Protein AF-A0A2D6ZZN6-F1 (afdb_monomer_lite)

Radius of gyration: 43.29 Å; chains: 1; bounding box: 94×84×95 Å

Structure (mmCIF, N/CA/C/O backbone):
data_AF-A0A2D6ZZN6-F1
#
_entry.id   AF-A0A2D6ZZN6-F1
#
loop_
_atom_site.group_PDB
_atom_site.id
_atom_site.type_symbol
_atom_site.label_atom_id
_atom_site.label_alt_id
_atom_site.label_comp_id
_atom_site.label_asym_id
_atom_site.label_entity_id
_atom_site.label_seq_id
_atom_site.pdbx_PDB_ins_code
_atom_site.Cartn_x
_atom_site.Cartn_y
_atom_site.Cartn_z
_atom_site.occupancy
_atom_site.B_iso_or_equiv
_atom_site.auth_seq_id
_atom_site.auth_comp_id
_atom_site.auth_asym_id
_atom_site.auth_atom_id
_atom_site.pdbx_PDB_model_num
ATOM 1 N N . MET A 1 1 ? 1.133 10.371 -42.598 1.00 80.88 1 MET A N 1
ATOM 2 C CA . MET A 1 1 ? -0.194 10.901 -42.213 1.00 80.88 1 MET A CA 1
ATOM 3 C C . MET A 1 1 ? -0.936 9.837 -41.415 1.00 80.88 1 MET A C 1
ATOM 5 O O . MET A 1 1 ? -0.462 8.706 -41.388 1.00 80.88 1 MET A O 1
ATOM 9 N N . LYS A 1 2 ? -1.997 10.186 -40.679 1.00 84.94 2 LYS A N 1
ATOM 10 C CA . LYS A 1 2 ? -2.788 9.217 -39.898 1.00 84.94 2 LYS A CA 1
ATOM 11 C C . LYS A 1 2 ? -4.260 9.310 -40.259 1.00 84.94 2 LYS A C 1
ATOM 13 O O . LYS A 1 2 ? -4.759 10.411 -40.448 1.00 84.94 2 LYS A O 1
ATOM 18 N N . THR A 1 3 ? -4.951 8.179 -40.248 1.00 92.25 3 THR A N 1
ATOM 19 C CA . THR A 1 3 ? -6.391 8.094 -40.506 1.00 92.25 3 THR A CA 1
ATOM 20 C C . THR A 1 3 ? -7.160 8.106 -39.184 1.00 92.25 3 THR A C 1
ATOM 22 O O . THR A 1 3 ? -6.835 7.363 -38.254 1.00 92.25 3 THR A O 1
ATOM 25 N N . CYS A 1 4 ? -8.170 8.966 -39.057 1.00 92.12 4 CYS A N 1
ATOM 26 C CA . CYS A 1 4 ? -9.018 9.022 -37.867 1.00 92.12 4 CYS A CA 1
ATOM 27 C C . CYS A 1 4 ? -9.855 7.739 -37.729 1.00 92.12 4 CYS A C 1
ATOM 29 O O . CYS A 1 4 ? -10.544 7.346 -38.666 1.00 92.12 4 CYS A O 1
ATOM 31 N N . VAL A 1 5 ? -9.867 7.114 -36.547 1.00 94.00 5 VAL A N 1
ATOM 32 C CA . VAL A 1 5 ? -10.623 5.864 -36.318 1.00 94.00 5 VAL A CA 1
ATOM 33 C C . VAL A 1 5 ? -12.139 6.050 -36.483 1.00 94.00 5 VAL A C 1
ATOM 35 O O . VAL A 1 5 ? -12.807 5.112 -36.908 1.00 94.00 5 VAL A O 1
ATOM 38 N N . ILE A 1 6 ? -12.654 7.254 -36.198 1.00 94.31 6 ILE A N 1
ATOM 39 C CA . ILE A 1 6 ? -14.091 7.573 -36.235 1.00 94.31 6 ILE A CA 1
ATOM 40 C C . ILE A 1 6 ? -14.525 8.073 -37.613 1.00 94.31 6 ILE A C 1
ATOM 42 O O . ILE A 1 6 ? -15.307 7.413 -38.279 1.00 94.31 6 ILE A O 1
ATOM 46 N N . CYS A 1 7 ? -13.998 9.209 -38.073 1.00 94.62 7 CYS A N 1
ATOM 47 C CA . CYS A 1 7 ? -14.456 9.830 -39.322 1.00 94.62 7 CYS A CA 1
ATOM 48 C C . CYS A 1 7 ? -13.651 9.430 -40.567 1.00 94.62 7 CYS A C 1
ATOM 50 O O . CYS A 1 7 ? -13.907 9.962 -41.640 1.00 94.62 7 CYS A O 1
ATOM 52 N N . LYS A 1 8 ? -12.636 8.566 -40.425 1.00 94.81 8 LYS A N 1
ATOM 53 C CA . LYS A 1 8 ? -11.764 8.075 -41.511 1.00 94.81 8 LYS A CA 1
ATOM 54 C C . LYS A 1 8 ? -10.976 9.138 -42.294 1.00 94.81 8 LYS A C 1
ATOM 56 O O . LYS A 1 8 ? -10.230 8.780 -43.193 1.00 94.81 8 LYS A O 1
ATOM 61 N N . LYS A 1 9 ? -11.052 10.421 -41.926 1.00 94.31 9 LYS A N 1
ATOM 62 C CA . LYS A 1 9 ? -10.253 11.490 -42.547 1.00 94.31 9 LYS A CA 1
ATOM 63 C C . LYS A 1 9 ? -8.778 11.395 -42.164 1.00 94.31 9 LYS A C 1
ATOM 65 O O . LYS A 1 9 ? -8.444 11.036 -41.027 1.00 94.31 9 LYS A O 1
ATOM 70 N N . GLU A 1 10 ? -7.909 11.764 -43.097 1.00 92.75 10 GLU A N 1
ATOM 71 C CA . GLU A 1 10 ? -6.481 11.916 -42.835 1.00 92.75 10 GLU A CA 1
ATOM 72 C C . GLU A 1 10 ? -6.200 13.191 -42.032 1.00 92.75 10 GLU A C 1
ATOM 74 O O . GLU A 1 10 ? -6.835 14.226 -42.229 1.00 92.75 10 GLU A O 1
ATOM 79 N N . PHE A 1 11 ? -5.264 13.122 -41.086 1.00 90.88 11 PHE A N 1
ATOM 80 C CA . PHE A 1 11 ? -4.850 14.274 -40.292 1.00 90.88 11 PHE A CA 1
ATOM 81 C C . PHE A 1 11 ? -3.371 14.212 -39.902 1.00 90.88 11 PHE A C 1
ATOM 83 O O . PHE A 1 11 ? -2.749 13.144 -39.796 1.00 90.88 11 PHE A O 1
ATOM 90 N N . PHE A 1 12 ? -2.806 15.388 -39.638 1.00 85.19 12 PHE A N 1
ATOM 91 C CA . PHE A 1 12 ? -1.464 15.534 -39.092 1.00 85.19 12 PHE A CA 1
ATOM 92 C C . PHE A 1 12 ? -1.529 15.440 -37.565 1.00 85.19 12 PHE A C 1
ATOM 94 O O . PHE A 1 12 ? -2.161 16.256 -36.899 1.00 85.19 12 PHE A O 1
ATOM 101 N N . GLY A 1 13 ? -0.898 14.411 -36.994 1.00 78.50 13 GLY A N 1
ATOM 102 C CA . GLY A 1 13 ? -0.788 14.276 -35.540 1.00 78.50 13 GLY A CA 1
ATOM 103 C C . GLY A 1 13 ? -0.023 15.447 -34.912 1.00 78.50 13 GLY A C 1
ATOM 104 O O . GLY A 1 13 ? 0.812 16.075 -35.566 1.00 78.50 13 GLY A O 1
ATOM 105 N N . SER A 1 14 ? -0.287 15.710 -33.631 1.00 71.94 14 SER A N 1
ATOM 106 C CA . SER A 1 14 ? 0.389 16.742 -32.833 1.00 71.94 14 SER A CA 1
ATOM 107 C C . SER A 1 14 ? 1.919 16.700 -32.986 1.00 71.94 14 SER A C 1
ATOM 109 O O . SER A 1 14 ? 2.524 15.625 -33.047 1.00 71.94 14 SER A O 1
ATOM 111 N N . LYS A 1 15 ? 2.554 17.882 -33.018 1.00 64.69 15 LYS A N 1
ATOM 112 C CA . LYS A 1 15 ? 4.018 18.040 -33.113 1.00 64.69 15 LYS A CA 1
ATOM 113 C C . LYS A 1 15 ? 4.767 17.549 -31.862 1.00 64.69 15 LYS A C 1
ATOM 115 O O . LYS A 1 15 ? 5.982 17.382 -31.919 1.00 64.69 15 LYS A O 1
ATOM 120 N N . CYS A 1 16 ? 4.083 17.284 -30.747 1.00 59.16 16 CYS A N 1
ATOM 121 C CA . CYS A 1 16 ? 4.722 16.811 -29.519 1.00 59.16 16 CYS A CA 1
ATOM 122 C C . CYS A 1 16 ? 5.176 15.343 -29.664 1.00 59.16 16 CYS A C 1
ATOM 124 O O . CYS A 1 16 ? 4.344 14.437 -29.769 1.00 59.16 16 CYS A O 1
ATOM 126 N N . SER A 1 17 ? 6.494 15.100 -29.631 1.00 50.28 17 SER A N 1
ATOM 127 C CA . SER A 1 17 ? 7.115 13.789 -29.908 1.00 50.28 17 SER A CA 1
ATOM 128 C C . SER A 1 17 ? 6.571 12.644 -29.043 1.00 50.28 17 SER A C 1
ATOM 130 O O . SER A 1 17 ? 6.341 11.551 -29.548 1.00 50.28 17 SER A O 1
ATOM 132 N N . TRP A 1 18 ? 6.259 12.908 -27.774 1.00 59.97 18 TRP A N 1
ATOM 133 C CA . TRP A 1 18 ? 5.791 11.908 -26.805 1.00 59.97 18 TRP A CA 1
ATOM 134 C C . TRP A 1 18 ? 4.346 11.428 -27.020 1.00 59.97 18 TRP A C 1
ATOM 136 O O . TRP A 1 18 ? 3.938 10.424 -26.438 1.00 59.97 18 TRP A O 1
ATOM 146 N N . ASN A 1 19 ? 3.552 12.126 -27.840 1.00 59.97 19 ASN A N 1
ATOM 147 C CA . ASN A 1 19 ? 2.136 11.801 -28.071 1.00 59.97 19 ASN A CA 1
ATOM 148 C C . ASN A 1 19 ? 1.809 11.533 -29.549 1.00 59.97 19 ASN A C 1
ATOM 150 O O . ASN A 1 19 ? 0.670 11.200 -29.891 1.00 59.97 19 ASN A O 1
ATOM 154 N N . ARG A 1 20 ? 2.814 11.645 -30.427 1.00 58.69 20 ARG A N 1
ATOM 155 C CA . ARG A 1 20 ? 2.644 11.559 -31.880 1.00 58.69 20 ARG A CA 1
ATOM 156 C C . ARG A 1 20 ? 2.158 10.185 -32.327 1.00 58.69 20 ARG A C 1
ATOM 158 O O . ARG A 1 20 ? 1.296 10.106 -33.197 1.00 58.69 20 ARG A O 1
ATOM 165 N N . GLU A 1 21 ? 2.616 9.107 -31.691 1.00 61.88 21 GLU A N 1
ATOM 166 C CA . GLU A 1 21 ? 2.211 7.731 -32.017 1.00 61.88 21 GLU A CA 1
ATOM 167 C C . GLU A 1 21 ? 0.823 7.357 -31.478 1.00 61.88 21 GLU A C 1
ATOM 169 O O . GLU A 1 21 ? 0.106 6.598 -32.125 1.00 61.88 21 GLU A O 1
ATOM 174 N N . ARG A 1 22 ? 0.367 7.963 -30.375 1.00 76.69 22 ARG A N 1
ATOM 175 C CA . ARG A 1 22 ? -0.871 7.557 -29.676 1.00 76.69 22 ARG A CA 1
ATOM 176 C C . ARG A 1 22 ? -2.142 8.280 -30.124 1.00 76.69 22 ARG A C 1
ATOM 178 O O . ARG A 1 22 ? -3.236 7.915 -29.694 1.00 76.69 22 ARG A O 1
ATOM 185 N N . GLN A 1 23 ? -2.034 9.308 -30.963 1.00 82.38 23 GLN A N 1
ATOM 186 C CA . GLN A 1 23 ? -3.206 10.041 -31.443 1.00 82.38 23 GLN A CA 1
ATOM 187 C C . GLN A 1 23 ? -3.966 9.220 -32.502 1.00 82.38 23 GLN A C 1
ATOM 189 O O . GLN A 1 23 ? -3.409 8.915 -33.556 1.00 82.38 23 GLN A O 1
ATOM 194 N N . LEU A 1 24 ? -5.217 8.859 -32.184 1.00 88.50 24 LEU A N 1
ATOM 195 C CA . LEU A 1 24 ? -6.123 8.024 -32.999 1.00 88.50 24 LEU A CA 1
ATOM 196 C C . LEU A 1 24 ? -7.289 8.810 -33.631 1.00 88.50 24 LEU A C 1
ATOM 198 O O . LEU A 1 24 ? -7.985 8.300 -34.505 1.00 88.50 24 LEU A O 1
ATOM 202 N N . CYS A 1 25 ? -7.535 10.037 -33.167 1.00 90.56 25 CYS A N 1
ATOM 203 C CA . CYS A 1 25 ? -8.671 10.859 -33.582 1.00 90.56 25 CYS A CA 1
ATOM 204 C C . CYS A 1 25 ? -8.181 12.226 -34.073 1.00 90.56 25 CYS A C 1
ATOM 206 O O . CYS A 1 25 ? -7.292 12.812 -33.446 1.00 90.56 25 CYS A O 1
ATOM 208 N N . CYS A 1 26 ? -8.786 12.732 -35.153 1.00 90.88 26 CYS A N 1
ATOM 209 C CA . CYS A 1 26 ? -8.430 14.016 -35.764 1.00 90.88 26 CYS A CA 1
ATOM 210 C C . CYS A 1 26 ? -8.919 15.231 -34.959 1.00 90.88 26 CYS A C 1
ATOM 212 O O . CYS A 1 26 ? -8.251 16.257 -34.954 1.00 90.88 26 CYS A O 1
ATOM 214 N N . SER A 1 27 ? -10.047 15.115 -34.249 1.00 90.50 27 SER A N 1
ATOM 215 C CA . SER A 1 27 ? -10.663 16.204 -33.481 1.00 90.50 27 SER A CA 1
ATOM 216 C C . SER A 1 27 ? -11.036 15.785 -32.055 1.00 90.50 27 SER A C 1
ATOM 218 O O . SER A 1 27 ? -11.091 14.594 -31.717 1.00 90.50 27 SER A O 1
ATOM 220 N N . ALA A 1 28 ? -11.310 16.777 -31.200 1.00 87.69 28 ALA A N 1
ATOM 221 C CA . ALA A 1 28 ? -11.814 16.552 -29.845 1.00 87.69 28 ALA A CA 1
ATOM 222 C C . ALA A 1 28 ? -13.178 15.837 -29.848 1.00 87.69 28 ALA A C 1
ATOM 224 O O . ALA A 1 28 ? -13.422 14.989 -28.990 1.00 87.69 28 ALA A O 1
ATOM 225 N N . GLU A 1 29 ? -14.027 16.112 -30.836 1.00 92.56 29 GLU A N 1
ATOM 226 C CA . GLU A 1 29 ? -15.326 15.455 -31.020 1.00 92.56 29 GLU A CA 1
ATOM 227 C C . GLU A 1 29 ? -15.165 13.977 -31.369 1.00 92.56 29 GLU A C 1
ATOM 229 O O . GLU A 1 29 ? -15.684 13.119 -30.656 1.00 92.56 29 GLU A O 1
ATOM 234 N N . CYS A 1 30 ? -14.337 13.649 -32.368 1.00 90.81 30 CYS A N 1
ATOM 235 C CA . CYS A 1 30 ? -14.023 12.257 -32.704 1.00 90.81 30 CYS A CA 1
ATOM 236 C C . CYS A 1 30 ? -13.425 11.509 -31.499 1.00 90.81 30 CYS A C 1
ATOM 238 O O . CYS A 1 30 ? -13.702 10.332 -31.278 1.00 90.81 30 CYS A O 1
ATOM 240 N N . LYS A 1 31 ? -12.633 12.195 -30.665 1.00 90.06 31 LYS A N 1
ATOM 241 C CA . LYS A 1 31 ? -12.094 11.622 -29.425 1.00 90.06 31 LYS A CA 1
ATOM 242 C C . LYS A 1 31 ? -13.185 11.342 -28.384 1.00 90.06 31 LYS A C 1
ATOM 244 O O . LYS A 1 31 ? -13.081 10.330 -27.689 1.00 90.06 31 LYS A O 1
ATOM 249 N N . LYS A 1 32 ? -14.204 12.203 -28.257 1.00 89.56 32 LYS A N 1
ATOM 250 C CA . LYS A 1 32 ? -15.366 11.973 -27.378 1.00 89.56 32 LYS A CA 1
ATOM 251 C C . LYS A 1 32 ? -16.170 10.756 -27.847 1.00 89.56 32 LYS A C 1
ATOM 253 O O . LYS A 1 32 ? -16.436 9.878 -27.029 1.00 89.56 32 LYS A O 1
ATOM 258 N N . VAL A 1 33 ? -16.456 10.654 -29.149 1.00 92.38 33 VAL A N 1
ATOM 259 C CA . VAL A 1 33 ? -17.184 9.511 -29.739 1.00 92.38 33 VAL A CA 1
ATOM 260 C C . VAL A 1 33 ? -16.423 8.204 -29.516 1.00 92.38 33 VAL A C 1
ATOM 262 O O . VAL A 1 33 ? -16.960 7.268 -28.933 1.00 92.38 33 VAL A O 1
ATOM 265 N N . HIS A 1 34 ? -15.131 8.171 -29.849 1.00 90.88 34 HIS A N 1
ATOM 266 C CA . HIS A 1 34 ? -14.298 6.983 -29.656 1.00 90.88 34 HIS A CA 1
ATOM 267 C C . HIS A 1 34 ? -14.189 6.545 -28.186 1.00 90.88 34 HIS A C 1
ATOM 269 O O . HIS A 1 34 ? -14.142 5.349 -27.895 1.00 90.88 34 HIS A O 1
ATOM 275 N N . ARG A 1 35 ? -14.148 7.496 -27.238 1.00 88.19 35 ARG A N 1
ATOM 276 C CA . ARG A 1 35 ? -14.223 7.172 -25.803 1.00 88.19 35 ARG A CA 1
ATOM 277 C C . ARG A 1 35 ? -15.573 6.551 -25.450 1.00 88.19 35 ARG A C 1
ATOM 279 O O . ARG A 1 35 ? -15.578 5.498 -24.829 1.00 88.19 35 ARG A O 1
ATOM 286 N N . SER A 1 36 ? -16.677 7.147 -25.901 1.00 90.44 36 SER A N 1
ATOM 287 C CA . SER A 1 36 ? -18.026 6.630 -25.648 1.00 90.44 36 SER A CA 1
ATOM 288 C C . SER A 1 36 ? -18.215 5.209 -26.190 1.00 90.44 36 SER A C 1
ATOM 290 O O . SER A 1 36 ? -18.666 4.332 -25.458 1.00 90.44 36 SER A O 1
ATOM 292 N N . GLU A 1 37 ? -17.801 4.935 -27.429 1.00 91.06 37 GLU A N 1
ATOM 293 C CA . GLU A 1 37 ? -17.876 3.591 -28.021 1.00 91.06 37 GLU A CA 1
ATOM 294 C C . GLU A 1 37 ? -17.016 2.572 -27.270 1.00 91.06 37 GLU A C 1
ATOM 296 O O . GLU A 1 37 ? -17.446 1.445 -27.016 1.00 91.06 37 GLU A O 1
ATOM 301 N N . ARG A 1 38 ? -15.799 2.967 -26.877 1.00 88.69 38 ARG A N 1
ATOM 302 C CA . ARG A 1 38 ? -14.913 2.123 -26.071 1.00 88.69 38 ARG A CA 1
ATOM 303 C C . ARG A 1 38 ? -15.521 1.822 -24.703 1.00 88.69 38 ARG A C 1
ATOM 305 O O . ARG A 1 38 ? -15.416 0.687 -24.242 1.00 88.69 38 ARG A O 1
ATOM 312 N N . ASP A 1 39 ? -16.141 2.809 -24.065 1.00 84.31 39 ASP A N 1
ATOM 313 C CA . ASP A 1 39 ? -16.791 2.638 -22.768 1.00 84.31 39 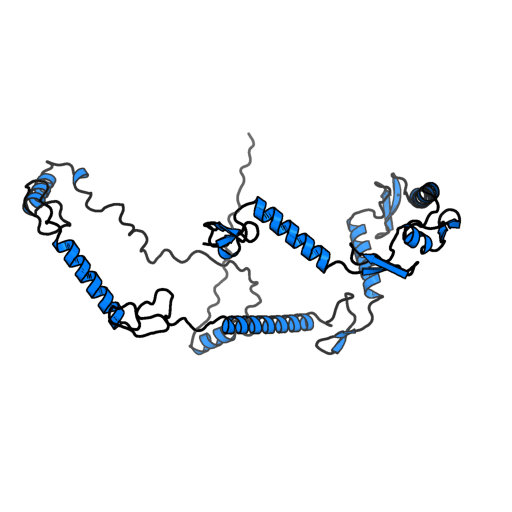ASP A CA 1
ATOM 314 C C . ASP A 1 39 ? -18.041 1.758 -22.887 1.00 84.31 39 ASP A C 1
ATOM 316 O O . ASP A 1 39 ? -18.196 0.848 -22.076 1.00 84.31 39 ASP A O 1
ATOM 320 N N . LYS A 1 40 ? -18.855 1.911 -23.943 1.00 85.19 40 LYS A N 1
ATOM 321 C CA . LYS A 1 40 ? -19.972 0.996 -24.254 1.00 85.19 40 LYS A CA 1
ATOM 322 C C . LYS A 1 40 ? -19.486 -0.447 -24.405 1.00 85.19 40 LYS A C 1
ATOM 324 O O . LYS A 1 40 ? -19.965 -1.320 -23.686 1.00 85.19 40 LYS A O 1
ATOM 329 N N . LYS A 1 41 ? -18.464 -0.687 -25.239 1.00 85.31 41 LYS A N 1
ATOM 330 C CA . LYS A 1 41 ? -17.861 -2.023 -25.418 1.00 85.31 41 LYS A CA 1
ATOM 331 C C . LYS A 1 41 ? -17.289 -2.581 -24.114 1.00 85.31 41 LYS A C 1
ATOM 333 O O . LYS A 1 41 ? -17.437 -3.765 -23.832 1.00 85.31 41 LYS A O 1
ATOM 338 N N . ARG A 1 42 ? -16.650 -1.741 -23.293 1.00 79.19 42 ARG A N 1
ATOM 339 C CA . ARG A 1 42 ? -16.112 -2.147 -21.986 1.00 79.19 42 ARG A CA 1
ATOM 340 C C . ARG A 1 42 ? -17.220 -2.498 -20.995 1.00 79.19 42 ARG A C 1
ATOM 342 O O . ARG A 1 42 ? -17.031 -3.430 -20.221 1.00 79.19 42 ARG A O 1
ATOM 349 N N . VAL A 1 43 ? -18.326 -1.757 -20.976 1.00 77.56 43 VAL A N 1
ATOM 350 C CA . VAL A 1 43 ? -19.485 -2.048 -20.118 1.00 77.56 43 VAL A CA 1
ATOM 351 C C . VAL A 1 43 ? -20.149 -3.343 -20.566 1.00 77.56 43 VAL A C 1
ATOM 353 O O . VAL A 1 43 ? -20.401 -4.196 -19.725 1.00 77.56 43 VAL A O 1
ATOM 356 N N . GLU A 1 44 ? -20.357 -3.525 -21.868 1.00 79.69 44 GLU A N 1
ATOM 357 C CA . GLU A 1 44 ? -20.972 -4.722 -22.445 1.00 79.69 44 GLU A CA 1
ATOM 358 C C . GLU A 1 44 ? -20.133 -5.980 -22.211 1.00 79.69 44 GLU A C 1
ATOM 360 O O . GLU A 1 44 ? -20.634 -6.948 -21.652 1.00 79.69 44 GLU A O 1
ATOM 365 N N . ALA A 1 45 ? -18.826 -5.931 -22.482 1.00 76.56 45 ALA A N 1
ATOM 366 C CA . ALA A 1 45 ? -17.909 -7.034 -22.180 1.00 76.56 45 ALA A CA 1
ATOM 367 C C . ALA A 1 45 ? -17.797 -7.338 -20.672 1.00 76.56 45 ALA A C 1
ATOM 369 O O . ALA A 1 45 ? -17.342 -8.409 -20.277 1.00 76.56 45 ALA A O 1
ATOM 370 N N . ARG A 1 46 ? -18.181 -6.389 -19.809 1.00 71.31 46 ARG A N 1
ATOM 371 C CA . ARG A 1 46 ? -18.224 -6.555 -18.349 1.00 71.31 46 ARG A CA 1
ATOM 372 C C . ARG A 1 46 ? -19.624 -6.848 -17.816 1.00 71.31 46 ARG A C 1
ATOM 374 O O . ARG A 1 46 ? -19.739 -7.003 -16.598 1.00 71.31 46 ARG A O 1
ATOM 381 N N . ARG A 1 47 ? -20.663 -6.921 -18.662 1.00 73.31 47 ARG A N 1
ATOM 382 C CA . ARG A 1 47 ? -22.010 -7.328 -18.239 1.00 73.31 47 ARG A CA 1
ATOM 383 C C . ARG A 1 47 ? -21.937 -8.785 -17.808 1.00 73.31 47 ARG A C 1
ATOM 385 O O . ARG A 1 47 ? -22.030 -9.704 -18.608 1.00 73.31 47 ARG A O 1
ATOM 392 N N . LYS A 1 48 ? -21.727 -8.976 -16.512 1.00 79.50 48 LYS A N 1
ATOM 393 C CA . LYS A 1 48 ? -21.876 -10.265 -15.857 1.00 79.50 48 LYS A CA 1
ATOM 394 C C . LYS A 1 48 ? -23.351 -10.426 -15.525 1.00 79.50 48 LYS A C 1
ATOM 396 O O . LYS A 1 48 ? -23.974 -9.497 -15.006 1.00 79.50 48 LYS A O 1
ATOM 401 N N . PHE A 1 49 ? -23.899 -11.586 -15.836 1.00 84.69 49 PHE A N 1
ATOM 402 C CA . PHE A 1 49 ? -25.198 -11.986 -15.325 1.00 84.69 49 PHE A CA 1
ATOM 403 C C . PHE A 1 49 ? -24.984 -12.662 -13.970 1.00 84.69 49 PHE A C 1
ATOM 405 O O . PHE A 1 49 ? -23.983 -13.348 -13.767 1.00 84.69 49 PHE A O 1
ATOM 412 N N . SER A 1 50 ? -25.889 -12.415 -13.029 1.00 86.31 50 SER A N 1
ATOM 413 C CA . SER A 1 50 ? -25.966 -13.151 -11.766 1.00 86.31 50 SER A CA 1
ATOM 414 C C . SER A 1 50 ? -27.392 -13.622 -11.574 1.00 86.31 50 SER A C 1
ATOM 416 O O . SER A 1 50 ? -28.338 -12.953 -11.996 1.00 86.31 50 SER A O 1
ATOM 418 N N . GLU A 1 51 ? -27.545 -14.758 -10.915 1.00 91.62 51 GLU A N 1
ATOM 419 C CA . GLU A 1 51 ? -28.842 -15.272 -10.498 1.00 91.62 51 GLU A CA 1
ATOM 420 C C . GLU A 1 51 ? -29.263 -14.617 -9.184 1.00 91.62 51 GLU A C 1
ATOM 422 O O . GLU A 1 51 ? -28.447 -14.373 -8.289 1.00 91.62 51 GLU A O 1
ATOM 427 N N . CYS A 1 52 ? -30.545 -14.270 -9.083 1.00 93.44 52 CYS A N 1
ATOM 428 C CA . CYS A 1 52 ? -31.110 -13.727 -7.859 1.00 93.44 52 CYS A CA 1
ATOM 429 C C . CYS A 1 52 ? -31.267 -14.838 -6.829 1.00 93.44 52 CYS A C 1
ATOM 431 O O . CYS A 1 52 ? -32.064 -15.749 -7.032 1.00 93.44 52 CYS A O 1
ATOM 433 N N . ARG A 1 53 ? -30.612 -14.709 -5.673 1.00 91.44 53 ARG A N 1
ATOM 434 C CA . ARG A 1 53 ? -30.685 -15.720 -4.604 1.00 91.44 53 ARG A CA 1
ATOM 435 C C . ARG A 1 53 ? -32.114 -16.047 -4.151 1.00 91.44 53 ARG A C 1
ATOM 437 O O . ARG A 1 53 ? -32.375 -17.164 -3.727 1.00 91.44 53 ARG A O 1
ATOM 444 N N . LYS A 1 54 ? -33.033 -15.076 -4.225 1.00 91.25 54 LYS A N 1
ATOM 445 C CA . LYS A 1 54 ? -34.406 -15.244 -3.731 1.00 91.25 54 LYS A CA 1
ATOM 446 C C . LYS A 1 54 ? -35.374 -15.815 -4.767 1.00 91.25 54 LYS A C 1
ATOM 448 O O . LYS A 1 54 ? -36.224 -16.615 -4.403 1.00 91.25 54 LYS A O 1
ATOM 453 N N . CYS A 1 55 ? -35.293 -15.375 -6.024 1.00 93.75 55 CYS A N 1
ATOM 454 C CA . CYS A 1 55 ? -36.267 -15.743 -7.062 1.00 93.75 55 CYS A CA 1
ATOM 455 C C . CYS A 1 55 ? -35.675 -16.531 -8.238 1.00 93.75 55 CYS A C 1
ATOM 457 O O . CYS A 1 55 ? -36.399 -16.802 -9.190 1.00 93.75 55 CYS A O 1
ATOM 459 N N . GLY A 1 56 ? -34.374 -16.832 -8.230 1.00 91.50 56 GLY A N 1
ATOM 460 C CA . GLY A 1 56 ? -33.675 -17.594 -9.274 1.00 91.50 56 GLY A CA 1
ATOM 461 C C . GLY A 1 56 ? -33.466 -16.860 -10.604 1.00 91.50 56 GLY A C 1
ATOM 462 O O . GLY A 1 56 ? -32.631 -17.263 -11.402 1.00 91.50 56 GLY A O 1
ATOM 463 N N . LYS A 1 57 ? -34.169 -15.749 -10.858 1.00 93.62 57 LYS A N 1
ATOM 464 C CA . LYS A 1 57 ? -34.073 -15.016 -12.132 1.00 93.62 57 LYS A CA 1
ATOM 465 C C . LYS A 1 57 ? -32.665 -14.460 -12.365 1.00 93.62 57 LYS A C 1
ATOM 467 O O . LYS A 1 57 ? -32.095 -13.824 -11.472 1.00 93.62 57 LYS A O 1
ATOM 472 N N . THR A 1 58 ? -32.146 -14.628 -13.579 1.00 92.31 58 THR A N 1
ATOM 473 C CA . THR A 1 58 ? -30.900 -14.002 -14.034 1.00 92.31 58 THR A CA 1
ATOM 474 C C . THR A 1 58 ? -31.111 -12.508 -14.278 1.00 92.31 58 THR A C 1
ATOM 476 O O . THR A 1 58 ? -32.141 -12.073 -14.795 1.00 92.31 58 THR A O 1
ATOM 479 N N . PHE A 1 59 ? -30.150 -11.680 -13.870 1.00 91.44 59 PHE A N 1
ATOM 480 C CA . PHE A 1 59 ? -30.189 -10.237 -14.107 1.00 91.44 59 PHE A CA 1
ATOM 481 C C . PHE A 1 59 ? -28.795 -9.679 -14.398 1.00 91.44 59 PHE A C 1
ATOM 483 O O . PHE A 1 59 ? -27.778 -10.212 -13.953 1.00 91.44 59 PHE A O 1
ATOM 490 N N . GLY A 1 60 ? -28.749 -8.577 -15.151 1.00 86.62 60 GLY A N 1
ATOM 491 C CA . GLY A 1 60 ? -27.505 -7.875 -15.458 1.00 86.62 60 GLY A CA 1
ATOM 492 C C . GLY A 1 60 ? -26.932 -7.173 -14.225 1.00 86.62 60 GLY A C 1
ATOM 493 O O . GLY A 1 60 ? -27.607 -6.368 -13.575 1.00 86.62 60 GLY A O 1
ATOM 494 N N . VAL A 1 61 ? -25.671 -7.454 -13.907 1.00 85.19 61 VAL A N 1
ATOM 495 C CA . VAL A 1 61 ? -24.984 -6.909 -12.736 1.00 85.19 61 VAL A CA 1
ATOM 496 C C . VAL A 1 61 ? -24.143 -5.700 -13.135 1.00 85.19 61 VAL A C 1
ATOM 498 O O . VAL A 1 61 ? -23.118 -5.825 -13.800 1.00 85.19 61 VAL A O 1
ATOM 501 N N . THR A 1 62 ? -24.545 -4.509 -12.687 1.00 80.31 62 THR A N 1
ATOM 502 C CA . THR A 1 62 ? -23.737 -3.283 -12.833 1.00 80.31 62 THR A CA 1
ATOM 503 C C . THR A 1 62 ? -22.655 -3.150 -11.757 1.00 80.31 62 THR A C 1
ATOM 505 O O . THR A 1 62 ? -21.649 -2.482 -11.976 1.00 80.31 62 THR A O 1
ATOM 508 N N . VAL A 1 63 ? -22.834 -3.796 -10.599 1.00 79.44 63 VAL A N 1
ATOM 509 C CA . VAL A 1 63 ? -21.943 -3.710 -9.428 1.00 79.44 63 VAL A CA 1
ATOM 510 C C . VAL A 1 63 ? -21.514 -5.113 -9.018 1.00 79.44 63 VAL A C 1
ATOM 512 O O . VAL A 1 63 ? -22.383 -5.925 -8.732 1.00 79.44 63 VAL A O 1
ATOM 515 N N . HIS A 1 64 ? -20.205 -5.376 -8.921 1.00 72.38 64 HIS A N 1
ATOM 516 C CA . HIS A 1 64 ? -19.592 -6.719 -8.852 1.00 72.38 64 HIS A CA 1
ATOM 517 C C . HIS A 1 64 ? -20.218 -7.726 -7.853 1.00 72.38 64 HIS A C 1
ATOM 519 O O . HIS A 1 64 ? -20.071 -8.921 -8.066 1.00 72.38 64 HIS A O 1
ATOM 525 N N . ASN A 1 65 ? -20.976 -7.298 -6.839 1.00 82.38 65 ASN A N 1
ATOM 526 C CA . ASN A 1 65 ? -21.546 -8.167 -5.800 1.00 82.38 65 ASN A CA 1
ATOM 527 C C . ASN A 1 65 ? -23.067 -7.993 -5.607 1.00 82.38 65 ASN A C 1
ATOM 529 O O . ASN A 1 65 ? -23.574 -8.127 -4.492 1.00 82.38 65 ASN A O 1
ATOM 533 N N . LYS A 1 66 ? -23.819 -7.618 -6.651 1.00 87.00 66 LYS A N 1
ATOM 534 C CA . LYS A 1 66 ? -25.285 -7.532 -6.547 1.00 87.00 66 LYS A CA 1
ATOM 535 C C . LYS A 1 66 ? -25.882 -8.947 -6.576 1.00 87.00 66 LYS A C 1
ATOM 537 O O . LYS A 1 66 ? -25.792 -9.616 -7.592 1.00 87.00 66 LYS A O 1
ATOM 542 N N . VAL A 1 67 ? -26.496 -9.365 -5.464 1.00 91.19 67 VAL A N 1
ATOM 543 C CA . VAL A 1 67 ? -27.050 -10.725 -5.252 1.00 91.19 67 VAL A CA 1
ATOM 544 C C . VAL A 1 67 ? -28.550 -10.828 -5.572 1.00 91.19 67 VAL A C 1
ATOM 546 O O . VAL A 1 67 ? -29.061 -11.910 -5.836 1.00 91.19 67 VAL A O 1
ATOM 549 N N . TYR A 1 68 ? -29.275 -9.707 -5.556 1.00 92.75 68 TYR A N 1
ATOM 550 C CA . TYR A 1 68 ? -30.729 -9.680 -5.745 1.00 92.75 68 TYR A CA 1
ATOM 551 C C . TYR A 1 68 ? -31.100 -8.867 -6.979 1.00 92.75 68 TYR A C 1
ATOM 553 O O . TYR A 1 68 ? -30.549 -7.782 -7.185 1.00 92.75 68 TYR A O 1
ATOM 561 N N . CYS A 1 69 ? -32.067 -9.348 -7.763 1.00 91.69 69 CYS A N 1
ATOM 562 C CA . CYS A 1 69 ? -32.541 -8.641 -8.954 1.00 91.69 69 CYS A CA 1
ATOM 563 C C . CYS A 1 69 ? -33.231 -7.312 -8.595 1.00 91.69 69 CYS A C 1
ATOM 565 O O . CYS A 1 69 ? -32.997 -6.296 -9.254 1.00 91.69 69 CYS A O 1
ATOM 567 N N . SER A 1 70 ? -33.995 -7.293 -7.497 1.00 91.06 70 SER A N 1
ATOM 568 C CA . SER A 1 70 ? -34.770 -6.146 -7.016 1.00 91.06 70 SER A CA 1
ATOM 569 C C . SER A 1 70 ? -34.574 -5.891 -5.515 1.00 91.06 70 SER A C 1
ATOM 571 O O . SER A 1 70 ? -34.117 -6.755 -4.760 1.00 91.06 70 SER A O 1
ATOM 573 N N . GLN A 1 71 ? -34.936 -4.685 -5.067 1.00 88.38 71 GLN A N 1
ATOM 574 C CA . GLN A 1 71 ? -34.924 -4.329 -3.645 1.00 88.38 71 GLN A CA 1
ATOM 575 C C . GLN A 1 71 ? -35.969 -5.130 -2.848 1.00 88.38 71 GLN A C 1
ATOM 577 O O . GLN A 1 71 ? -35.712 -5.452 -1.694 1.00 88.38 71 GLN A O 1
ATOM 582 N N . ALA A 1 72 ? -37.089 -5.512 -3.470 1.00 88.94 72 ALA A N 1
ATOM 583 C CA . ALA A 1 72 ? -38.094 -6.380 -2.857 1.00 88.94 72 ALA A CA 1
ATOM 584 C C . ALA A 1 72 ? -37.502 -7.755 -2.509 1.00 88.94 72 ALA A C 1
ATOM 586 O O . ALA A 1 72 ? -37.506 -8.141 -1.345 1.00 88.94 72 ALA A O 1
ATOM 587 N N . CYS A 1 73 ? -36.845 -8.420 -3.472 1.00 90.12 73 CYS A N 1
ATOM 588 C CA . CYS A 1 73 ? -36.168 -9.700 -3.229 1.00 90.12 73 CYS A CA 1
ATOM 589 C C . CYS A 1 73 ? -35.100 -9.608 -2.132 1.00 90.12 73 CYS A C 1
ATOM 591 O O . CYS A 1 73 ? -34.917 -10.555 -1.374 1.00 90.12 73 CYS A O 1
ATOM 593 N N . ARG A 1 74 ? -34.401 -8.469 -2.031 1.00 88.69 74 ARG A N 1
ATOM 594 C CA . ARG A 1 74 ? -33.437 -8.223 -0.952 1.00 88.69 74 ARG A CA 1
ATOM 595 C C . ARG A 1 74 ? -34.117 -8.104 0.412 1.00 88.69 74 ARG A C 1
ATOM 597 O O . ARG A 1 74 ? -33.577 -8.617 1.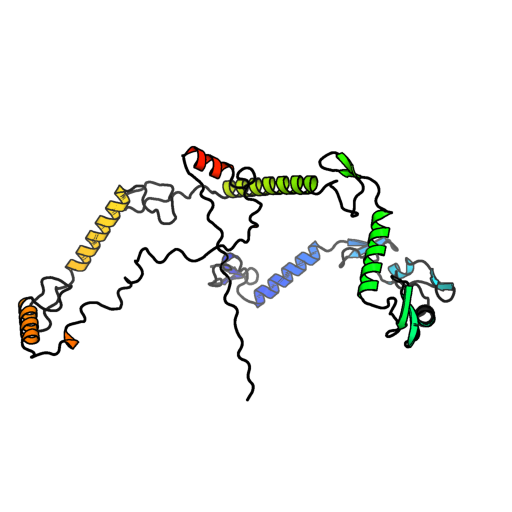382 1.00 88.69 74 ARG A O 1
ATOM 604 N N . ILE A 1 75 ? -35.233 -7.381 0.504 1.00 86.44 75 ILE A N 1
ATOM 605 C CA . ILE A 1 75 ? -35.963 -7.175 1.764 1.00 86.44 75 ILE A CA 1
ATOM 606 C C . ILE A 1 75 ? -36.606 -8.484 2.228 1.00 86.44 75 ILE A C 1
ATOM 608 O O . ILE A 1 75 ? -36.551 -8.788 3.415 1.00 86.44 75 ILE A O 1
ATOM 612 N N . ASP A 1 76 ? -37.142 -9.283 1.307 1.00 85.06 76 ASP A N 1
ATOM 613 C CA . ASP A 1 76 ? -37.743 -10.580 1.635 1.00 85.06 76 ASP A CA 1
ATOM 614 C C . ASP A 1 76 ? -36.723 -11.629 2.087 1.00 85.06 76 ASP A C 1
ATOM 616 O O . ASP A 1 76 ? -37.071 -12.533 2.845 1.00 85.06 76 ASP A O 1
ATOM 620 N N . ASP A 1 77 ? -35.469 -11.521 1.642 1.00 85.06 77 ASP A N 1
ATOM 621 C CA . ASP A 1 77 ? -34.386 -12.388 2.123 1.00 85.06 77 ASP A CA 1
ATOM 622 C C . ASP A 1 77 ? -33.832 -11.942 3.489 1.00 85.06 77 ASP A C 1
ATOM 624 O O . ASP A 1 77 ? -33.144 -12.700 4.174 1.00 85.06 77 ASP A O 1
ATOM 628 N N . LEU A 1 78 ? -34.129 -10.713 3.931 1.00 84.00 78 LEU A N 1
ATOM 629 C CA . LEU A 1 78 ? -33.719 -10.247 5.252 1.00 84.00 78 LEU A CA 1
ATOM 630 C C . LEU A 1 78 ? -34.631 -10.842 6.331 1.00 84.00 78 LEU A C 1
ATOM 632 O O . LEU A 1 78 ? -35.818 -10.537 6.429 1.00 84.00 78 LEU A O 1
ATOM 636 N N . SER A 1 79 ? -34.039 -11.649 7.212 1.00 82.94 79 SER A N 1
ATOM 637 C CA . SER A 1 79 ? -34.744 -12.223 8.358 1.00 82.94 79 SER A CA 1
ATOM 638 C C . SER A 1 79 ? -35.319 -11.154 9.296 1.00 82.94 79 SER A C 1
ATOM 640 O O . SER A 1 79 ? -34.712 -10.092 9.517 1.00 82.94 79 SER A O 1
ATOM 642 N N . LYS A 1 80 ? -36.479 -11.476 9.891 1.00 89.12 80 LYS A N 1
ATOM 643 C CA . LYS A 1 80 ? -37.033 -10.748 11.041 1.00 89.12 80 LYS A CA 1
ATOM 644 C C . LYS A 1 80 ? -36.002 -10.758 12.177 1.00 89.12 80 LYS A C 1
ATOM 646 O O . LYS A 1 80 ? -35.368 -11.781 12.427 1.00 89.12 80 LYS A O 1
ATOM 651 N N . MET A 1 81 ? -35.823 -9.627 12.851 1.00 89.50 81 MET A N 1
ATOM 652 C CA . MET A 1 81 ? -34.882 -9.467 13.967 1.00 89.50 81 MET A CA 1
ATOM 653 C C . MET A 1 81 ? -35.578 -8.751 15.127 1.00 89.50 81 MET A C 1
ATOM 655 O O . MET A 1 81 ? -36.473 -7.943 14.891 1.00 89.50 81 MET A O 1
ATOM 659 N N . LYS A 1 82 ? -35.179 -9.044 16.371 1.00 92.44 82 LYS A N 1
ATOM 660 C CA . LYS A 1 82 ? -35.662 -8.325 17.559 1.00 92.44 82 LYS A CA 1
ATOM 661 C C . LYS A 1 82 ? -35.030 -6.932 17.631 1.00 92.44 82 LYS A C 1
ATOM 663 O O . LYS A 1 82 ? -33.821 -6.790 17.452 1.00 92.44 82 LYS A O 1
ATOM 668 N N . CYS A 1 83 ? -35.840 -5.910 17.887 1.00 91.62 83 CYS A N 1
ATOM 669 C CA . CYS A 1 83 ? -35.386 -4.545 18.130 1.00 91.62 83 CYS A CA 1
ATOM 670 C C . CYS A 1 83 ? -34.578 -4.489 19.427 1.00 91.62 83 CYS A C 1
ATOM 672 O O . CYS A 1 83 ? -35.061 -4.915 20.469 1.00 91.62 83 CYS A O 1
ATOM 674 N N . LEU A 1 84 ? -33.375 -3.912 19.390 1.00 87.12 84 LEU A N 1
ATOM 675 C CA . LEU A 1 84 ? -32.533 -3.795 20.590 1.00 87.12 84 LEU A CA 1
ATOM 676 C C . LEU A 1 84 ? -33.086 -2.828 21.650 1.00 87.12 84 LEU A C 1
ATOM 678 O O . LEU A 1 84 ? -32.607 -2.847 22.777 1.00 87.12 84 LEU A O 1
ATOM 682 N N . ALA A 1 85 ? -34.044 -1.967 21.295 1.00 87.62 85 ALA A N 1
ATOM 683 C CA . ALA A 1 85 ? -34.638 -1.008 22.228 1.00 87.62 85 ALA A CA 1
ATOM 684 C C . ALA A 1 85 ? -35.930 -1.535 22.873 1.00 87.62 85 ALA A C 1
ATOM 686 O O . ALA A 1 85 ? -36.058 -1.473 24.087 1.00 87.62 85 ALA A O 1
ATOM 687 N N . CYS A 1 86 ? -36.874 -2.050 22.076 1.00 90.12 86 CYS A N 1
ATOM 688 C CA . CYS A 1 86 ? -38.184 -2.507 22.566 1.00 90.12 86 CYS A CA 1
ATOM 689 C C . CYS A 1 86 ? -38.368 -4.034 22.574 1.00 90.12 86 CYS A C 1
ATOM 691 O O . CYS A 1 86 ? -39.369 -4.519 23.081 1.00 90.12 86 CYS A O 1
ATOM 693 N N . GLY A 1 87 ? -37.449 -4.812 21.994 1.00 89.25 87 GLY A N 1
ATOM 694 C CA . GLY A 1 87 ? -37.537 -6.277 21.926 1.00 89.25 87 GLY A CA 1
ATOM 695 C C . GLY A 1 87 ? -38.440 -6.841 20.820 1.00 89.25 87 GLY A C 1
ATOM 696 O O . GLY A 1 87 ? -38.316 -8.023 20.490 1.00 89.25 87 GLY A O 1
ATOM 697 N N . GLU A 1 88 ? -39.292 -6.024 20.196 1.00 93.81 88 GLU A N 1
ATOM 698 C CA . GLU A 1 88 ? -40.239 -6.473 19.167 1.00 93.81 88 GLU A CA 1
ATOM 699 C C . GLU A 1 88 ? -39.556 -6.975 17.888 1.00 93.81 88 GLU A C 1
ATOM 701 O O . GLU A 1 88 ? -38.529 -6.448 17.449 1.00 93.81 88 GLU A O 1
ATOM 706 N N . LEU A 1 89 ? -40.152 -7.987 17.253 1.00 93.75 89 LEU A N 1
ATOM 707 C CA . LEU A 1 89 ? -39.689 -8.516 15.971 1.00 93.75 89 LEU A CA 1
ATOM 708 C C . LEU A 1 89 ? -40.101 -7.588 14.825 1.00 93.75 89 LEU A C 1
ATOM 710 O O . LEU A 1 89 ? -41.284 -7.382 14.579 1.00 93.75 89 LEU A O 1
ATOM 714 N N . PHE A 1 90 ? -39.131 -7.105 14.051 1.00 94.38 90 PHE A N 1
ATOM 715 C CA . PHE A 1 90 ? -39.380 -6.276 12.870 1.00 94.38 90 PHE A CA 1
ATOM 716 C C . PHE A 1 90 ? -38.636 -6.812 11.640 1.00 94.38 90 PHE A C 1
ATOM 718 O O . PHE A 1 90 ? -37.636 -7.531 11.749 1.00 94.38 90 PHE A O 1
ATOM 725 N N . ARG A 1 91 ? -39.126 -6.471 10.439 1.00 89.06 91 ARG A N 1
ATOM 726 C CA . ARG A 1 91 ? -38.430 -6.776 9.178 1.00 89.06 91 ARG A CA 1
ATOM 727 C C . ARG A 1 91 ? -37.367 -5.718 8.905 1.00 89.06 91 ARG A C 1
ATOM 729 O O . ARG A 1 91 ? -37.648 -4.521 8.883 1.00 89.06 91 ARG A O 1
ATOM 736 N N . ARG A 1 92 ? -36.133 -6.159 8.669 1.00 88.69 92 ARG A N 1
ATOM 737 C CA . ARG A 1 92 ? -35.029 -5.256 8.340 1.00 88.69 92 ARG A CA 1
ATOM 738 C C . ARG A 1 92 ? -35.158 -4.781 6.897 1.00 88.69 92 ARG A C 1
ATOM 740 O O . ARG A 1 92 ? -35.270 -5.589 5.987 1.00 88.69 92 ARG A O 1
ATOM 747 N N . THR A 1 93 ? -35.055 -3.473 6.673 1.00 85.12 93 THR A N 1
ATOM 748 C CA . THR A 1 93 ? -34.929 -2.907 5.314 1.00 85.12 93 THR A CA 1
ATOM 749 C C . THR A 1 93 ? -33.468 -2.824 4.861 1.00 85.12 93 THR A C 1
ATOM 751 O O . THR A 1 93 ? -33.170 -2.775 3.666 1.00 85.12 93 THR A O 1
ATOM 754 N N . LYS A 1 94 ? -32.533 -2.822 5.822 1.00 84.88 94 LYS A N 1
ATOM 755 C CA . LYS A 1 94 ? -31.079 -2.772 5.622 1.00 84.88 94 LYS A CA 1
ATOM 756 C C . LYS A 1 94 ? -30.404 -3.804 6.526 1.00 84.88 94 LYS A C 1
ATOM 758 O O . LYS A 1 94 ? -30.851 -4.027 7.646 1.00 84.88 94 LYS A O 1
ATOM 763 N N . SER A 1 95 ? -29.289 -4.385 6.079 1.00 81.50 95 SER A N 1
ATOM 764 C CA . SER A 1 95 ? -28.545 -5.411 6.835 1.00 81.50 95 SER A CA 1
ATOM 765 C C . SER A 1 95 ? -28.126 -4.953 8.238 1.00 81.50 95 SER A C 1
ATOM 767 O O . SER A 1 95 ? -28.140 -5.752 9.169 1.00 81.50 95 SER A O 1
ATOM 769 N N . ASN A 1 96 ? -27.820 -3.661 8.392 1.00 85.50 96 ASN A N 1
ATOM 770 C CA . ASN A 1 96 ? -27.288 -3.064 9.622 1.00 85.50 96 ASN A CA 1
ATOM 771 C C . ASN A 1 96 ? -28.380 -2.374 10.467 1.00 85.50 96 ASN A C 1
ATOM 773 O O . ASN A 1 96 ? -28.080 -1.481 11.258 1.00 85.50 96 ASN A O 1
ATOM 777 N N . MET A 1 97 ? -29.656 -2.701 10.247 1.00 87.88 97 MET A N 1
ATOM 778 C CA . MET A 1 97 ? -30.771 -2.129 11.002 1.00 87.88 97 MET A CA 1
ATOM 779 C C . MET A 1 97 ? -31.031 -2.965 12.258 1.00 87.88 97 MET A C 1
ATOM 781 O O . MET A 1 97 ? -31.425 -4.123 12.149 1.00 87.88 97 MET A O 1
ATOM 785 N N . TYR A 1 98 ? -30.811 -2.366 13.430 1.00 90.56 98 TYR A N 1
ATOM 786 C CA . TYR A 1 98 ? -30.974 -3.009 14.746 1.00 90.56 98 TYR A CA 1
ATOM 787 C C . TYR A 1 98 ? -32.211 -2.530 15.522 1.00 90.56 98 TYR A C 1
ATOM 789 O O . TYR A 1 98 ? -32.532 -3.064 16.582 1.00 90.56 98 TYR A O 1
ATOM 797 N N . TYR A 1 99 ? -32.892 -1.506 15.007 1.00 92.88 99 TYR A N 1
ATOM 798 C CA . TYR A 1 99 ? -34.027 -0.854 15.652 1.00 92.88 99 TYR A CA 1
ATOM 799 C C . TYR A 1 99 ? -35.218 -0.848 14.698 1.00 92.88 99 TYR A C 1
ATOM 801 O O . TYR A 1 99 ? -35.032 -0.609 13.503 1.00 92.88 99 TYR A O 1
ATOM 809 N N . CYS A 1 100 ? -36.420 -1.089 15.223 1.00 92.88 100 CYS A N 1
ATOM 810 C CA . CYS A 1 100 ? -37.645 -1.108 14.424 1.00 92.88 100 CYS A CA 1
ATOM 811 C C . CYS A 1 100 ? -38.029 0.286 13.905 1.00 92.88 100 CYS A C 1
ATOM 813 O O . CYS A 1 100 ? -38.496 0.409 12.777 1.00 92.88 100 CYS A O 1
ATOM 815 N N . THR A 1 101 ? -37.775 1.336 14.692 1.00 92.19 101 THR A N 1
ATOM 816 C CA . THR A 1 101 ? -38.126 2.726 14.370 1.00 92.19 101 THR A CA 1
ATOM 817 C C . THR A 1 101 ? -36.969 3.687 14.637 1.00 92.19 101 THR A C 1
ATOM 819 O O . THR A 1 101 ? -36.065 3.409 15.433 1.00 92.19 101 THR A O 1
ATOM 822 N N . GLU A 1 102 ? -37.005 4.861 13.997 1.00 89.06 102 GLU A N 1
ATOM 823 C CA . GLU A 1 102 ? -36.042 5.933 14.280 1.00 89.06 102 GLU A CA 1
ATOM 824 C C . GLU A 1 102 ? -36.167 6.416 15.736 1.00 89.06 102 GLU A C 1
ATOM 826 O O . GLU A 1 102 ? -35.159 6.761 16.346 1.00 89.06 102 GLU A O 1
ATOM 831 N N . SER A 1 103 ? -37.361 6.346 16.336 1.00 89.81 103 SER A N 1
ATOM 832 C CA . SER A 1 103 ? -37.576 6.614 17.765 1.00 89.81 103 SER A CA 1
ATOM 833 C C . SER A 1 103 ? -36.846 5.606 18.651 1.00 89.81 103 SER A C 1
ATOM 835 O O . SER A 1 103 ? -36.106 6.014 19.537 1.00 89.81 103 SER A O 1
ATOM 837 N N . CYS A 1 104 ? -36.945 4.299 18.376 1.00 90.75 104 CYS A N 1
ATOM 838 C CA . CYS A 1 104 ? -36.174 3.273 19.094 1.00 90.75 104 CYS A CA 1
ATOM 839 C C . CYS A 1 104 ? -34.661 3.462 18.936 1.00 90.75 104 CYS A C 1
ATOM 841 O O . CYS A 1 104 ? -33.900 3.276 19.886 1.00 90.75 104 CYS A O 1
ATOM 843 N N . LYS A 1 105 ? -34.212 3.870 17.746 1.00 88.38 105 LYS A N 1
ATOM 844 C CA . LYS A 1 105 ? -32.805 4.184 17.487 1.00 88.38 105 LYS A CA 1
ATOM 845 C C . LYS A 1 105 ? -32.342 5.403 18.283 1.00 88.38 105 LYS A C 1
ATOM 847 O O . LYS A 1 105 ? -31.297 5.330 18.927 1.00 88.38 105 LYS A O 1
ATOM 852 N N . LYS A 1 106 ? -33.111 6.496 18.266 1.00 82.62 106 LYS A N 1
ATOM 853 C CA . LYS A 1 106 ? -32.838 7.702 19.058 1.00 82.62 106 LYS A CA 1
ATOM 854 C C . LYS A 1 106 ? -32.862 7.386 20.544 1.00 82.62 106 LYS A C 1
ATOM 856 O O . LYS A 1 106 ? -31.913 7.753 21.217 1.00 82.62 106 LYS A O 1
ATOM 861 N N . ASN A 1 107 ? -33.849 6.637 21.026 1.00 81.62 107 ASN A N 1
ATOM 862 C CA . ASN A 1 107 ? -33.953 6.241 22.426 1.00 81.62 107 ASN A CA 1
ATOM 863 C C . ASN A 1 107 ? -32.797 5.337 22.842 1.00 81.62 107 ASN A C 1
ATOM 865 O O . ASN A 1 107 ? -32.230 5.582 23.888 1.00 81.62 107 ASN A O 1
ATOM 869 N N . SER A 1 108 ? -32.350 4.384 22.022 1.00 78.62 108 SER A N 1
ATOM 870 C CA . SER A 1 108 ? -31.168 3.567 22.340 1.00 78.62 108 SER A CA 1
ATOM 871 C C . SER A 1 108 ? -29.871 4.387 22.367 1.00 78.62 108 SER A C 1
ATOM 873 O O . SER A 1 108 ? -29.092 4.296 23.316 1.00 78.62 108 SER A O 1
ATOM 875 N N . PHE A 1 109 ? -29.647 5.249 21.367 1.00 63.09 109 PHE A N 1
ATOM 876 C CA . PHE A 1 109 ? -28.489 6.153 21.352 1.00 63.09 109 PHE A CA 1
ATOM 877 C C . PHE A 1 109 ? -28.535 7.174 22.493 1.00 63.09 109 PHE A C 1
ATOM 879 O O . PHE A 1 109 ? -27.490 7.525 23.041 1.00 63.09 109 PHE A O 1
ATOM 886 N N . HIS A 1 110 ? -29.725 7.653 22.847 1.00 59.31 110 HIS A N 1
ATOM 887 C CA . HIS A 1 110 ? -29.957 8.580 23.944 1.00 59.31 110 HIS A CA 1
ATOM 888 C C . HIS A 1 110 ? -29.752 7.865 25.279 1.00 59.31 110 HIS A C 1
ATOM 890 O O . HIS A 1 110 ? -28.945 8.331 26.059 1.00 59.31 110 HIS A O 1
ATOM 896 N N . TRP A 1 111 ? -30.307 6.677 25.507 1.00 54.09 111 TRP A N 1
ATOM 897 C CA . TRP A 1 111 ? -30.116 5.919 26.749 1.00 54.09 111 TRP A CA 1
ATOM 898 C C . TRP A 1 111 ? -28.648 5.506 26.955 1.00 54.09 111 TRP A C 1
ATOM 900 O O . TRP A 1 111 ? -28.111 5.636 28.053 1.00 54.09 111 TRP A O 1
ATOM 910 N N . GLN A 1 112 ? -27.939 5.111 25.887 1.00 61.31 112 GLN A N 1
ATOM 911 C CA . GLN A 1 112 ? -26.510 4.773 25.964 1.00 61.31 112 GLN A CA 1
ATOM 912 C C . GLN A 1 112 ? -25.588 5.992 26.136 1.00 61.31 112 GLN A C 1
ATOM 914 O O . GLN A 1 112 ? -24.539 5.860 26.769 1.00 61.31 112 GLN A O 1
ATOM 919 N N . ASN A 1 113 ? -25.935 7.166 25.589 1.00 62.69 113 ASN A N 1
ATOM 920 C CA . ASN A 1 113 ? -25.125 8.384 25.742 1.00 62.69 113 ASN A CA 1
ATOM 921 C C . ASN A 1 113 ? -25.504 9.217 26.971 1.00 62.69 113 ASN A C 1
ATOM 923 O O . ASN A 1 113 ? -24.623 9.816 27.578 1.00 62.69 113 ASN A O 1
ATOM 927 N N . VAL A 1 114 ? -26.773 9.268 27.360 1.00 54.41 114 VAL A N 1
ATOM 928 C CA . VAL A 1 114 ? -27.258 10.020 28.528 1.00 54.41 114 VAL A CA 1
ATOM 929 C C . VAL A 1 114 ? -26.782 9.360 29.817 1.00 54.41 114 VAL A C 1
ATOM 931 O O . VAL A 1 114 ? -26.312 10.070 30.696 1.00 54.41 114 VAL A O 1
ATOM 934 N N . ASN A 1 115 ? -26.695 8.026 29.867 1.00 54.03 115 ASN A N 1
ATOM 935 C CA . ASN A 1 115 ? -26.094 7.321 31.008 1.00 54.03 115 ASN A CA 1
ATOM 936 C C . ASN A 1 115 ? -24.549 7.284 30.991 1.00 54.03 115 ASN A C 1
ATOM 938 O O . ASN A 1 115 ? -23.933 6.707 31.885 1.00 54.03 115 ASN A O 1
ATOM 942 N N . ARG A 1 116 ? -23.883 7.885 29.989 1.00 57.69 116 ARG A N 1
ATOM 943 C CA . ARG A 1 116 ? -22.404 7.931 29.895 1.00 57.69 116 ARG A CA 1
ATOM 944 C C . ARG A 1 116 ? -21.795 9.318 29.803 1.00 57.69 116 ARG A C 1
ATOM 946 O O . ARG A 1 116 ? -20.575 9.428 29.954 1.00 57.69 116 ARG A O 1
ATOM 953 N N . LYS A 1 117 ? -22.582 10.359 29.531 1.00 61.88 117 LYS A N 1
ATOM 954 C CA . LYS A 1 117 ? -22.077 11.731 29.509 1.00 61.88 117 LYS A CA 1
ATOM 955 C C . LYS A 1 117 ? -21.727 12.121 30.935 1.00 61.88 117 LYS A C 1
ATOM 957 O O . LYS A 1 117 ? -22.588 12.451 31.741 1.00 61.88 117 LYS A O 1
ATOM 962 N N . ARG A 1 118 ? -20.435 12.059 31.239 1.00 71.25 118 ARG A N 1
ATOM 963 C CA . ARG A 1 118 ? -19.904 12.587 32.489 1.00 71.25 118 ARG A CA 1
ATOM 964 C C . ARG A 1 118 ? -20.188 14.088 32.510 1.00 71.25 118 ARG A C 1
ATOM 966 O O . ARG A 1 118 ? -19.966 14.762 31.500 1.00 71.25 118 ARG A O 1
ATOM 973 N N . LYS A 1 119 ? -20.720 14.589 33.623 1.00 78.38 119 LYS A N 1
ATOM 974 C CA . LYS A 1 119 ? -21.041 16.009 33.787 1.00 78.38 119 LYS A CA 1
ATOM 975 C C . LYS A 1 119 ? -19.733 16.806 33.710 1.00 78.38 119 LYS A C 1
ATOM 977 O O . LYS A 1 119 ? -18.791 16.489 34.434 1.00 78.38 119 LYS A O 1
ATOM 982 N N . VAL A 1 120 ? -19.646 17.783 32.806 1.00 85.31 120 VAL A N 1
ATOM 983 C CA . VAL A 1 120 ? -18.509 18.722 32.777 1.00 85.31 120 VAL A CA 1
ATOM 984 C C . VAL A 1 120 ? -18.449 19.418 34.139 1.00 85.31 120 VAL A C 1
ATOM 986 O O . VAL A 1 120 ? -19.497 19.733 34.702 1.00 85.31 120 VAL A O 1
ATOM 989 N N . GLY A 1 121 ? -17.252 19.546 34.705 1.00 87.50 121 GLY A N 1
ATOM 990 C CA . GLY A 1 121 ? -17.042 20.036 36.071 1.00 87.50 121 GLY A CA 1
ATOM 991 C C . GLY A 1 121 ? -17.152 18.975 37.174 1.00 87.50 121 GLY A C 1
ATOM 992 O O . GLY A 1 121 ? -16.878 19.258 38.334 1.00 87.50 121 GLY A O 1
ATOM 993 N N . SER A 1 122 ? -17.525 17.727 36.858 1.00 90.38 122 SER A N 1
ATOM 994 C CA . SER A 1 122 ? -17.443 16.643 37.850 1.00 90.38 122 SER A CA 1
ATOM 995 C C . SER A 1 122 ? -16.012 16.119 38.000 1.00 90.38 122 SER A C 1
ATOM 997 O O . SER A 1 122 ? -15.233 16.098 37.041 1.00 90.38 122 SER A O 1
ATOM 999 N N . ILE A 1 123 ? -15.673 15.670 39.210 1.00 94.06 123 ILE A N 1
ATOM 1000 C CA . ILE A 1 123 ? -14.387 15.039 39.514 1.00 94.06 123 ILE A CA 1
ATOM 1001 C C . ILE A 1 123 ? -14.462 13.556 39.132 1.00 94.06 123 ILE A C 1
ATOM 1003 O O . ILE A 1 123 ? -15.308 12.814 39.630 1.00 94.06 123 ILE A O 1
ATOM 1007 N N . ALA A 1 124 ? -13.553 13.096 38.271 1.00 92.94 124 ALA A N 1
ATOM 1008 C CA . ALA A 1 124 ? -13.429 11.687 37.893 1.00 92.94 124 ALA A CA 1
ATOM 1009 C C . ALA A 1 124 ? -12.004 11.163 38.088 1.00 92.94 124 ALA A C 1
ATOM 1011 O O . ALA A 1 124 ? -11.035 11.913 38.040 1.00 92.94 124 ALA A O 1
ATOM 1012 N N . LYS A 1 125 ? -11.858 9.845 38.267 1.00 96.25 125 LYS A N 1
ATOM 1013 C CA . LYS A 1 125 ? -10.549 9.175 38.334 1.00 96.25 125 LYS A CA 1
ATOM 1014 C C . LYS A 1 125 ? -10.028 8.845 36.932 1.00 96.25 125 LYS A C 1
ATOM 1016 O O . LYS A 1 125 ? -10.767 8.366 36.065 1.00 96.25 125 LYS A O 1
ATOM 1021 N N . CYS A 1 126 ? -8.747 9.111 36.685 1.00 95.50 126 CYS A N 1
ATOM 1022 C CA . CYS A 1 126 ? -8.077 8.814 35.420 1.00 95.50 126 CYS A CA 1
ATOM 1023 C C . CYS A 1 126 ? -7.909 7.303 35.243 1.00 95.50 126 CYS A C 1
ATOM 1025 O O . CYS A 1 126 ? -7.306 6.647 36.084 1.00 95.50 126 CYS A O 1
ATOM 1027 N N . LEU A 1 127 ? -8.352 6.746 34.110 1.00 94.00 127 LEU A N 1
ATOM 1028 C CA . LEU A 1 127 ? -8.237 5.302 33.848 1.00 94.00 127 LEU A CA 1
ATOM 1029 C C . LEU A 1 127 ? -6.785 4.794 33.728 1.00 94.00 127 LEU A C 1
ATOM 1031 O O . LEU A 1 127 ? -6.569 3.588 33.733 1.00 94.00 127 LEU A O 1
ATOM 1035 N N . ASN A 1 128 ? -5.797 5.687 33.583 1.00 94.56 128 ASN A N 1
ATOM 1036 C CA . ASN A 1 128 ? -4.384 5.309 33.464 1.00 94.56 128 ASN A CA 1
ATOM 1037 C C . ASN A 1 128 ? -3.613 5.426 34.785 1.00 94.56 128 ASN A C 1
ATOM 1039 O O . ASN A 1 128 ? -2.943 4.483 35.187 1.00 94.56 128 ASN A O 1
ATOM 1043 N N . CYS A 1 129 ? -3.673 6.596 35.429 1.00 95.75 129 CYS A N 1
ATOM 1044 C CA . CYS A 1 129 ? -2.876 6.915 36.619 1.00 95.75 129 CYS A CA 1
ATOM 1045 C C . CYS A 1 129 ? -3.701 6.989 37.909 1.00 95.75 129 CYS A C 1
ATOM 1047 O O . CYS A 1 129 ? -3.146 7.305 38.952 1.00 95.75 129 CYS A O 1
ATOM 1049 N N . GLN A 1 130 ? -5.018 6.770 37.831 1.00 95.81 130 GLN A N 1
ATOM 1050 C CA . GLN A 1 130 ? -5.979 6.821 38.941 1.00 95.81 130 GLN A CA 1
ATOM 1051 C C . GLN A 1 130 ? -6.130 8.176 39.657 1.00 95.81 130 GLN A C 1
ATOM 1053 O O . GLN A 1 130 ? -7.062 8.328 40.444 1.00 95.81 130 GLN A O 1
ATOM 1058 N N . LYS A 1 131 ? -5.315 9.190 39.325 1.00 96.94 131 LYS A N 1
ATOM 1059 C CA . LYS A 1 131 ? -5.473 10.566 39.822 1.00 96.94 131 LYS A CA 1
ATOM 1060 C C . LYS A 1 131 ? -6.854 11.123 39.479 1.00 96.94 131 LYS A C 1
ATOM 1062 O O . LYS A 1 131 ? -7.368 10.892 38.378 1.00 96.94 131 LYS A O 1
ATOM 1067 N N . THR A 1 132 ? -7.437 11.856 40.417 1.00 97.00 132 THR A N 1
ATOM 1068 C CA . THR A 1 132 ? -8.663 12.623 40.204 1.00 97.00 132 THR A CA 1
ATOM 1069 C C . THR A 1 132 ? -8.383 13.835 39.315 1.00 97.00 132 THR A C 1
ATOM 1071 O O . THR A 1 132 ? -7.283 14.384 39.321 1.00 97.00 132 THR A O 1
ATOM 1074 N N . TYR A 1 133 ? -9.351 14.212 38.487 1.00 97.06 133 TYR A N 1
ATOM 1075 C CA . TYR A 1 133 ? -9.294 15.402 37.640 1.00 97.06 133 TYR A CA 1
ATOM 1076 C C . TYR A 1 133 ? -10.705 15.919 37.380 1.00 97.06 133 TYR A C 1
ATOM 1078 O O . TYR A 1 133 ? -11.669 15.147 37.401 1.00 97.06 133 TYR A O 1
ATOM 1086 N N . GLU A 1 134 ? -10.807 17.214 37.111 1.00 96.19 134 GLU A N 1
ATOM 1087 C CA . GLU A 1 134 ? -12.046 17.839 36.673 1.00 96.19 134 GLU A CA 1
ATOM 1088 C C . GLU A 1 134 ? -12.259 17.598 35.176 1.00 96.19 134 GLU A C 1
ATOM 1090 O O . GLU A 1 134 ? -11.355 17.752 34.349 1.00 96.19 134 GLU A O 1
ATOM 1095 N N . ILE A 1 135 ? -13.459 17.156 34.824 1.00 94.38 135 ILE A N 1
ATOM 1096 C CA . ILE A 1 135 ? -13.813 16.820 33.449 1.00 94.38 135 ILE A CA 1
ATOM 1097 C C . ILE A 1 135 ? -14.111 18.103 32.672 1.00 94.38 135 ILE A C 1
ATOM 1099 O O . ILE A 1 135 ? -15.138 18.734 32.907 1.00 94.38 135 ILE A O 1
ATOM 1103 N N . THR A 1 136 ? -13.271 18.442 31.693 1.00 93.69 136 THR A N 1
ATOM 1104 C CA . THR A 1 136 ? -13.479 19.608 30.812 1.00 93.69 136 THR A CA 1
ATOM 1105 C C . THR A 1 136 ? -14.372 19.282 29.619 1.00 93.69 136 THR A C 1
ATOM 1107 O O . THR A 1 136 ? -15.040 20.157 29.077 1.00 93.69 136 THR A O 1
ATOM 1110 N N . ASN A 1 137 ? -14.429 18.011 29.208 1.00 90.56 137 ASN A N 1
ATOM 1111 C CA . ASN A 1 137 ? -15.339 17.552 28.164 1.00 90.56 137 ASN A CA 1
ATOM 1112 C C . ASN A 1 137 ? -16.007 16.222 28.531 1.00 90.56 137 ASN A C 1
ATOM 1114 O O . ASN A 1 137 ? -15.402 15.339 29.133 1.00 90.56 137 ASN A O 1
ATOM 1118 N N . ASN A 1 138 ? -17.255 16.034 28.109 1.00 86.06 138 ASN A N 1
ATOM 1119 C CA . ASN A 1 138 ? -18.056 14.846 28.440 1.00 86.06 138 ASN A CA 1
ATOM 1120 C C . ASN A 1 138 ? -17.483 13.508 27.911 1.00 86.06 138 ASN A C 1
ATOM 1122 O O . ASN A 1 138 ? -17.944 12.439 28.317 1.00 86.06 138 ASN A O 1
ATOM 1126 N N . THR A 1 139 ? -16.474 13.548 27.032 1.00 87.44 139 THR A N 1
ATOM 1127 C CA . THR A 1 139 ? -15.751 12.373 26.521 1.00 87.44 139 THR A CA 1
ATOM 1128 C C . THR A 1 139 ? -14.437 12.083 27.254 1.00 87.44 139 THR A C 1
ATOM 1130 O O . THR A 1 139 ? -13.804 11.055 26.984 1.00 87.44 139 THR A O 1
ATOM 1133 N N . GLN A 1 140 ? -14.012 12.948 28.179 1.00 90.75 140 GLN A N 1
ATOM 1134 C CA . GLN A 1 140 ? -12.701 12.887 28.806 1.00 90.75 140 GLN A CA 1
ATOM 1135 C C . GLN A 1 140 ? -12.645 11.700 29.769 1.00 90.75 140 GLN A C 1
ATOM 1137 O O . GLN A 1 140 ? -13.422 11.573 30.719 1.00 90.75 140 GLN A O 1
ATOM 1142 N N . LYS A 1 141 ? -11.718 10.784 29.481 1.00 93.94 141 LYS A N 1
ATOM 1143 C CA . LYS A 1 141 ? -11.473 9.572 30.280 1.00 93.94 141 LYS A CA 1
ATOM 1144 C C . LYS A 1 141 ? -10.171 9.616 31.071 1.00 93.94 141 LYS A C 1
ATOM 1146 O O . LYS A 1 141 ? -9.971 8.791 31.964 1.00 93.94 141 LYS A O 1
ATOM 1151 N N . PHE A 1 142 ? -9.312 10.575 30.750 1.00 96.50 142 PHE A N 1
ATOM 1152 C CA . PHE A 1 142 ? -7.958 10.694 31.263 1.00 96.50 142 PHE A CA 1
ATOM 1153 C C . PHE A 1 142 ? -7.701 12.130 31.706 1.00 96.50 142 PHE A C 1
ATOM 1155 O O . PHE A 1 142 ? -8.189 13.064 31.072 1.00 96.50 142 PHE A O 1
ATOM 1162 N N . CYS A 1 143 ? -6.885 12.300 32.743 1.00 96.38 143 CYS A N 1
ATOM 1163 C CA . CYS A 1 143 ? -6.506 13.625 33.229 1.00 96.38 143 CYS A CA 1
ATOM 1164 C C . CYS A 1 143 ? -5.700 14.432 32.195 1.00 96.38 143 CYS A C 1
ATOM 1166 O O . CYS A 1 143 ? -5.752 15.652 32.201 1.00 96.38 143 CYS A O 1
ATOM 1168 N N . CYS A 1 144 ? -4.980 13.766 31.282 1.00 96.06 144 CYS A N 1
ATOM 1169 C CA . CYS A 1 144 ? -4.205 14.409 30.221 1.00 96.06 144 CYS A CA 1
ATOM 1170 C C . CYS A 1 144 ? -4.028 13.503 28.988 1.00 96.06 144 CYS A C 1
ATOM 1172 O O . CYS A 1 144 ? -4.240 12.283 29.043 1.00 96.06 144 CYS A O 1
ATOM 1174 N N . THR A 1 145 ? -3.578 14.095 27.878 1.00 95.81 145 THR A N 1
ATOM 1175 C CA . THR A 1 145 ? -3.289 13.400 26.610 1.00 95.81 145 THR A CA 1
ATOM 1176 C C . THR A 1 145 ? -2.209 12.325 26.759 1.00 95.81 145 THR A C 1
ATOM 1178 O O . THR A 1 145 ? -2.334 11.246 26.179 1.00 95.81 145 THR A O 1
ATOM 1181 N N . ASN A 1 146 ? -1.188 12.551 27.592 1.00 96.38 146 ASN A N 1
ATOM 1182 C CA . ASN A 1 146 ? -0.140 11.559 27.854 1.00 96.38 146 ASN A CA 1
ATOM 1183 C C . ASN A 1 146 ? -0.719 10.289 28.512 1.00 96.38 146 ASN A C 1
ATOM 1185 O O . ASN A 1 146 ? -0.473 9.174 28.053 1.00 96.38 146 ASN A O 1
ATOM 1189 N N . CYS A 1 147 ? -1.597 10.443 29.510 1.00 96.19 147 CYS A N 1
ATOM 1190 C CA . CYS A 1 147 ? -2.279 9.309 30.140 1.00 96.19 147 CYS A CA 1
ATOM 1191 C C . CYS A 1 147 ? -3.160 8.525 29.157 1.00 96.19 147 CYS A C 1
ATOM 1193 O O . CYS A 1 147 ? -3.178 7.294 29.193 1.00 96.19 147 CYS A O 1
ATOM 1195 N N . GLN A 1 148 ? -3.849 9.213 28.243 1.00 95.50 148 GLN A N 1
ATOM 1196 C CA . GLN A 1 148 ? -4.610 8.564 27.172 1.00 95.50 148 GLN A CA 1
ATOM 1197 C C . GLN A 1 148 ? -3.705 7.744 26.243 1.00 95.50 148 GLN A C 1
ATOM 1199 O O . GLN A 1 148 ? -4.042 6.608 25.886 1.00 95.50 148 GLN A O 1
ATOM 1204 N N . GLN A 1 149 ? -2.559 8.303 25.844 1.00 91.56 149 GLN A N 1
ATOM 1205 C CA . GLN A 1 149 ? -1.604 7.618 24.976 1.00 91.56 149 GLN A CA 1
ATOM 1206 C C . GLN A 1 149 ? -0.993 6.398 25.668 1.00 91.56 149 GLN A C 1
ATOM 1208 O O . GLN A 1 149 ? -0.974 5.322 25.070 1.00 91.56 149 GLN A O 1
ATOM 1213 N N . GLN A 1 150 ? -0.555 6.530 26.922 1.00 90.69 150 GLN A N 1
ATOM 1214 C CA . GLN A 1 150 ? -0.009 5.422 27.710 1.00 90.69 150 GLN A CA 1
ATOM 1215 C C . GLN A 1 150 ? -1.028 4.299 27.894 1.00 90.69 150 GLN A C 1
ATOM 1217 O O . GLN A 1 150 ? -0.714 3.146 27.604 1.00 90.69 150 GLN A O 1
ATOM 1222 N N . PHE A 1 151 ? -2.266 4.625 28.270 1.00 93.38 151 PHE A N 1
ATOM 1223 C CA . PHE A 1 151 ? -3.336 3.636 28.384 1.00 93.38 151 PHE A CA 1
ATOM 1224 C C . PHE A 1 151 ? -3.603 2.936 27.049 1.00 93.38 151 PHE A C 1
ATOM 1226 O O . PHE A 1 151 ? -3.735 1.717 26.991 1.00 93.38 151 PHE A O 1
ATOM 1233 N N . SER A 1 152 ? -3.621 3.688 25.945 1.00 88.44 152 SER A N 1
ATOM 1234 C CA . SER A 1 152 ? -3.810 3.129 24.602 1.00 88.44 152 SER A CA 1
ATOM 1235 C C . SER A 1 152 ? -2.633 2.259 24.154 1.00 88.44 152 SER A C 1
ATOM 1237 O O . SER A 1 152 ? -2.840 1.315 23.391 1.00 88.44 152 SER A O 1
ATOM 1239 N N . ARG A 1 153 ? -1.402 2.569 24.583 1.00 83.62 153 ARG A N 1
ATOM 1240 C CA . ARG A 1 153 ? -0.208 1.740 24.350 1.00 83.62 153 ARG A CA 1
ATOM 1241 C C . ARG A 1 153 ? -0.266 0.464 25.189 1.00 83.62 153 ARG A C 1
ATOM 1243 O O . ARG A 1 153 ? -0.093 -0.604 24.619 1.00 83.62 153 ARG A O 1
ATOM 1250 N N . ARG A 1 154 ? -0.607 0.555 26.482 1.00 82.19 154 ARG A N 1
ATOM 1251 C CA . ARG A 1 154 ? -0.805 -0.600 27.378 1.00 82.19 154 ARG A CA 1
ATOM 1252 C C . ARG A 1 154 ? -1.907 -1.516 26.868 1.00 82.19 154 ARG A C 1
ATOM 1254 O O . ARG A 1 154 ? -1.652 -2.685 26.646 1.00 82.19 154 ARG A O 1
ATOM 1261 N N . LYS A 1 155 ? -3.098 -0.988 26.573 1.00 81.31 155 LYS A N 1
ATOM 1262 C CA . LYS A 1 155 ? -4.228 -1.782 26.066 1.00 81.31 155 LYS A CA 1
ATOM 1263 C C . LYS A 1 155 ? -3.909 -2.473 24.737 1.00 81.31 155 LYS A C 1
ATOM 1265 O O . LYS A 1 155 ? -4.267 -3.631 24.556 1.00 81.31 155 LYS A O 1
ATOM 1270 N N . ARG A 1 156 ? -3.226 -1.783 23.813 1.00 76.12 156 ARG A N 1
ATOM 1271 C CA . ARG A 1 156 ? -2.762 -2.392 22.553 1.00 76.12 156 ARG A CA 1
ATOM 1272 C C . ARG A 1 156 ? -1.647 -3.412 22.778 1.00 76.12 156 ARG A C 1
ATOM 1274 O O . ARG A 1 156 ? -1.636 -4.414 22.083 1.00 76.12 156 ARG A O 1
ATOM 1281 N N . GLY A 1 157 ? -0.745 -3.170 23.728 1.00 69.62 157 GLY A N 1
ATOM 1282 C CA . GLY A 1 157 ? 0.331 -4.088 24.099 1.00 69.62 157 GLY A CA 1
ATOM 1283 C C . GLY A 1 157 ? -0.182 -5.358 24.776 1.00 69.62 157 GLY A C 1
ATOM 1284 O O . GLY A 1 157 ? 0.215 -6.439 24.379 1.00 69.62 157 GLY A O 1
ATOM 1285 N N . ILE A 1 158 ? -1.115 -5.241 25.723 1.00 64.12 158 ILE A N 1
ATOM 1286 C CA . ILE A 1 158 ? -1.712 -6.363 26.466 1.00 64.12 158 ILE A CA 1
ATOM 1287 C C . ILE A 1 158 ? -2.500 -7.272 25.515 1.00 64.12 158 ILE A C 1
ATOM 1289 O O . ILE A 1 158 ? -2.173 -8.447 25.390 1.00 64.12 158 ILE A O 1
ATOM 1293 N N . LEU A 1 159 ? -3.426 -6.709 24.723 1.00 59.59 159 LEU A N 1
ATOM 1294 C CA . LEU A 1 159 ? -4.177 -7.480 23.719 1.00 59.59 159 LEU A CA 1
ATOM 1295 C C . LEU A 1 159 ? -3.271 -8.098 22.642 1.00 59.59 159 LEU A C 1
ATOM 1297 O O . LEU A 1 159 ? -3.614 -9.123 22.061 1.00 59.59 159 LEU A O 1
ATOM 1301 N N . ALA A 1 160 ? -2.123 -7.477 22.353 1.00 58.88 160 ALA A N 1
ATOM 1302 C CA . ALA A 1 160 ? -1.149 -8.019 21.414 1.00 58.88 160 ALA A CA 1
ATOM 1303 C C . ALA A 1 160 ? -0.226 -9.076 22.037 1.00 58.88 160 ALA A C 1
ATOM 1305 O O . ALA A 1 160 ? 0.303 -9.882 21.292 1.00 58.88 160 ALA A O 1
ATOM 1306 N N . LEU A 1 161 ? -0.002 -9.098 23.351 1.00 59.38 161 LEU A N 1
ATOM 1307 C CA . LEU A 1 161 ? 0.917 -10.048 23.993 1.00 59.38 161 LEU A CA 1
ATOM 1308 C C . LEU A 1 161 ? 0.218 -11.316 24.493 1.00 59.38 161 LEU A C 1
ATOM 1310 O O . LEU A 1 161 ? 0.855 -12.373 24.533 1.00 59.38 161 LEU A O 1
ATOM 1314 N N . GLU A 1 162 ? -1.061 -11.218 24.859 1.00 61.72 162 GLU A N 1
ATOM 1315 C CA . GLU A 1 162 ? -1.873 -12.352 25.323 1.00 61.72 162 GLU A CA 1
ATOM 1316 C C . GLU A 1 162 ? -2.355 -13.236 24.164 1.00 61.72 162 GLU A C 1
ATOM 1318 O O . GLU A 1 162 ? -2.437 -14.448 24.313 1.00 61.72 162 GLU A O 1
ATOM 1323 N N . ALA A 1 163 ? -2.600 -12.661 22.982 1.00 60.78 163 ALA A N 1
ATOM 1324 C CA . ALA A 1 163 ? -3.163 -13.381 21.833 1.00 60.78 163 ALA A CA 1
ATOM 1325 C C . ALA A 1 163 ? -2.119 -13.932 20.841 1.00 60.78 163 ALA A C 1
ATOM 1327 O O . ALA A 1 163 ? -2.476 -14.358 19.741 1.00 60.78 163 ALA A O 1
ATOM 1328 N N . LEU A 1 164 ? -0.825 -13.860 21.164 1.00 73.38 164 LEU A N 1
ATOM 1329 C CA . LEU A 1 164 ? 0.237 -14.288 20.256 1.00 73.38 164 LEU A CA 1
ATOM 1330 C C . LEU A 1 164 ? 0.857 -15.605 20.709 1.00 73.38 164 LEU A C 1
ATOM 1332 O O . LEU A 1 164 ? 1.744 -15.646 21.563 1.00 73.38 164 LEU A O 1
ATOM 1336 N N . GLU A 1 165 ? 0.373 -16.672 20.077 1.00 82.62 165 GLU A N 1
ATOM 1337 C CA . GLU A 1 165 ? 0.945 -18.013 20.126 1.00 82.62 165 GLU A CA 1
ATOM 1338 C C . GLU A 1 165 ? 2.420 -18.000 19.696 1.00 82.62 165 GLU A C 1
ATOM 1340 O O . GLU A 1 165 ? 2.855 -17.161 18.893 1.00 82.62 165 GLU A O 1
ATOM 1345 N N . LYS A 1 166 ? 3.199 -18.939 20.246 1.00 90.56 166 LYS A N 1
ATOM 1346 C CA . LYS A 1 166 ? 4.582 -19.170 19.816 1.00 90.56 166 LYS A CA 1
ATOM 1347 C C . LYS A 1 166 ? 4.577 -19.559 18.335 1.00 90.56 166 LYS A C 1
ATOM 1349 O O . LYS A 1 166 ? 3.712 -20.306 17.891 1.00 90.56 166 LYS A O 1
ATOM 1354 N N . ARG A 1 167 ? 5.536 -19.033 17.577 1.00 91.12 167 ARG A N 1
ATOM 1355 C CA . ARG A 1 167 ? 5.725 -19.344 16.154 1.00 91.12 167 ARG A CA 1
ATOM 1356 C C . ARG A 1 167 ? 7.178 -19.664 15.888 1.00 91.12 167 ARG A C 1
ATOM 1358 O O . ARG A 1 167 ? 8.049 -19.135 16.575 1.00 91.12 167 ARG A O 1
ATOM 1365 N N . ASP A 1 168 ? 7.433 -20.435 14.847 1.00 96.25 168 ASP A N 1
ATOM 1366 C CA . ASP A 1 168 ? 8.792 -20.718 14.408 1.00 96.25 168 ASP A CA 1
ATOM 1367 C C . ASP A 1 168 ? 9.287 -19.632 13.452 1.00 96.25 168 ASP A C 1
ATOM 1369 O O . ASP A 1 168 ? 8.551 -19.106 12.612 1.00 96.25 168 ASP A O 1
ATOM 1373 N N . CYS A 1 169 ? 10.549 -19.241 13.614 1.00 96.38 169 CYS A N 1
ATOM 1374 C CA . CYS A 1 169 ? 11.194 -18.268 12.741 1.00 96.38 169 CYS A CA 1
ATOM 1375 C C . CYS A 1 169 ? 11.321 -18.824 11.319 1.00 96.38 169 CYS A C 1
ATOM 1377 O O . CYS A 1 169 ? 11.960 -19.851 11.129 1.00 96.38 169 CYS A O 1
ATOM 1379 N N . ALA A 1 170 ? 10.848 -18.104 10.301 1.00 95.81 170 ALA A N 1
ATOM 1380 C CA . ALA A 1 170 ? 10.938 -18.587 8.916 1.00 95.81 170 ALA A CA 1
ATOM 1381 C C . ALA A 1 170 ? 12.378 -18.753 8.379 1.00 95.81 170 ALA A C 1
ATOM 1383 O O . ALA A 1 170 ? 12.563 -19.378 7.342 1.00 95.81 170 ALA A O 1
ATOM 1384 N N . LEU A 1 171 ? 13.390 -18.175 9.044 1.00 96.56 171 LEU A N 1
ATOM 1385 C CA . LEU A 1 171 ? 14.794 -18.300 8.631 1.00 96.56 171 LEU A CA 1
ATOM 1386 C C . LEU A 1 171 ? 15.541 -19.425 9.361 1.00 96.56 171 LEU A C 1
ATOM 1388 O O . LEU A 1 171 ? 16.318 -20.138 8.742 1.00 96.56 171 LEU A O 1
ATOM 1392 N N . CYS A 1 172 ? 15.365 -19.544 10.679 1.00 96.44 172 CYS A N 1
ATOM 1393 C CA . CYS A 1 172 ? 16.158 -20.455 11.515 1.00 96.44 172 CYS A CA 1
ATOM 1394 C C . CYS A 1 172 ? 15.324 -21.504 12.257 1.00 96.44 172 CYS A C 1
ATOM 1396 O O . CYS A 1 172 ? 15.873 -22.246 13.066 1.00 96.44 172 CYS A O 1
ATOM 1398 N N . SER A 1 173 ? 14.006 -21.510 12.044 1.00 95.44 173 SER A N 1
ATOM 1399 C CA . SER A 1 173 ? 13.022 -22.416 12.650 1.00 95.44 173 SER A CA 1
ATOM 1400 C C . SER A 1 173 ? 12.978 -22.418 14.181 1.00 95.44 173 SER A C 1
ATOM 1402 O O . SER A 1 173 ? 12.295 -23.239 14.776 1.00 95.44 173 SER A O 1
ATOM 1404 N N . LYS A 1 174 ? 13.672 -21.486 14.850 1.00 96.44 174 LYS A N 1
ATOM 1405 C CA . LYS A 1 174 ? 13.630 -21.376 16.311 1.00 96.44 174 LYS A CA 1
ATOM 1406 C C . LYS A 1 174 ? 12.264 -20.842 16.762 1.00 96.44 174 LYS A C 1
ATOM 1408 O O . LYS A 1 174 ? 11.834 -19.813 16.218 1.00 96.44 174 LYS A O 1
ATOM 1413 N N . PRO A 1 175 ? 11.627 -21.461 17.772 1.00 95.56 175 PRO A N 1
ATOM 1414 C CA . PRO A 1 175 ? 10.375 -20.967 18.320 1.00 95.56 175 PRO A CA 1
ATOM 1415 C C . PRO A 1 175 ? 10.609 -19.627 19.021 1.00 95.56 175 PRO A C 1
ATOM 1417 O O . PRO A 1 175 ? 11.547 -19.464 19.803 1.00 95.56 175 PRO A O 1
ATOM 1420 N N . PHE A 1 176 ? 9.751 -18.647 18.756 1.00 95.44 176 PHE A N 1
ATOM 1421 C CA . PHE A 1 176 ? 9.800 -17.332 19.385 1.00 95.44 176 PHE A CA 1
ATOM 1422 C C . PHE A 1 176 ? 8.397 -16.816 19.702 1.00 95.44 176 PHE A C 1
ATOM 1424 O O . PHE A 1 176 ? 7.404 -17.221 19.094 1.00 95.44 176 PHE A O 1
ATOM 1431 N N . LYS A 1 177 ? 8.310 -15.896 20.668 1.00 90.94 177 LYS A N 1
ATOM 1432 C CA . LYS A 1 177 ? 7.065 -15.189 20.982 1.00 90.94 177 LYS A CA 1
ATOM 1433 C C . LYS A 1 177 ? 7.022 -13.887 20.173 1.00 90.94 177 LYS A C 1
ATOM 1435 O O . LYS A 1 177 ? 7.825 -12.989 20.441 1.00 90.94 177 LYS A O 1
ATOM 1440 N N . PRO A 1 178 ? 6.147 -13.760 19.161 1.00 88.62 178 PRO A N 1
ATOM 1441 C CA . PRO A 1 178 ? 6.149 -12.580 18.314 1.00 88.62 178 PRO A CA 1
ATOM 1442 C C . PRO A 1 178 ? 5.671 -11.347 19.094 1.00 88.62 178 PRO A C 1
ATOM 1444 O O . PRO A 1 178 ? 4.696 -11.405 19.830 1.00 88.62 178 PRO A O 1
ATOM 1447 N N . GLN A 1 179 ? 6.330 -10.199 18.902 1.00 81.62 179 GLN A N 1
ATOM 1448 C CA . GLN A 1 179 ? 5.896 -8.921 19.500 1.00 81.62 179 GLN A CA 1
ATOM 1449 C C . GLN A 1 179 ? 4.715 -8.274 18.750 1.00 81.62 179 GLN A C 1
ATOM 1451 O O . GLN A 1 179 ? 4.094 -7.328 19.229 1.00 81.62 179 GLN A O 1
ATOM 1456 N N . LYS A 1 180 ? 4.442 -8.731 17.522 1.00 83.00 180 LYS A N 1
ATOM 1457 C CA . LYS A 1 180 ? 3.387 -8.226 16.633 1.00 83.00 180 LYS A CA 1
ATOM 1458 C C . LYS A 1 180 ? 2.745 -9.410 15.913 1.00 83.00 180 LYS A C 1
ATOM 1460 O O . LYS A 1 180 ? 3.455 -10.338 15.540 1.00 83.00 180 LYS A O 1
ATOM 1465 N N . LYS A 1 181 ? 1.446 -9.329 15.597 1.00 83.25 181 LYS A N 1
ATOM 1466 C CA . LYS A 1 181 ? 0.692 -10.392 14.891 1.00 83.25 181 LYS A CA 1
ATOM 1467 C C . LYS A 1 181 ? 1.331 -10.877 13.587 1.00 83.25 181 LYS A C 1
ATOM 1469 O O . LYS A 1 181 ? 1.176 -12.039 13.229 1.00 83.25 181 LYS A O 1
ATOM 1474 N N . ASN A 1 182 ? 2.082 -10.009 12.913 1.00 86.75 182 ASN A N 1
ATOM 1475 C CA . ASN A 1 182 ? 2.722 -10.302 11.630 1.00 86.75 182 ASN A CA 1
ATOM 1476 C C . ASN A 1 182 ? 4.249 -10.466 11.748 1.00 86.75 182 ASN A C 1
ATOM 1478 O O . ASN A 1 182 ? 4.950 -10.335 10.749 1.00 86.75 182 ASN A O 1
ATOM 1482 N N . ALA A 1 183 ? 4.800 -10.674 12.949 1.00 90.81 183 ALA A N 1
ATOM 1483 C CA . ALA A 1 183 ? 6.225 -10.965 13.085 1.00 90.81 183 ALA A CA 1
ATOM 1484 C C . ALA A 1 183 ? 6.512 -12.402 12.613 1.00 90.81 183 ALA A C 1
ATOM 1486 O O . ALA A 1 183 ? 5.892 -13.348 13.090 1.00 90.81 183 ALA A O 1
ATOM 1487 N N . ILE A 1 184 ? 7.437 -12.524 11.657 1.00 95.25 184 ILE A N 1
ATOM 1488 C CA . ILE A 1 184 ? 7.818 -13.780 10.980 1.00 95.25 184 ILE A CA 1
ATOM 1489 C C . ILE A 1 184 ? 9.191 -14.288 11.462 1.00 95.25 184 ILE A C 1
ATOM 1491 O O . ILE A 1 184 ? 9.494 -15.473 11.372 1.00 95.25 184 ILE A O 1
ATOM 1495 N N . TYR A 1 185 ? 10.023 -13.390 11.995 1.00 96.94 185 TYR A N 1
ATOM 1496 C CA . TYR A 1 185 ? 11.407 -13.677 12.369 1.00 96.94 185 TYR A CA 1
ATOM 1497 C C . TYR A 1 185 ? 11.621 -13.482 13.866 1.00 96.94 185 TYR A C 1
ATOM 1499 O O . TYR A 1 185 ? 11.124 -12.502 14.430 1.00 96.94 185 TYR A O 1
ATOM 1507 N N . CYS A 1 186 ? 12.405 -14.375 14.475 1.00 95.06 186 CYS A N 1
ATOM 1508 C CA . CYS A 1 186 ? 12.694 -14.354 15.909 1.00 95.06 186 CYS A CA 1
ATOM 1509 C C . CYS A 1 186 ? 13.553 -13.167 16.353 1.00 95.06 186 CYS A C 1
ATOM 1511 O O . CYS A 1 186 ? 13.471 -12.757 17.505 1.00 95.06 186 CYS A O 1
ATOM 1513 N N . SER A 1 187 ? 14.374 -12.616 15.458 1.00 95.44 187 SER A N 1
ATOM 1514 C CA . SER A 1 187 ? 15.292 -11.518 15.757 1.00 95.44 187 SER A CA 1
ATOM 1515 C C . SER A 1 187 ? 15.404 -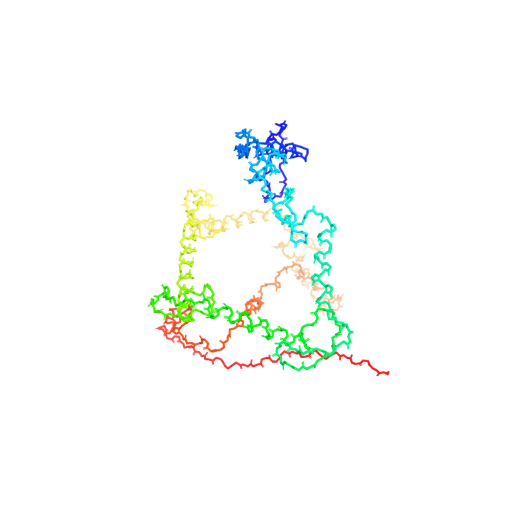10.531 14.599 1.00 95.44 187 SER A C 1
ATOM 1517 O O . SER A 1 187 ? 15.016 -10.820 13.461 1.00 95.44 187 SER A O 1
ATOM 1519 N N . GLU A 1 188 ? 15.944 -9.352 14.900 1.00 93.81 188 GLU A N 1
ATOM 1520 C CA . GLU A 1 188 ? 16.277 -8.332 13.904 1.00 93.81 188 GLU A CA 1
ATOM 1521 C C . GLU A 1 188 ? 17.317 -8.849 12.904 1.00 93.81 188 GLU A C 1
ATOM 1523 O O . GLU A 1 188 ? 17.079 -8.777 11.703 1.00 93.81 188 GLU A O 1
ATOM 1528 N N . ASN A 1 189 ? 18.348 -9.556 13.378 1.00 96.69 189 ASN A N 1
ATOM 1529 C CA . ASN A 1 189 ? 19.352 -10.194 12.519 1.00 96.69 189 ASN A CA 1
ATOM 1530 C C . ASN A 1 189 ? 18.729 -11.151 11.486 1.00 96.69 189 ASN A C 1
ATOM 1532 O O . ASN A 1 189 ? 19.080 -11.101 10.310 1.00 96.69 189 ASN A O 1
ATOM 1536 N N . CYS A 1 190 ? 17.767 -11.997 11.889 1.00 96.56 190 CYS A N 1
ATOM 1537 C CA . CYS A 1 190 ? 17.085 -12.897 10.949 1.00 96.56 190 CYS A CA 1
ATOM 1538 C C . CYS A 1 190 ? 16.262 -12.120 9.911 1.00 96.56 190 CYS A C 1
ATOM 1540 O O . CYS A 1 190 ? 16.235 -12.469 8.731 1.00 96.56 190 CYS A O 1
ATOM 1542 N N . ARG A 1 191 ? 15.601 -11.041 10.340 1.00 96.62 191 ARG A N 1
ATOM 1543 C CA . ARG A 1 191 ? 14.836 -10.167 9.446 1.00 96.62 191 ARG A CA 1
ATOM 1544 C C . ARG A 1 191 ? 15.744 -9.477 8.430 1.00 96.62 191 ARG A C 1
ATOM 1546 O O . ARG A 1 191 ? 15.402 -9.426 7.248 1.00 96.62 191 ARG A O 1
ATOM 1553 N N . ASP A 1 192 ? 16.868 -8.937 8.877 1.00 95.44 192 ASP A N 1
ATOM 1554 C CA . ASP A 1 192 ? 17.776 -8.177 8.022 1.00 95.44 192 ASP A CA 1
ATOM 1555 C C . ASP A 1 192 ? 18.559 -9.076 7.072 1.00 95.44 192 ASP A C 1
ATOM 1557 O O . ASP A 1 192 ? 18.768 -8.695 5.919 1.00 95.44 192 ASP A O 1
ATOM 1561 N N . TYR A 1 193 ? 18.858 -10.308 7.486 1.00 97.06 193 TYR A N 1
ATOM 1562 C CA . TYR A 1 193 ? 19.387 -11.331 6.593 1.00 97.06 193 TYR A CA 1
ATOM 1563 C C . TYR A 1 193 ? 18.445 -11.592 5.407 1.00 97.06 193 TYR A C 1
ATOM 1565 O O . TYR A 1 193 ? 18.874 -11.534 4.253 1.00 97.06 193 TYR A O 1
ATOM 1573 N N . VAL A 1 194 ? 17.144 -11.800 5.656 1.00 97.00 194 VAL A N 1
ATOM 1574 C CA . VAL A 1 194 ? 16.178 -12.020 4.564 1.00 97.00 194 VAL A CA 1
ATOM 1575 C C . VAL A 1 194 ? 16.029 -10.780 3.679 1.00 97.00 194 VAL A C 1
ATOM 1577 O O . VAL A 1 194 ? 16.022 -10.906 2.454 1.00 97.00 194 VAL A O 1
ATOM 1580 N N . LYS A 1 195 ? 15.984 -9.571 4.256 1.00 96.06 195 LYS A N 1
ATOM 1581 C CA . LYS A 1 195 ? 15.981 -8.331 3.455 1.00 96.06 195 LYS A CA 1
ATOM 1582 C C . LYS A 1 195 ? 17.224 -8.223 2.572 1.00 96.06 195 LYS A C 1
ATOM 1584 O O . LYS A 1 195 ? 17.129 -7.774 1.430 1.00 96.06 195 LYS A O 1
ATOM 1589 N N . LEU A 1 196 ? 18.395 -8.601 3.085 1.00 96.25 196 LEU A N 1
ATOM 1590 C CA . LEU A 1 196 ? 19.636 -8.580 2.320 1.00 96.25 196 LEU A CA 1
ATOM 1591 C C . LEU A 1 196 ? 19.579 -9.565 1.147 1.00 96.25 196 LEU A C 1
ATOM 1593 O O . LEU A 1 196 ? 19.958 -9.189 0.039 1.00 96.25 196 LEU A O 1
ATOM 1597 N N . GLN A 1 197 ? 19.046 -10.772 1.355 1.00 96.38 197 GLN A N 1
ATOM 1598 C CA . GLN A 1 197 ? 18.833 -11.744 0.276 1.00 96.38 197 GLN A CA 1
ATOM 1599 C C . GLN A 1 197 ? 17.871 -11.211 -0.793 1.00 96.38 197 GLN A C 1
ATOM 1601 O O . GLN A 1 197 ? 18.221 -11.186 -1.972 1.00 96.38 197 GLN A O 1
ATOM 1606 N N . GLN A 1 198 ? 16.728 -10.651 -0.389 1.00 95.81 198 GLN A N 1
ATOM 1607 C CA . GLN A 1 198 ? 15.773 -10.027 -1.315 1.00 95.81 198 GLN A CA 1
ATOM 1608 C C . GLN A 1 198 ? 16.403 -8.878 -2.117 1.00 95.81 198 GLN A C 1
ATOM 1610 O O . GLN A 1 198 ? 16.165 -8.751 -3.319 1.00 95.81 198 GLN A O 1
ATOM 1615 N N . ARG A 1 199 ? 17.249 -8.050 -1.486 1.00 96.69 199 ARG A N 1
ATOM 1616 C CA . ARG A 1 199 ? 18.006 -7.001 -2.192 1.00 96.69 199 ARG A CA 1
ATOM 1617 C C . ARG A 1 199 ? 18.976 -7.597 -3.210 1.00 96.69 199 ARG A C 1
ATOM 1619 O O . ARG A 1 199 ? 19.025 -7.120 -4.341 1.00 96.69 199 ARG A O 1
ATOM 1626 N N . ARG A 1 200 ? 19.717 -8.648 -2.846 1.00 97.00 200 ARG A N 1
ATOM 1627 C CA . ARG A 1 200 ? 20.641 -9.341 -3.761 1.00 97.00 200 ARG A CA 1
ATOM 1628 C C . ARG A 1 200 ? 19.904 -9.919 -4.968 1.00 97.00 200 ARG A C 1
ATOM 1630 O O . ARG A 1 200 ? 20.345 -9.719 -6.098 1.00 97.00 200 ARG A O 1
ATOM 1637 N N . GLU A 1 201 ? 18.769 -10.577 -4.755 1.00 96.31 201 GLU A N 1
ATOM 1638 C CA . GLU A 1 201 ? 17.916 -11.102 -5.829 1.00 96.31 201 GLU A CA 1
ATOM 1639 C C . GLU A 1 201 ? 17.368 -9.988 -6.723 1.00 96.31 201 GLU A C 1
ATOM 1641 O O . GLU A 1 201 ? 17.432 -10.084 -7.951 1.00 96.31 201 GLU A O 1
ATOM 1646 N N . HIS A 1 202 ? 16.906 -8.888 -6.123 1.00 96.12 202 HIS A N 1
ATOM 1647 C CA . HIS A 1 202 ? 16.447 -7.717 -6.860 1.00 96.12 202 HIS A CA 1
ATOM 1648 C C . HIS A 1 202 ? 17.550 -7.140 -7.759 1.00 96.12 202 HIS A C 1
ATOM 1650 O O . HIS A 1 202 ? 17.319 -6.893 -8.946 1.00 96.12 202 HIS A O 1
ATOM 1656 N N . TYR A 1 203 ? 18.769 -6.978 -7.236 1.00 96.06 203 TYR A N 1
ATOM 1657 C CA . TYR A 1 203 ? 19.903 -6.492 -8.022 1.00 96.06 203 TYR A CA 1
ATOM 1658 C C . TYR A 1 203 ? 20.313 -7.468 -9.126 1.00 96.06 203 TYR A C 1
ATOM 1660 O O . TYR A 1 203 ? 20.558 -7.029 -10.253 1.00 96.06 203 TYR A O 1
ATOM 1668 N N . LYS A 1 204 ? 20.313 -8.781 -8.862 1.00 96.31 204 LYS A N 1
ATOM 1669 C CA . LYS A 1 204 ? 20.525 -9.807 -9.898 1.00 96.31 204 LYS A CA 1
ATOM 1670 C C . LYS A 1 204 ? 19.482 -9.692 -11.015 1.00 96.31 204 LYS A C 1
ATOM 1672 O O . LYS A 1 204 ? 19.845 -9.679 -12.192 1.00 96.31 204 LYS A O 1
ATOM 1677 N N . ALA A 1 205 ? 18.206 -9.517 -10.671 1.00 95.31 205 ALA A N 1
ATOM 1678 C CA . ALA A 1 205 ? 17.131 -9.335 -11.646 1.00 95.31 205 ALA A CA 1
ATOM 1679 C C . ALA A 1 205 ? 17.291 -8.039 -12.462 1.00 95.31 205 ALA A C 1
ATOM 1681 O O . ALA A 1 205 ? 17.074 -8.036 -13.677 1.00 95.31 205 ALA A O 1
ATOM 1682 N N . LEU A 1 206 ? 17.712 -6.937 -11.833 1.00 95.38 206 LEU A N 1
ATOM 1683 C CA . LEU A 1 206 ? 18.018 -5.688 -12.538 1.00 95.38 206 LEU A CA 1
ATOM 1684 C C . LEU A 1 206 ? 19.197 -5.845 -13.504 1.00 95.38 206 LEU A C 1
ATOM 1686 O O . LEU A 1 206 ? 19.133 -5.340 -14.626 1.00 95.38 206 LEU A O 1
ATOM 1690 N N . GLN A 1 207 ? 20.256 -6.550 -13.103 1.00 94.19 207 GLN A N 1
ATOM 1691 C CA . GLN A 1 207 ? 21.393 -6.834 -13.980 1.00 94.19 207 GLN A CA 1
ATOM 1692 C C . GLN A 1 207 ? 20.984 -7.717 -15.164 1.00 94.19 207 GLN A C 1
ATOM 1694 O O . GLN A 1 207 ? 21.352 -7.411 -16.298 1.00 94.19 207 GLN A O 1
ATOM 1699 N N . ALA A 1 208 ? 20.173 -8.751 -14.934 1.00 93.19 208 ALA A N 1
ATOM 1700 C CA . ALA A 1 208 ? 19.625 -9.588 -16.000 1.00 93.19 208 ALA A CA 1
ATOM 1701 C C . ALA A 1 208 ? 18.771 -8.769 -16.982 1.00 93.19 208 ALA A C 1
ATOM 1703 O O . ALA A 1 208 ? 18.961 -8.870 -18.192 1.00 93.19 208 ALA A O 1
ATOM 1704 N N . LYS A 1 209 ? 17.909 -7.871 -16.480 1.00 93.25 209 LYS A N 1
ATOM 1705 C CA . LYS A 1 209 ? 17.139 -6.939 -17.324 1.00 93.25 209 LYS A CA 1
ATOM 1706 C C . LYS A 1 209 ? 18.038 -6.001 -18.124 1.00 93.25 209 LYS A C 1
ATOM 1708 O O . LYS A 1 209 ? 17.778 -5.790 -19.304 1.00 93.25 209 LYS A O 1
ATOM 1713 N N . LYS A 1 210 ? 19.098 -5.452 -17.518 1.00 90.94 210 LYS A N 1
ATOM 1714 C CA . LYS A 1 210 ? 20.079 -4.615 -18.231 1.00 90.94 210 LYS A CA 1
ATOM 1715 C C . LYS A 1 210 ? 20.788 -5.402 -19.335 1.00 90.94 210 LYS A C 1
ATOM 1717 O O . LYS A 1 210 ? 20.923 -4.868 -20.429 1.00 90.94 210 LYS A O 1
ATOM 1722 N N . LYS A 1 211 ? 21.185 -6.655 -19.079 1.00 88.62 211 LYS A N 1
ATOM 1723 C CA . LYS A 1 211 ? 21.772 -7.549 -20.092 1.00 88.62 211 LYS A CA 1
ATOM 1724 C C . LYS A 1 211 ? 20.779 -7.862 -21.219 1.00 88.62 211 LYS A C 1
ATOM 1726 O O . LYS A 1 211 ? 21.147 -7.755 -22.377 1.00 88.62 211 LYS A O 1
ATOM 1731 N N . ALA A 1 212 ? 19.515 -8.145 -20.902 1.00 85.06 212 ALA A N 1
ATOM 1732 C CA . ALA A 1 212 ? 18.475 -8.410 -21.903 1.00 85.06 212 ALA A CA 1
ATOM 1733 C C . ALA A 1 212 ? 18.100 -7.169 -22.741 1.00 85.06 212 ALA A C 1
ATOM 1735 O O . ALA A 1 212 ? 17.758 -7.283 -23.915 1.00 85.06 212 ALA A O 1
ATOM 1736 N N . LEU A 1 213 ? 18.165 -5.970 -22.150 1.00 85.31 213 LEU A N 1
ATOM 1737 C CA . LEU A 1 213 ? 17.905 -4.697 -22.834 1.00 85.31 213 LEU A CA 1
ATOM 1738 C C . LEU A 1 213 ? 19.089 -4.192 -23.663 1.00 85.31 213 LEU A C 1
ATOM 1740 O O . LEU A 1 213 ? 18.896 -3.274 -24.464 1.00 85.31 213 LEU A O 1
ATOM 1744 N N . GLN A 1 214 ? 20.286 -4.768 -23.510 1.00 78.50 214 GLN A N 1
ATOM 1745 C CA . GLN A 1 214 ? 21.370 -4.584 -24.474 1.00 78.50 214 GLN A CA 1
ATOM 1746 C C . GLN A 1 214 ? 20.979 -5.299 -25.775 1.00 78.50 214 GLN A C 1
ATOM 1748 O O . GLN A 1 214 ? 21.444 -6.389 -26.084 1.00 78.50 214 GLN A O 1
ATOM 1753 N N . LYS A 1 215 ? 20.069 -4.672 -26.530 1.00 61.94 215 LYS A N 1
ATOM 1754 C CA . LYS A 1 215 ? 19.754 -5.038 -27.911 1.00 61.94 215 LYS A CA 1
ATOM 1755 C C . LYS A 1 215 ? 21.052 -5.077 -28.725 1.00 61.94 215 LYS A C 1
ATOM 1757 O O . LYS A 1 215 ? 21.963 -4.297 -28.415 1.00 61.94 215 LYS A O 1
ATOM 1762 N N . PRO A 1 216 ? 21.134 -5.927 -29.768 1.00 56.41 216 PRO A N 1
ATOM 1763 C CA . PRO A 1 216 ? 22.266 -5.918 -30.683 1.00 56.41 216 PRO A CA 1
ATOM 1764 C C . PRO A 1 216 ? 22.506 -4.479 -31.127 1.00 56.41 216 PRO A C 1
ATOM 1766 O O . PRO A 1 216 ? 21.576 -3.773 -31.532 1.00 56.41 216 PRO A O 1
ATOM 1769 N N . LYS A 1 217 ? 23.741 -4.011 -30.933 1.00 65.06 217 LYS A N 1
ATOM 1770 C CA . LYS A 1 217 ? 24.152 -2.683 -31.374 1.00 65.06 217 LYS A CA 1
ATOM 1771 C C . LYS A 1 217 ? 23.847 -2.626 -32.867 1.00 65.06 217 LYS A C 1
ATOM 1773 O O . LYS A 1 217 ? 24.363 -3.442 -33.619 1.00 65.06 217 LYS A O 1
ATOM 1778 N N . PHE A 1 218 ? 22.948 -1.727 -33.254 1.00 76.81 218 PHE A N 1
ATOM 1779 C CA . PHE A 1 218 ? 22.559 -1.534 -34.643 1.00 76.81 218 PHE A CA 1
ATOM 1780 C C . PHE A 1 218 ? 23.829 -1.366 -35.482 1.00 76.81 218 PHE A C 1
ATOM 1782 O O . PHE A 1 218 ? 24.691 -0.547 -35.155 1.00 76.81 218 PHE A O 1
ATOM 1789 N N . GLU A 1 219 ? 23.975 -2.193 -36.513 1.00 81.69 219 GLU A N 1
ATOM 1790 C CA . GLU A 1 219 ? 25.053 -2.030 -37.477 1.00 81.69 219 GLU A CA 1
ATOM 1791 C C . GLU A 1 219 ? 24.829 -0.721 -38.233 1.00 81.69 219 GLU A C 1
ATOM 1793 O O . GLU A 1 219 ? 23.722 -0.434 -38.695 1.00 81.69 219 GLU A O 1
ATOM 1798 N N . VAL A 1 220 ? 25.875 0.094 -38.327 1.00 87.69 220 VAL A N 1
ATOM 1799 C CA . VAL A 1 220 ? 25.871 1.343 -39.092 1.00 87.69 220 VAL A CA 1
ATOM 1800 C C . VAL A 1 220 ? 26.871 1.200 -40.231 1.00 87.69 220 VAL A C 1
ATOM 1802 O O . VAL A 1 220 ? 27.941 0.617 -40.059 1.00 87.69 220 VAL A O 1
ATOM 1805 N N . ILE A 1 221 ? 26.527 1.728 -41.402 1.00 91.62 221 ILE A N 1
ATOM 1806 C CA . ILE A 1 221 ? 27.440 1.807 -42.547 1.00 91.62 221 ILE A CA 1
ATOM 1807 C C . ILE A 1 221 ? 28.446 2.939 -42.293 1.00 91.62 221 ILE A C 1
ATOM 1809 O O . ILE A 1 221 ? 28.080 4.002 -41.785 1.00 91.62 221 ILE A O 1
ATOM 1813 N N . CYS A 1 222 ? 29.720 2.719 -42.615 1.00 93.31 222 CYS A N 1
ATOM 1814 C CA . CYS A 1 222 ? 30.763 3.736 -42.489 1.00 93.31 222 CYS A CA 1
ATOM 1815 C C . CYS A 1 222 ? 30.416 5.017 -43.272 1.00 93.31 222 CYS A C 1
ATOM 1817 O O . CYS A 1 222 ? 30.136 4.976 -44.460 1.00 93.31 222 CYS A O 1
ATOM 1819 N N . GLY A 1 223 ? 30.508 6.182 -42.627 1.00 90.06 223 GLY A N 1
ATOM 1820 C CA . GLY A 1 223 ? 30.191 7.482 -43.231 1.00 90.06 223 GLY A CA 1
ATOM 1821 C C . GLY A 1 223 ? 31.238 8.038 -44.205 1.00 90.06 223 GLY A C 1
ATOM 1822 O O . GLY A 1 223 ? 31.169 9.217 -44.548 1.00 90.06 223 GLY A O 1
ATOM 1823 N N . LEU A 1 224 ? 32.235 7.244 -44.611 1.00 93.12 224 LEU A N 1
ATOM 1824 C CA . LEU A 1 224 ? 33.194 7.645 -45.643 1.00 93.12 224 LEU A CA 1
ATOM 1825 C C . LEU A 1 224 ? 32.631 7.264 -47.013 1.00 93.12 224 LEU A C 1
ATOM 1827 O O . LEU A 1 224 ? 32.265 6.112 -47.225 1.00 93.12 224 LEU A O 1
ATOM 1831 N N . VAL A 1 225 ? 32.597 8.219 -47.942 1.00 90.56 225 VAL A N 1
ATOM 1832 C CA . VAL A 1 225 ? 32.164 7.976 -49.325 1.00 90.56 225 VAL A CA 1
ATOM 1833 C C . VAL A 1 225 ? 33.039 6.882 -49.947 1.00 90.56 225 VAL A C 1
ATOM 1835 O O . VAL A 1 225 ? 34.262 6.986 -49.909 1.00 90.56 225 VAL A O 1
ATOM 1838 N N . GLY A 1 226 ? 32.410 5.830 -50.478 1.00 91.06 226 GLY A N 1
ATOM 1839 C CA . GLY A 1 226 ? 33.091 4.663 -51.054 1.00 91.06 226 GLY A CA 1
ATOM 1840 C C . GLY A 1 226 ? 33.412 3.536 -50.064 1.00 91.06 226 GLY A C 1
ATOM 1841 O O . GLY A 1 226 ? 33.960 2.518 -50.470 1.00 91.06 226 GLY A O 1
ATOM 1842 N N . CYS A 1 227 ? 33.073 3.677 -48.777 1.00 91.75 227 CYS A N 1
ATOM 1843 C CA . CYS A 1 227 ? 33.220 2.602 -47.796 1.00 91.75 227 CYS A CA 1
ATOM 1844 C C . CYS A 1 227 ? 31.862 1.976 -47.447 1.00 91.75 227 CYS A C 1
ATOM 1846 O O . CYS A 1 227 ? 31.049 2.591 -46.760 1.00 91.75 227 CYS A O 1
ATOM 1848 N N . GLU A 1 228 ? 31.648 0.722 -47.844 1.00 92.56 228 GLU A N 1
ATOM 1849 C CA . GLU A 1 228 ? 30.407 -0.028 -47.572 1.00 92.56 228 GLU A CA 1
ATOM 1850 C C . GLU A 1 228 ? 30.478 -0.894 -46.304 1.00 92.56 228 GLU A C 1
ATOM 1852 O O . GLU A 1 228 ? 29.546 -1.629 -45.972 1.00 92.56 228 GLU A O 1
ATOM 1857 N N . THR A 1 229 ? 31.579 -0.809 -45.551 1.00 92.62 229 THR A N 1
ATOM 1858 C CA . THR A 1 229 ? 31.771 -1.620 -44.347 1.00 92.62 229 THR A CA 1
ATOM 1859 C C . THR A 1 229 ? 30.723 -1.280 -43.285 1.00 92.62 229 THR A C 1
ATOM 1861 O O . THR A 1 229 ? 30.647 -0.143 -42.802 1.00 92.62 229 THR A O 1
ATOM 1864 N N . ARG A 1 230 ? 29.952 -2.291 -42.874 1.00 92.25 230 ARG A N 1
ATOM 1865 C CA . ARG A 1 230 ? 29.064 -2.232 -41.709 1.00 92.25 230 ARG A CA 1
ATOM 1866 C C . ARG A 1 230 ? 29.870 -2.476 -40.442 1.00 92.25 230 ARG A C 1
ATOM 1868 O O . ARG A 1 230 ? 30.695 -3.384 -40.389 1.00 92.25 230 ARG A O 1
ATOM 1875 N N . PHE A 1 231 ? 29.662 -1.651 -39.424 1.00 91.25 231 PHE A N 1
ATOM 1876 C CA . PHE A 1 231 ? 30.342 -1.802 -38.143 1.00 91.25 231 PHE A CA 1
ATOM 1877 C C . PHE A 1 231 ? 29.427 -1.436 -36.979 1.00 91.25 231 PHE A C 1
ATOM 1879 O O . PHE A 1 231 ? 28.398 -0.776 -37.124 1.00 91.25 231 PHE A O 1
ATOM 1886 N N . ILE A 1 232 ? 29.841 -1.864 -35.794 1.00 86.06 232 ILE A N 1
ATOM 1887 C CA . ILE A 1 232 ? 29.128 -1.636 -34.549 1.00 86.06 232 ILE A CA 1
ATOM 1888 C C . ILE A 1 232 ? 29.705 -0.382 -33.857 1.00 86.06 232 ILE A C 1
ATOM 1890 O O . ILE A 1 232 ? 30.843 -0.417 -33.367 1.00 86.06 232 ILE A O 1
ATOM 1894 N N . PRO A 1 233 ? 28.968 0.744 -33.783 1.00 85.75 233 PRO A N 1
ATOM 1895 C CA . PRO A 1 233 ? 29.482 1.971 -33.184 1.00 85.75 233 PRO A CA 1
ATOM 1896 C C . PRO A 1 233 ? 29.656 1.835 -31.660 1.00 85.75 233 PRO A C 1
ATOM 1898 O O . PRO A 1 233 ? 28.875 1.178 -30.969 1.00 85.75 233 PRO A O 1
ATOM 1901 N N . LYS A 1 234 ? 30.703 2.473 -31.111 1.00 81.44 234 LYS A N 1
ATOM 1902 C CA . LYS A 1 234 ? 30.976 2.495 -29.658 1.00 81.44 234 LYS A CA 1
ATOM 1903 C C . LYS A 1 234 ? 30.130 3.552 -28.943 1.00 81.44 234 LYS A C 1
ATOM 1905 O O . LYS A 1 234 ? 29.726 3.348 -27.805 1.00 81.44 234 LYS A O 1
ATOM 1910 N N . THR A 1 235 ? 29.851 4.659 -29.626 1.00 81.94 235 THR A N 1
ATOM 1911 C CA . THR A 1 235 ? 29.027 5.786 -29.173 1.00 81.94 235 THR A CA 1
ATOM 1912 C C . THR A 1 235 ? 28.105 6.221 -30.313 1.00 81.94 235 THR A C 1
ATOM 1914 O O . THR A 1 235 ? 28.361 5.892 -31.470 1.00 81.94 235 THR A O 1
ATOM 1917 N N . LYS A 1 236 ? 27.047 6.990 -30.018 1.00 80.94 236 LYS A N 1
ATOM 1918 C CA . LYS A 1 236 ? 26.126 7.521 -31.047 1.00 80.94 236 LYS A CA 1
ATOM 1919 C C . LYS A 1 236 ? 26.818 8.415 -32.089 1.00 80.94 236 LYS A C 1
ATOM 1921 O O . LYS A 1 236 ? 26.293 8.597 -33.178 1.00 80.94 236 LYS A O 1
ATOM 1926 N N . GLU A 1 237 ? 27.985 8.961 -31.755 1.00 84.56 237 GLU A N 1
ATOM 1927 C CA . GLU A 1 237 ? 28.775 9.851 -32.612 1.00 84.56 237 GLU A CA 1
ATOM 1928 C C . GLU A 1 237 ? 29.813 9.103 -33.463 1.00 84.56 237 GLU A C 1
ATOM 1930 O O . GLU A 1 237 ? 30.427 9.693 -34.353 1.00 84.56 237 GLU A O 1
ATOM 1935 N N . HIS A 1 238 ? 30.018 7.802 -33.226 1.00 88.06 238 HIS A N 1
ATOM 1936 C CA . HIS A 1 238 ? 31.000 7.014 -33.965 1.00 88.06 238 HIS A CA 1
ATOM 1937 C C . HIS A 1 238 ? 30.472 6.688 -35.371 1.00 88.06 238 HIS A C 1
ATOM 1939 O O . HIS A 1 238 ? 29.685 5.762 -35.540 1.00 88.06 238 HIS A O 1
ATOM 1945 N N . LYS A 1 239 ? 30.897 7.467 -36.375 1.00 91.69 239 LYS A N 1
ATOM 1946 C CA . LYS A 1 239 ? 30.423 7.361 -37.772 1.00 91.69 239 LYS A CA 1
ATOM 1947 C C . LYS A 1 239 ? 31.339 6.579 -38.718 1.00 91.69 239 LYS A C 1
ATOM 1949 O O . LYS A 1 239 ? 30.922 6.265 -39.825 1.00 91.69 239 LYS A O 1
ATOM 1954 N N . PHE A 1 240 ? 32.574 6.273 -38.325 1.00 94.62 240 PHE A N 1
ATOM 1955 C CA . PHE A 1 240 ? 33.572 5.674 -39.217 1.00 94.62 240 PHE A CA 1
ATOM 1956 C C . PHE A 1 240 ? 34.043 4.329 -38.679 1.00 94.62 240 PHE A C 1
ATOM 1958 O O . PHE A 1 240 ? 34.295 4.205 -37.485 1.00 94.62 240 PHE A O 1
ATOM 1965 N N . CYS A 1 241 ? 34.204 3.335 -39.555 1.00 93.06 241 CYS A N 1
ATOM 1966 C CA . CYS A 1 241 ? 34.611 1.993 -39.134 1.00 93.06 241 CYS A CA 1
ATOM 1967 C C . CYS A 1 241 ? 36.061 1.932 -38.616 1.00 93.06 241 CYS A C 1
ATOM 1969 O O . CYS A 1 241 ? 36.393 1.045 -37.833 1.00 93.06 241 CYS A O 1
ATOM 1971 N N . CYS A 1 242 ? 36.927 2.881 -38.999 1.00 93.50 242 CYS A N 1
ATOM 1972 C CA . CYS A 1 242 ? 38.319 2.939 -38.554 1.00 93.50 242 CYS A CA 1
ATOM 1973 C C . CYS A 1 242 ? 38.868 4.379 -38.482 1.00 93.50 242 CYS A C 1
ATOM 1975 O O . CYS A 1 242 ? 38.334 5.314 -39.088 1.00 93.50 242 CYS A O 1
ATOM 1977 N N . LYS A 1 243 ? 39.993 4.559 -37.769 1.00 93.75 243 LYS A N 1
ATOM 1978 C CA . LYS A 1 243 ? 40.675 5.861 -37.609 1.00 93.75 243 LYS A CA 1
ATOM 1979 C C . LYS A 1 243 ? 41.133 6.456 -38.949 1.00 93.75 243 LYS A C 1
ATOM 1981 O O . LYS A 1 243 ? 41.089 7.673 -39.111 1.00 93.75 243 LYS A O 1
ATOM 1986 N N . LYS A 1 244 ? 41.515 5.611 -39.918 1.00 95.50 244 LYS A N 1
ATOM 1987 C CA . LYS A 1 244 ? 41.925 6.045 -41.266 1.00 95.50 244 LYS A CA 1
ATOM 1988 C C . LYS A 1 244 ? 40.778 6.739 -42.007 1.00 95.50 244 LYS A C 1
ATOM 1990 O O . LYS A 1 244 ? 40.983 7.805 -42.574 1.00 95.50 244 LYS A O 1
ATOM 1995 N N . HIS A 1 245 ? 39.561 6.197 -41.934 1.00 95.62 245 HIS A N 1
ATOM 1996 C CA . HIS A 1 245 ? 38.389 6.797 -42.579 1.00 95.62 245 HIS A CA 1
ATOM 1997 C C . HIS A 1 245 ? 37.953 8.111 -41.929 1.00 95.62 245 HIS A C 1
ATOM 1999 O O . HIS A 1 245 ? 37.594 9.051 -42.635 1.00 95.62 245 HIS A O 1
ATOM 2005 N N . LEU A 1 246 ? 38.059 8.215 -40.601 1.00 93.25 246 LEU A N 1
ATOM 2006 C CA . LEU A 1 246 ? 37.843 9.482 -39.899 1.00 93.25 246 LEU A CA 1
ATOM 2007 C C . LEU A 1 246 ? 38.843 10.555 -40.365 1.00 93.25 246 LEU A C 1
ATOM 2009 O O . LEU A 1 246 ? 38.452 11.681 -40.668 1.00 93.25 246 LEU A O 1
ATOM 2013 N N . GLN A 1 247 ? 40.130 10.208 -40.463 1.00 93.69 247 GLN A N 1
ATOM 2014 C CA . GLN A 1 247 ? 41.163 11.127 -40.952 1.00 93.69 247 GLN A CA 1
ATOM 2015 C C . GLN A 1 247 ? 40.933 11.532 -42.415 1.00 93.69 247 GLN A C 1
ATOM 2017 O O . GLN A 1 247 ? 41.061 12.711 -42.740 1.00 93.69 247 GLN A O 1
ATOM 2022 N N . ALA A 1 248 ? 40.541 10.591 -43.279 1.00 92.56 248 ALA A N 1
ATOM 2023 C CA . ALA A 1 248 ? 40.197 10.873 -44.672 1.00 92.56 248 ALA A CA 1
ATOM 2024 C C . ALA A 1 248 ? 39.015 11.850 -44.785 1.00 92.56 248 ALA A C 1
ATOM 2026 O O . ALA A 1 248 ? 39.093 12.826 -45.526 1.00 92.56 248 ALA A O 1
ATOM 2027 N N . HIS A 1 249 ? 37.961 11.660 -43.984 1.00 92.81 249 HIS A N 1
ATOM 2028 C CA . HIS A 1 249 ? 36.839 12.596 -43.935 1.00 92.81 249 HIS A CA 1
ATOM 2029 C C . HIS A 1 249 ? 37.274 14.015 -43.526 1.00 92.81 249 HIS A C 1
ATOM 2031 O O . HIS A 1 249 ? 36.812 14.995 -44.117 1.00 92.81 249 HIS A O 1
ATOM 2037 N N . TYR A 1 250 ? 38.171 14.152 -42.540 1.00 91.31 250 TYR A N 1
ATOM 2038 C CA . TYR A 1 250 ? 38.694 15.465 -42.143 1.00 91.31 250 TYR A CA 1
ATOM 2039 C C . TYR A 1 250 ? 39.527 16.129 -43.244 1.00 91.31 250 TYR A C 1
ATOM 2041 O O . TYR A 1 250 ? 39.377 17.332 -43.449 1.00 91.31 250 TYR A O 1
ATOM 2049 N N . ARG A 1 251 ? 40.340 15.366 -43.987 1.00 89.25 251 ARG A N 1
ATOM 2050 C CA . ARG A 1 251 ? 41.102 15.883 -45.140 1.00 89.25 251 ARG A CA 1
ATOM 2051 C C . ARG A 1 251 ? 40.176 16.399 -46.241 1.00 89.25 251 ARG A C 1
ATOM 2053 O O . ARG A 1 251 ? 40.279 17.563 -46.608 1.00 89.25 251 ARG A O 1
ATOM 2060 N N . LEU A 1 252 ? 39.191 15.597 -46.653 1.00 87.94 252 LEU A N 1
ATOM 2061 C CA . LEU A 1 252 ? 38.187 16.002 -47.649 1.00 87.94 252 LEU A CA 1
ATOM 2062 C C . LEU A 1 252 ? 37.375 17.231 -47.201 1.00 87.94 252 LEU A C 1
ATOM 2064 O O . LEU A 1 252 ? 37.012 18.084 -48.010 1.00 87.94 252 LEU A O 1
ATOM 2068 N N . SER A 1 253 ? 37.076 17.340 -45.903 1.00 86.06 253 SER A N 1
ATOM 2069 C CA . SER A 1 253 ? 36.402 18.521 -45.350 1.00 86.06 253 SER A CA 1
ATOM 2070 C C . SER A 1 253 ? 37.297 19.763 -45.400 1.00 86.06 253 SER A C 1
ATOM 2072 O O . SER A 1 253 ? 36.821 20.839 -45.759 1.00 86.06 253 SER A O 1
ATOM 2074 N N . ALA A 1 254 ? 38.588 19.622 -45.084 1.00 84.25 254 ALA A N 1
ATOM 2075 C CA . ALA A 1 254 ? 39.554 20.715 -45.156 1.00 84.25 254 ALA A CA 1
ATOM 2076 C C . ALA A 1 254 ? 39.752 21.201 -46.601 1.00 84.25 254 ALA A C 1
ATOM 2078 O O . ALA A 1 254 ? 39.711 22.403 -46.848 1.00 84.25 254 ALA A O 1
ATOM 2079 N N . GLU A 1 255 ? 39.872 20.286 -47.565 1.00 83.19 255 GLU A N 1
ATOM 2080 C CA . GLU A 1 255 ? 39.981 20.613 -48.994 1.00 83.19 255 GLU A CA 1
ATOM 2081 C C . GLU A 1 255 ? 38.757 21.388 -49.499 1.00 83.19 255 GLU A C 1
ATOM 2083 O O . GLU A 1 255 ? 38.898 22.419 -50.159 1.00 83.19 255 GLU A O 1
ATOM 2088 N N . LYS A 1 256 ? 37.542 20.968 -49.121 1.00 81.81 256 LYS A N 1
ATOM 2089 C CA . LYS A 1 256 ? 36.307 21.700 -49.456 1.00 81.81 256 LYS A CA 1
ATOM 2090 C C . LYS A 1 256 ? 36.287 23.114 -48.876 1.00 81.81 256 LYS A C 1
ATOM 2092 O O . LYS A 1 256 ? 35.802 24.034 -49.535 1.00 81.81 256 LYS A O 1
ATOM 2097 N N . GLU A 1 257 ? 36.803 23.308 -47.665 1.00 77.50 257 GLU A N 1
ATOM 2098 C CA . GLU A 1 257 ? 36.919 24.639 -47.058 1.00 77.50 257 GLU A CA 1
ATOM 2099 C C . GLU A 1 257 ? 37.968 25.509 -47.763 1.00 77.50 257 GLU A C 1
ATOM 2101 O O . GLU A 1 257 ? 37.727 26.699 -47.971 1.00 77.50 257 GLU A O 1
ATOM 2106 N N . VAL A 1 258 ? 39.087 24.931 -48.212 1.00 74.19 258 VAL A N 1
ATOM 2107 C CA . VAL A 1 258 ? 40.076 25.640 -49.042 1.00 74.19 258 VAL A CA 1
ATOM 2108 C C . VAL A 1 258 ? 39.454 26.076 -50.371 1.00 74.19 258 VAL A C 1
ATOM 2110 O O . VAL A 1 258 ? 39.572 27.244 -50.736 1.00 74.19 258 VAL A O 1
ATOM 2113 N N . ILE A 1 259 ? 38.702 25.200 -51.046 1.00 70.88 259 ILE A N 1
ATOM 2114 C CA . ILE A 1 259 ? 38.004 25.526 -52.304 1.00 70.88 259 ILE A CA 1
ATOM 2115 C C . ILE A 1 259 ? 36.962 26.639 -52.098 1.00 70.88 259 ILE A C 1
ATOM 2117 O O . ILE A 1 259 ? 36.863 27.555 -52.916 1.00 70.88 259 ILE A O 1
ATOM 2121 N N . LYS A 1 260 ? 36.203 26.616 -50.992 1.00 69.00 260 LYS A N 1
ATOM 2122 C CA . LYS A 1 260 ? 35.265 27.704 -50.654 1.00 69.00 260 LYS A CA 1
ATOM 2123 C C . LYS A 1 260 ? 35.977 29.034 -50.399 1.00 69.00 260 LYS A C 1
ATOM 2125 O O . LYS A 1 260 ? 35.434 30.085 -50.740 1.00 69.00 260 LYS A O 1
ATOM 2130 N N . ARG A 1 261 ? 37.164 29.007 -49.786 1.00 63.00 261 ARG A N 1
ATOM 2131 C CA . ARG A 1 261 ? 37.959 30.211 -49.496 1.00 63.00 261 ARG A CA 1
ATOM 2132 C C . ARG A 1 261 ? 38.657 30.756 -50.740 1.00 63.00 261 ARG A C 1
ATOM 2134 O O . ARG A 1 261 ? 38.683 31.968 -50.907 1.00 63.00 261 ARG A O 1
ATOM 2141 N N . GLY A 1 262 ? 39.103 29.890 -51.652 1.00 59.41 262 GLY A N 1
ATOM 2142 C CA . GLY A 1 262 ? 39.744 30.273 -52.916 1.00 59.41 262 GLY A CA 1
ATOM 2143 C C . GLY A 1 262 ? 38.857 31.073 -53.879 1.00 59.41 262 GLY A C 1
ATOM 2144 O O . GLY A 1 262 ? 39.370 31.671 -54.816 1.00 59.41 262 GLY A O 1
ATOM 2145 N N . LYS A 1 263 ? 37.538 31.135 -53.643 1.00 56.16 263 LYS A N 1
ATOM 2146 C CA . LYS A 1 263 ? 36.599 31.949 -54.436 1.00 56.16 263 LYS A CA 1
ATOM 2147 C C . LYS A 1 263 ? 36.258 33.309 -53.822 1.00 56.16 263 LYS A C 1
ATOM 2149 O O . LYS A 1 263 ? 35.502 34.064 -54.428 1.00 56.16 263 LYS A O 1
ATOM 2154 N N . LYS A 1 264 ? 36.771 33.649 -52.635 1.00 60.19 264 LYS A N 1
ATOM 2155 C CA . LYS A 1 264 ? 36.571 34.988 -52.066 1.00 60.19 264 LYS A CA 1
ATOM 2156 C C . LYS A 1 264 ? 37.759 35.856 -52.451 1.00 60.19 264 LYS A C 1
ATOM 2158 O O . LYS A 1 264 ? 38.882 35.563 -52.060 1.00 60.19 264 LYS A O 1
ATOM 2163 N N . ALA A 1 265 ? 37.506 36.922 -53.212 1.00 66.12 265 ALA A N 1
ATOM 2164 C CA . ALA A 1 265 ? 38.522 37.927 -53.493 1.00 66.12 265 ALA A CA 1
ATOM 2165 C C . ALA A 1 265 ? 39.141 38.398 -52.169 1.00 66.12 265 ALA A C 1
ATOM 2167 O O . ALA A 1 265 ? 38.427 38.674 -51.199 1.00 66.12 265 ALA A O 1
ATOM 2168 N N . LEU A 1 266 ? 40.472 38.443 -52.120 1.00 73.88 266 LEU A N 1
ATOM 2169 C CA . LEU A 1 266 ? 41.183 38.953 -50.956 1.00 73.88 266 LEU A CA 1
ATOM 2170 C C . LEU A 1 266 ? 40.714 40.390 -50.665 1.00 73.88 266 LEU A C 1
ATOM 2172 O O . LEU A 1 266 ? 40.585 41.183 -51.606 1.00 73.88 266 LEU A O 1
ATOM 2176 N N . PRO A 1 267 ? 40.432 40.731 -49.393 1.00 74.50 267 PRO A N 1
ATOM 2177 C CA . PRO A 1 267 ? 39.942 42.054 -49.038 1.00 74.50 267 PRO A CA 1
ATOM 2178 C C . PRO A 1 267 ? 40.978 43.117 -49.410 1.00 74.50 267 PRO A C 1
ATOM 2180 O O . PRO A 1 267 ? 42.188 42.886 -49.346 1.00 74.50 267 PRO A O 1
ATOM 2183 N N . LYS A 1 268 ? 40.498 44.291 -49.817 1.00 85.75 268 LYS A N 1
ATOM 2184 C CA . LYS A 1 268 ? 41.335 45.468 -50.059 1.00 85.75 268 LYS A CA 1
ATOM 2185 C C . LYS A 1 268 ? 41.586 46.195 -48.737 1.00 85.75 268 LYS A C 1
ATOM 2187 O O . LYS A 1 268 ? 40.717 46.223 -47.870 1.00 85.75 268 LYS A O 1
ATOM 2192 N N . CYS A 1 269 ? 42.775 46.770 -48.581 1.00 86.44 269 CYS A N 1
ATOM 2193 C CA . CYS A 1 269 ? 43.130 47.620 -47.449 1.00 86.44 269 CYS A CA 1
ATOM 2194 C C . CYS A 1 269 ? 42.127 48.770 -47.331 1.00 86.44 269 CYS A C 1
ATOM 2196 O O . CYS A 1 269 ? 41.890 49.464 -48.320 1.00 86.44 269 CYS A O 1
ATOM 2198 N N . SER A 1 270 ? 41.590 49.008 -46.135 1.00 83.50 270 SER A N 1
ATOM 2199 C CA . SER A 1 270 ? 40.575 50.047 -45.929 1.00 83.50 270 SER A CA 1
ATOM 2200 C C . SER A 1 270 ? 41.086 51.474 -46.159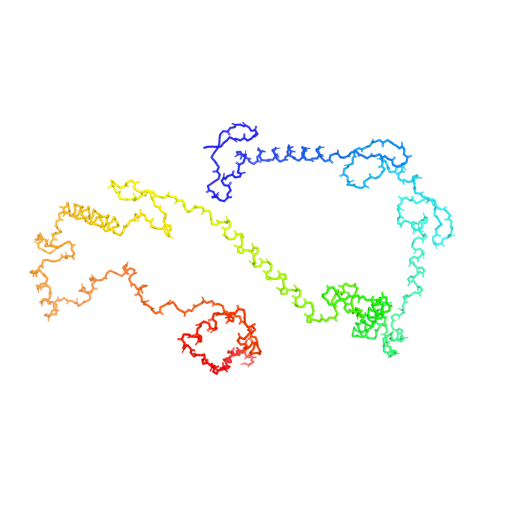 1.00 83.50 270 SER A C 1
ATOM 2202 O O . SER A 1 270 ? 40.286 52.352 -46.442 1.00 83.50 270 SER A O 1
ATOM 2204 N N . GLU A 1 271 ? 42.396 51.718 -46.044 1.00 84.19 271 GLU A N 1
ATOM 2205 C CA . GLU A 1 271 ? 42.972 53.065 -46.204 1.00 84.19 271 GLU A CA 1
ATOM 2206 C C . GLU A 1 271 ? 43.538 53.333 -47.600 1.00 84.19 271 GLU A C 1
ATOM 2208 O O . GLU A 1 271 ? 43.461 54.455 -48.084 1.00 84.19 271 GLU A O 1
ATOM 2213 N N . CYS A 1 272 ? 44.131 52.329 -48.250 1.00 87.94 272 CYS A N 1
ATOM 2214 C CA . CYS A 1 272 ? 44.834 52.531 -49.524 1.00 87.94 272 CYS A CA 1
ATOM 2215 C C . CYS A 1 272 ? 44.334 51.650 -50.671 1.00 87.94 272 CYS A C 1
ATOM 2217 O O . CYS A 1 272 ? 44.883 51.709 -51.766 1.00 87.94 272 CYS A O 1
ATOM 2219 N N . GLY A 1 273 ? 43.344 50.783 -50.439 1.00 84.38 273 GLY A N 1
ATOM 2220 C CA . GLY A 1 273 ? 42.738 49.948 -51.479 1.00 84.38 273 GLY A CA 1
ATOM 2221 C C . GLY A 1 273 ? 43.593 48.779 -51.993 1.00 84.38 273 GLY A C 1
ATOM 2222 O O . GLY A 1 273 ? 43.103 47.984 -52.794 1.00 84.38 273 GLY A O 1
ATOM 2223 N N . VAL A 1 274 ? 44.840 48.622 -51.534 1.00 89.00 274 VAL A N 1
ATOM 2224 C CA . VAL A 1 274 ? 45.735 47.526 -51.957 1.00 89.00 274 VAL A CA 1
ATOM 2225 C C . VAL A 1 274 ? 45.209 46.170 -51.480 1.00 89.00 274 VAL A C 1
ATOM 2227 O O . VAL A 1 274 ? 44.803 46.028 -50.328 1.00 89.00 274 VAL A O 1
ATOM 2230 N N . GLN A 1 275 ? 45.244 45.158 -52.347 1.00 84.44 275 GLN A N 1
ATOM 2231 C CA . GLN A 1 275 ? 44.781 43.804 -52.033 1.00 84.44 275 GLN A CA 1
ATOM 2232 C C . GLN A 1 275 ? 45.657 43.136 -50.960 1.00 84.44 275 GLN A C 1
ATOM 2234 O O . GLN A 1 275 ? 46.885 43.109 -51.060 1.00 84.44 275 GLN A O 1
ATOM 2239 N N . LEU A 1 276 ? 45.030 42.626 -49.898 1.00 81.12 276 LEU A N 1
ATOM 2240 C CA . LEU A 1 276 ? 45.729 42.074 -48.737 1.00 81.12 276 LEU A CA 1
ATOM 2241 C C . LEU A 1 276 ? 46.107 40.610 -48.957 1.00 81.12 276 LEU A C 1
ATOM 2243 O O . LEU A 1 276 ? 45.339 39.848 -49.518 1.00 81.12 276 LEU A O 1
ATOM 2247 N N . LYS A 1 277 ? 47.256 40.172 -48.431 1.00 80.81 277 LYS A N 1
ATOM 2248 C CA . LYS A 1 277 ? 47.721 38.772 -48.547 1.00 80.81 277 LYS A CA 1
ATOM 2249 C C . LYS A 1 277 ? 46.937 37.768 -47.679 1.00 80.81 277 LYS A C 1
ATOM 2251 O O . LYS A 1 277 ? 47.214 36.577 -47.721 1.00 80.81 277 LYS A O 1
ATOM 2256 N N . SER A 1 278 ? 46.004 38.230 -46.842 1.00 75.44 278 SER A N 1
ATOM 2257 C CA . SER A 1 278 ? 45.228 37.389 -45.923 1.00 75.44 278 SER A CA 1
ATOM 2258 C C . SER A 1 278 ? 43.858 38.002 -45.646 1.00 75.44 278 SER A C 1
ATOM 2260 O O . SER A 1 278 ? 43.750 39.211 -45.454 1.00 75.44 278 SER A O 1
ATOM 2262 N N . HIS A 1 279 ? 42.829 37.156 -45.547 1.00 71.56 279 HIS A N 1
ATOM 2263 C CA . HIS A 1 279 ? 41.463 37.562 -45.195 1.00 71.56 279 HIS A CA 1
ATOM 2264 C C . HIS A 1 279 ? 41.312 38.091 -43.761 1.00 71.56 279 HIS A C 1
ATOM 2266 O O . HIS A 1 279 ? 40.278 38.667 -43.440 1.00 71.56 279 HIS A O 1
ATOM 2272 N N . PHE A 1 280 ? 42.316 37.898 -42.902 1.00 72.38 280 PHE A N 1
ATOM 2273 C CA . PHE A 1 280 ? 42.253 38.283 -41.489 1.00 72.38 280 PHE A CA 1
ATOM 2274 C C . PHE A 1 280 ? 42.865 39.658 -41.192 1.00 72.38 280 PHE A C 1
ATOM 2276 O O . PHE A 1 280 ? 42.717 40.164 -40.083 1.00 72.38 280 PHE A O 1
ATOM 2283 N N . LYS A 1 281 ? 43.561 40.281 -42.152 1.00 77.19 281 LYS A N 1
ATOM 2284 C CA . LYS A 1 281 ? 44.125 41.628 -41.974 1.00 77.19 281 LYS A CA 1
ATOM 2285 C C . LYS A 1 281 ? 43.121 42.669 -42.487 1.00 77.19 281 LYS A C 1
ATOM 2287 O O . LYS A 1 281 ? 42.514 42.462 -43.530 1.00 77.19 281 LYS A O 1
ATOM 2292 N N . LYS A 1 282 ? 42.965 43.792 -41.772 1.00 79.81 282 LYS A N 1
ATOM 2293 C CA . LYS A 1 282 ? 42.182 44.967 -42.225 1.00 79.81 282 LYS A CA 1
ATOM 2294 C C . LYS A 1 282 ? 43.037 46.003 -42.975 1.00 79.81 282 LYS A C 1
ATOM 2296 O O . LYS A 1 282 ? 42.534 46.728 -43.828 1.00 79.81 282 LYS A O 1
ATOM 2301 N N . PHE A 1 283 ? 44.341 46.036 -42.693 1.00 81.19 283 PHE A N 1
ATOM 2302 C CA . PHE A 1 283 ? 45.290 47.008 -43.239 1.00 81.19 283 PHE A CA 1
ATOM 2303 C C . PHE A 1 283 ? 46.457 46.306 -43.938 1.00 81.19 283 PHE A C 1
ATOM 2305 O O . PHE A 1 283 ? 46.871 45.217 -43.528 1.00 81.19 283 PHE A O 1
ATOM 2312 N N . CYS A 1 284 ? 47.010 46.930 -44.982 1.00 86.31 284 CYS A N 1
ATOM 2313 C CA . CYS A 1 284 ? 48.262 46.469 -45.578 1.00 86.31 284 CYS A CA 1
ATOM 2314 C C . CYS A 1 284 ? 49.430 46.807 -44.644 1.00 86.31 284 CYS A C 1
ATOM 2316 O O . CYS A 1 284 ? 49.316 47.689 -43.793 1.00 86.31 284 CYS A O 1
ATOM 2318 N N . GLU A 1 285 ? 50.564 46.125 -44.802 1.00 84.75 285 GLU A N 1
ATOM 2319 C CA . GLU A 1 285 ? 51.722 46.320 -43.917 1.00 84.75 285 GLU A CA 1
ATOM 2320 C C . GLU A 1 285 ? 52.181 47.782 -43.897 1.00 84.75 285 GLU A C 1
ATOM 2322 O O . GLU A 1 285 ? 52.413 48.331 -42.825 1.00 84.75 285 GLU A O 1
ATOM 2327 N N . LYS A 1 286 ? 52.179 48.461 -45.051 1.00 86.69 286 LYS A N 1
ATOM 2328 C CA . LYS A 1 286 ? 52.551 49.879 -45.155 1.00 86.69 286 LYS A CA 1
ATOM 2329 C C . LYS A 1 286 ? 51.620 50.790 -44.340 1.00 86.69 286 LYS A C 1
ATOM 2331 O O . LYS A 1 286 ? 52.102 51.573 -43.527 1.00 86.69 286 LYS A O 1
ATOM 2336 N N . CYS A 1 287 ? 50.301 50.656 -44.496 1.00 85.50 287 CYS A N 1
ATOM 2337 C CA . CYS A 1 287 ? 49.318 51.431 -43.724 1.00 85.50 287 CYS A CA 1
ATOM 2338 C C . CYS A 1 287 ? 49.355 51.086 -42.231 1.00 85.50 287 CYS A C 1
ATOM 2340 O O . CYS A 1 287 ? 49.246 51.975 -41.389 1.00 85.50 287 CYS A O 1
ATOM 2342 N N . PHE A 1 288 ? 49.586 49.816 -41.888 1.00 85.25 288 PHE A N 1
ATOM 2343 C CA . PHE A 1 288 ? 49.736 49.388 -40.501 1.00 85.25 288 PHE A CA 1
ATOM 2344 C C . PHE A 1 288 ? 50.941 50.059 -39.823 1.00 85.25 288 PHE A C 1
ATOM 2346 O O . PHE A 1 288 ? 50.807 50.593 -38.720 1.00 85.25 288 PHE A O 1
ATOM 2353 N N . PHE A 1 289 ? 52.101 50.105 -40.489 1.00 83.94 289 PHE A N 1
ATOM 2354 C CA . PHE A 1 289 ? 53.281 50.799 -39.964 1.00 83.94 289 PHE A CA 1
ATOM 2355 C C . PHE A 1 289 ? 53.077 52.314 -39.868 1.00 83.94 289 PHE A C 1
ATOM 2357 O O . PHE A 1 289 ? 53.473 52.908 -38.865 1.00 83.94 289 PHE A O 1
ATOM 2364 N N . ILE A 1 290 ? 52.404 52.933 -40.846 1.00 81.44 290 ILE A N 1
ATOM 2365 C CA . ILE A 1 290 ? 52.069 54.365 -40.802 1.00 81.44 290 ILE A CA 1
ATOM 2366 C C . ILE A 1 290 ? 51.155 54.672 -39.609 1.00 81.44 290 ILE A C 1
ATOM 2368 O O . ILE A 1 290 ? 51.446 55.597 -38.850 1.00 81.44 290 ILE A O 1
ATOM 2372 N N . ARG A 1 291 ? 50.097 53.880 -39.383 1.00 77.31 291 ARG A N 1
ATOM 2373 C CA . ARG A 1 291 ? 49.233 54.022 -38.197 1.00 77.31 291 ARG A CA 1
ATOM 2374 C C . ARG A 1 291 ? 50.024 53.886 -36.907 1.00 77.31 291 ARG A C 1
ATOM 2376 O O . ARG A 1 291 ? 49.929 54.743 -36.035 1.00 77.31 291 ARG A O 1
ATOM 2383 N N . ARG A 1 292 ? 50.852 52.847 -36.799 1.00 78.00 292 ARG A N 1
ATOM 2384 C CA . ARG A 1 292 ? 51.663 52.608 -35.600 1.00 78.00 292 ARG A CA 1
ATOM 2385 C C . ARG A 1 292 ? 52.644 53.754 -35.327 1.00 78.00 292 ARG A C 1
ATOM 2387 O O . ARG A 1 292 ? 52.856 54.107 -34.170 1.00 78.00 292 ARG A O 1
ATOM 2394 N N . ALA A 1 293 ? 53.210 54.358 -36.372 1.00 76.25 293 ALA A N 1
ATOM 2395 C CA . ALA A 1 293 ? 54.067 55.536 -36.255 1.00 76.25 293 ALA A CA 1
ATOM 2396 C C . ALA A 1 293 ? 53.285 56.793 -35.831 1.00 76.25 293 ALA A C 1
ATOM 2398 O O . ALA A 1 293 ? 53.775 57.547 -34.992 1.00 76.25 293 ALA A O 1
ATOM 2399 N N . LYS A 1 294 ? 52.065 56.999 -36.351 1.00 73.44 294 LYS A N 1
ATOM 2400 C CA . LYS A 1 294 ? 51.180 58.108 -35.947 1.00 73.44 294 LYS A CA 1
ATOM 2401 C C . LYS A 1 294 ? 50.754 58.007 -34.478 1.00 73.44 294 LYS A C 1
ATOM 2403 O O . LYS A 1 294 ? 50.794 59.015 -33.781 1.00 73.44 294 LYS A O 1
ATOM 2408 N N . VAL A 1 295 ? 50.445 56.800 -33.997 1.00 71.94 295 VAL A N 1
ATOM 2409 C CA . VAL A 1 295 ? 50.117 56.536 -32.581 1.00 71.94 295 VAL A CA 1
ATOM 2410 C C . VAL A 1 295 ? 51.317 56.828 -31.676 1.00 71.94 295 VAL A C 1
ATOM 2412 O O . VAL A 1 295 ? 51.180 57.540 -30.689 1.00 71.94 295 VAL A O 1
ATOM 2415 N N . LYS A 1 296 ? 52.524 56.364 -32.040 1.00 72.25 296 LYS A N 1
ATOM 2416 C CA . LYS A 1 296 ? 53.750 56.650 -31.266 1.00 72.25 296 LYS A CA 1
ATOM 2417 C C . LYS A 1 296 ? 54.089 58.141 -31.172 1.00 72.25 296 LYS A C 1
ATOM 2419 O O . LYS A 1 296 ? 54.732 58.546 -30.214 1.00 72.25 296 LYS A O 1
ATOM 2424 N N . LYS A 1 297 ? 53.688 58.937 -32.164 1.00 73.94 297 LYS A N 1
ATOM 2425 C CA . LYS A 1 297 ? 53.896 60.391 -32.195 1.00 73.94 297 LYS A CA 1
ATOM 2426 C C . LYS A 1 297 ? 52.725 61.188 -31.591 1.00 73.94 297 LYS A C 1
ATOM 2428 O O . LYS A 1 297 ? 52.723 62.406 -31.700 1.00 73.94 297 LYS A O 1
ATOM 2433 N N . GLY A 1 298 ? 51.734 60.523 -30.985 1.00 66.88 298 GLY A N 1
ATOM 2434 C CA . GLY A 1 298 ? 50.610 61.176 -30.301 1.00 66.88 298 GLY A CA 1
ATOM 2435 C C . GLY A 1 298 ? 49.541 61.779 -31.218 1.00 66.88 298 GLY A C 1
ATOM 2436 O O . GLY A 1 298 ? 48.639 62.448 -30.732 1.00 66.88 298 GLY A O 1
ATOM 2437 N N . TYR A 1 299 ? 49.599 61.533 -32.532 1.00 60.66 299 TYR A N 1
ATOM 2438 C CA . TYR A 1 299 ? 48.634 62.094 -33.490 1.00 60.66 299 TYR A CA 1
ATOM 2439 C C . TYR A 1 299 ? 47.274 61.377 -33.493 1.00 60.66 299 TYR A C 1
ATOM 2441 O O . TYR A 1 299 ? 46.347 61.852 -34.142 1.00 60.66 299 TYR A O 1
ATOM 2449 N N . VAL A 1 300 ? 47.152 60.220 -32.832 1.00 56.47 300 VAL A N 1
ATOM 2450 C CA . VAL A 1 300 ? 45.906 59.438 -32.752 1.00 56.47 300 VAL A CA 1
ATOM 2451 C C . VAL A 1 300 ? 45.757 58.882 -31.328 1.00 56.47 300 VAL A C 1
ATOM 2453 O O . VAL A 1 300 ? 46.701 58.245 -30.850 1.00 56.47 300 VAL A O 1
ATOM 2456 N N . PRO A 1 301 ? 4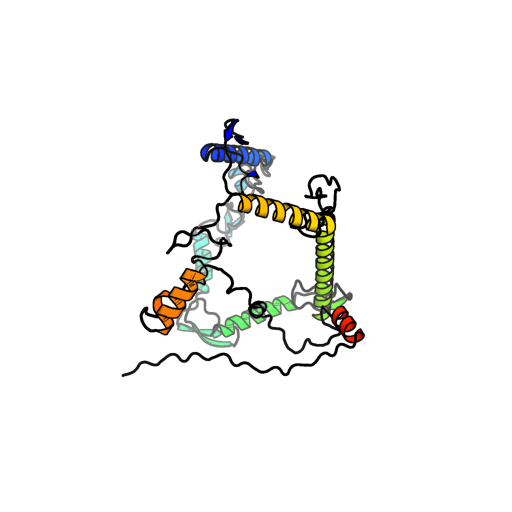4.615 59.097 -30.646 1.00 52.28 301 PRO A N 1
ATOM 2457 C CA . PRO A 1 301 ? 44.381 58.559 -29.308 1.00 52.28 301 PRO A CA 1
ATOM 2458 C C . PRO A 1 301 ? 44.350 57.020 -29.302 1.00 52.28 301 PRO A C 1
ATOM 2460 O O . PRO A 1 301 ? 43.817 56.384 -30.210 1.00 52.28 301 PRO A O 1
ATOM 2463 N N . LEU A 1 302 ? 44.919 56.404 -28.256 1.00 51.12 302 LEU A N 1
ATOM 2464 C CA . LEU A 1 302 ? 45.063 54.941 -28.123 1.00 51.12 302 LEU A CA 1
ATOM 2465 C C . LEU A 1 302 ? 43.731 54.169 -28.091 1.00 51.12 302 LEU A C 1
ATOM 2467 O O . LEU A 1 302 ? 43.720 52.968 -28.356 1.00 51.12 302 LEU A O 1
ATOM 2471 N N . THR A 1 303 ? 42.615 54.842 -27.814 1.00 53.22 303 THR A N 1
ATOM 2472 C CA . THR A 1 303 ? 41.283 54.233 -27.683 1.00 53.22 303 THR A CA 1
ATOM 2473 C C . THR A 1 303 ? 40.720 53.677 -28.996 1.00 53.22 303 THR A C 1
ATOM 2475 O O . THR A 1 303 ? 39.797 52.870 -28.956 1.00 53.22 303 THR A O 1
ATOM 2478 N N . GLU A 1 304 ? 41.289 54.023 -30.157 1.00 53.19 304 GLU A N 1
ATOM 2479 C CA . GLU A 1 304 ? 40.855 53.489 -31.462 1.00 53.19 304 GLU A CA 1
ATOM 2480 C C . GLU A 1 304 ? 41.664 52.271 -31.956 1.00 53.19 304 GLU A C 1
ATOM 2482 O O . GLU A 1 304 ? 41.332 51.681 -32.989 1.00 53.19 304 GLU A O 1
ATOM 2487 N N . VAL A 1 305 ? 42.736 51.869 -31.259 1.00 54.22 305 VAL A N 1
ATOM 2488 C CA . VAL A 1 305 ? 43.682 50.848 -31.764 1.00 54.22 305 VAL A CA 1
ATOM 2489 C C . VAL A 1 305 ? 43.443 49.456 -31.161 1.00 54.22 305 VAL A C 1
ATOM 2491 O O . VAL A 1 305 ? 43.877 48.455 -31.737 1.00 54.22 305 VAL A O 1
ATOM 2494 N N . GLU A 1 306 ? 42.670 49.345 -30.080 1.00 51.84 306 GLU A N 1
ATOM 2495 C CA . GLU A 1 306 ? 42.335 48.063 -29.449 1.00 51.84 306 GLU A CA 1
ATOM 2496 C C . GLU A 1 306 ? 40.892 47.627 -29.730 1.00 51.84 306 GLU A C 1
ATOM 2498 O O . GLU A 1 306 ? 40.001 47.694 -28.895 1.00 51.84 306 GLU A O 1
ATOM 2503 N N . SER A 1 307 ? 40.662 47.103 -30.933 1.00 50.03 307 SER A N 1
ATOM 2504 C CA . SER A 1 307 ? 39.603 46.108 -31.168 1.00 50.03 307 SER A CA 1
ATOM 2505 C C . SER A 1 307 ? 40.028 45.132 -32.269 1.00 50.03 307 SER A C 1
ATOM 2507 O O . SER A 1 307 ? 39.496 45.086 -33.378 1.00 50.03 307 SER A O 1
ATOM 2509 N N . CYS A 1 308 ? 41.068 44.350 -31.970 1.00 45.22 308 CYS A N 1
ATOM 2510 C CA . CYS A 1 308 ? 41.433 43.174 -32.771 1.00 45.22 308 CYS A CA 1
ATOM 2511 C C . CYS A 1 308 ? 41.010 41.848 -32.116 1.00 45.22 308 CYS A C 1
ATOM 2513 O O . CYS A 1 308 ? 41.226 40.798 -32.714 1.00 45.22 308 CYS A O 1
ATOM 2515 N N . PHE A 1 309 ? 40.375 41.883 -30.940 1.00 41.59 309 PHE A N 1
ATOM 2516 C CA . PHE A 1 309 ? 39.717 40.724 -30.340 1.00 41.59 309 PHE A CA 1
ATOM 2517 C C . PHE A 1 309 ? 38.216 40.983 -30.256 1.00 41.59 309 PHE A C 1
ATOM 2519 O O . PHE A 1 309 ? 37.764 41.947 -29.646 1.00 41.59 309 PHE A O 1
ATOM 2526 N N . ASP A 1 310 ? 37.461 40.137 -30.948 1.00 41.97 310 ASP A N 1
ATOM 2527 C CA . ASP A 1 310 ? 36.006 40.161 -30.981 1.00 41.97 310 ASP A CA 1
ATOM 2528 C C . ASP A 1 310 ? 35.485 39.541 -29.675 1.00 41.97 310 ASP A C 1
ATOM 2530 O O . ASP A 1 310 ? 35.736 38.366 -29.403 1.00 41.97 310 ASP A O 1
ATOM 2534 N N . ALA A 1 311 ? 34.775 40.318 -28.854 1.00 44.50 311 ALA A N 1
ATOM 2535 C CA . ALA A 1 311 ? 34.235 39.876 -27.562 1.00 44.50 311 ALA A CA 1
ATOM 2536 C C . ALA A 1 311 ? 33.171 38.759 -27.683 1.00 44.50 311 ALA A C 1
ATOM 2538 O O . ALA A 1 311 ? 32.693 38.245 -26.674 1.00 44.50 311 ALA A O 1
ATOM 2539 N N . ASN A 1 312 ? 32.814 38.360 -28.909 1.00 47.81 312 ASN A N 1
ATOM 2540 C CA . ASN A 1 312 ? 31.875 37.279 -29.203 1.00 47.81 312 ASN A CA 1
ATOM 2541 C C . ASN A 1 312 ? 32.533 35.918 -29.499 1.00 47.81 312 ASN A C 1
ATOM 2543 O O . ASN A 1 312 ? 31.813 34.963 -29.808 1.00 47.81 312 ASN A O 1
ATOM 2547 N N . SER A 1 313 ? 33.864 35.771 -29.413 1.00 46.53 313 SER A N 1
ATOM 2548 C CA . SER A 1 313 ? 34.457 34.427 -29.446 1.00 46.53 313 SER A CA 1
ATOM 2549 C C . SER A 1 313 ? 34.259 33.767 -28.075 1.00 46.53 313 SER A C 1
ATOM 2551 O O . SER A 1 313 ? 34.797 34.195 -27.059 1.00 46.53 313 SER A O 1
ATOM 2553 N N . GLY A 1 314 ? 33.396 32.748 -28.018 1.00 47.59 314 GLY A N 1
ATOM 2554 C CA . GLY A 1 314 ? 33.029 32.002 -26.806 1.00 47.59 314 GLY A CA 1
ATOM 2555 C C . GLY A 1 314 ? 34.158 31.151 -26.207 1.00 47.59 314 GLY A C 1
ATOM 2556 O O . GLY A 1 314 ? 33.920 30.019 -25.787 1.00 47.59 314 GLY A O 1
ATOM 2557 N N . ASP A 1 315 ? 35.382 31.671 -26.166 1.00 47.56 315 ASP A N 1
ATOM 2558 C CA . ASP A 1 315 ? 36.585 30.962 -25.729 1.00 47.56 315 ASP A CA 1
ATOM 2559 C C . ASP A 1 315 ? 36.842 31.071 -24.217 1.00 47.56 315 ASP A C 1
ATOM 2561 O O . ASP A 1 315 ? 37.751 30.430 -23.692 1.00 47.56 315 ASP A O 1
ATOM 2565 N N . PHE A 1 316 ? 35.990 31.787 -23.473 1.00 40.50 316 PHE A N 1
ATOM 2566 C CA . PHE A 1 316 ? 36.112 31.913 -22.015 1.00 40.50 316 PHE A CA 1
ATOM 2567 C C . PHE A 1 316 ? 35.777 30.612 -21.247 1.00 40.50 316 PHE A C 1
ATOM 2569 O O . PHE A 1 316 ? 36.180 30.444 -20.100 1.00 40.50 316 PHE A O 1
ATOM 2576 N N . TYR A 1 317 ? 35.095 29.640 -21.872 1.00 40.47 317 TYR A N 1
ATOM 2577 C CA . TYR A 1 317 ? 34.656 28.391 -21.217 1.00 40.47 317 TYR A CA 1
ATOM 2578 C C . TYR A 1 317 ? 35.588 27.177 -21.400 1.00 40.47 317 TYR A C 1
ATOM 2580 O O . TYR A 1 317 ? 35.201 26.050 -21.092 1.00 40.47 317 TYR A O 1
ATOM 2588 N N . ARG A 1 318 ? 36.833 27.360 -21.859 1.00 42.38 318 ARG A N 1
ATOM 2589 C CA . ARG A 1 318 ? 37.835 26.272 -21.943 1.00 42.38 318 ARG A CA 1
ATOM 2590 C C . ARG A 1 318 ? 38.968 26.407 -20.919 1.00 42.38 318 ARG A C 1
ATOM 2592 O O . ARG A 1 318 ? 40.127 26.174 -21.246 1.00 42.38 318 ARG A O 1
ATOM 2599 N N . SER A 1 319 ? 38.639 26.721 -19.666 1.00 37.94 319 SER A N 1
ATOM 2600 C CA . SER A 1 319 ? 39.566 26.515 -18.544 1.00 37.94 319 SER A CA 1
ATOM 2601 C C . SER A 1 319 ? 39.348 25.126 -17.911 1.00 37.94 319 SER A C 1
ATOM 2603 O O . SER A 1 319 ? 38.209 24.801 -17.570 1.00 37.94 319 SER A O 1
ATOM 2605 N N . PRO A 1 320 ? 40.397 24.304 -17.704 1.00 34.34 320 PRO A N 1
ATOM 2606 C CA . PRO A 1 320 ? 40.307 22.980 -17.068 1.00 34.34 320 PRO A CA 1
ATOM 2607 C C . PRO A 1 320 ? 39.867 22.968 -15.591 1.00 34.34 320 PRO A C 1
ATOM 2609 O O . PRO A 1 320 ? 39.788 21.897 -14.998 1.00 34.34 320 PRO A O 1
ATOM 2612 N N . TRP A 1 321 ? 39.596 24.125 -14.983 1.00 36.72 321 TRP A N 1
ATOM 2613 C CA . TRP A 1 321 ? 39.404 24.259 -13.533 1.00 36.72 321 TRP A CA 1
ATOM 2614 C C . TRP A 1 321 ? 37.939 24.338 -13.070 1.00 36.72 321 TRP A C 1
ATOM 2616 O O . TRP A 1 321 ? 37.686 24.403 -11.873 1.00 36.72 321 TRP A O 1
ATOM 2626 N N . ALA A 1 322 ? 36.960 24.295 -13.980 1.00 41.69 322 ALA A N 1
ATOM 2627 C CA . ALA A 1 322 ? 35.553 24.580 -13.659 1.00 41.69 322 ALA A CA 1
ATOM 2628 C C . ALA A 1 322 ? 34.621 23.350 -13.550 1.00 41.69 322 ALA A C 1
ATOM 2630 O O . ALA A 1 322 ? 33.419 23.480 -13.773 1.00 41.69 322 ALA A O 1
ATOM 2631 N N . VAL A 1 323 ? 35.125 22.148 -13.230 1.00 42.34 323 VAL A N 1
ATOM 2632 C CA . VAL A 1 323 ? 34.267 20.946 -13.098 1.00 42.34 323 VAL A CA 1
ATOM 2633 C C . VAL A 1 323 ? 34.656 20.074 -11.902 1.00 42.34 323 VAL A C 1
ATOM 2635 O O . VAL A 1 323 ? 35.011 18.918 -12.086 1.00 42.34 323 VAL A O 1
ATOM 2638 N N . ILE A 1 324 ? 34.566 20.589 -10.671 1.00 37.94 324 ILE A N 1
ATOM 2639 C CA . ILE A 1 324 ? 34.338 19.758 -9.471 1.00 37.94 324 ILE A CA 1
ATOM 2640 C C . ILE A 1 324 ? 33.535 20.587 -8.466 1.00 37.94 324 ILE A C 1
ATOM 2642 O O . ILE A 1 324 ? 34.083 21.356 -7.687 1.00 37.94 324 ILE A O 1
ATOM 2646 N N . GLY A 1 325 ? 32.220 20.438 -8.495 1.00 36.59 325 GLY A N 1
ATOM 2647 C CA . GLY A 1 325 ? 31.330 21.119 -7.566 1.00 36.59 325 GLY A CA 1
ATOM 2648 C C . GLY A 1 325 ? 29.906 20.902 -8.013 1.00 36.59 325 GLY A C 1
ATOM 2649 O O . GLY A 1 325 ? 29.347 21.780 -8.645 1.00 36.59 325 GLY A O 1
ATOM 2650 N N . ASP A 1 326 ? 29.423 19.667 -7.851 1.00 37.00 326 ASP A N 1
ATOM 2651 C CA . ASP A 1 326 ? 28.018 19.343 -7.579 1.00 37.00 326 ASP A CA 1
ATOM 2652 C C . ASP A 1 326 ? 27.748 17.867 -7.877 1.00 37.00 326 ASP A C 1
ATOM 2654 O O . ASP A 1 326 ? 27.558 17.468 -9.030 1.00 37.00 326 ASP A O 1
ATOM 2658 N N . ARG A 1 327 ? 27.696 17.053 -6.814 1.00 32.38 327 ARG A N 1
ATOM 2659 C CA . ARG A 1 327 ? 26.589 16.126 -6.500 1.00 32.38 327 ARG A CA 1
ATOM 2660 C C . ARG A 1 327 ? 26.980 15.135 -5.399 1.00 32.38 327 ARG A C 1
ATOM 2662 O O . ARG A 1 327 ? 28.089 14.615 -5.386 1.00 32.38 327 ARG A O 1
ATOM 2669 N N . CYS A 1 328 ? 25.968 14.814 -4.589 1.00 34.31 328 CYS A N 1
ATOM 2670 C CA . CYS A 1 328 ? 25.881 13.748 -3.582 1.00 34.31 328 CYS A CA 1
ATOM 2671 C C . CYS A 1 328 ? 26.364 14.100 -2.162 1.00 34.31 328 CYS A C 1
ATOM 2673 O O . CYS A 1 328 ? 27.399 13.626 -1.709 1.00 34.31 328 CYS A O 1
ATOM 2675 N N . HIS A 1 329 ? 25.519 14.820 -1.414 1.00 33.91 329 HIS A N 1
ATOM 2676 C CA . HIS A 1 329 ? 25.414 14.619 0.033 1.00 33.91 329 HIS A CA 1
ATOM 2677 C C . HIS A 1 329 ? 24.699 13.284 0.294 1.00 33.91 329 HIS A C 1
ATOM 2679 O O . HIS A 1 329 ? 23.535 13.111 -0.070 1.00 33.91 329 HIS A O 1
ATOM 2685 N N . LEU A 1 330 ? 25.408 12.336 0.900 1.00 35.06 330 LEU A N 1
ATOM 2686 C CA . LEU A 1 330 ? 24.835 11.186 1.593 1.00 35.06 330 LEU A CA 1
ATOM 2687 C C . LEU A 1 330 ? 25.403 11.223 3.009 1.00 35.06 330 LEU A C 1
ATOM 2689 O O . LEU A 1 330 ? 26.584 10.940 3.196 1.00 35.06 330 LEU A O 1
ATOM 2693 N N . ASP A 1 331 ? 24.565 11.573 3.981 1.00 36.09 331 ASP A N 1
ATOM 2694 C CA . ASP A 1 331 ? 24.888 11.397 5.393 1.00 36.09 331 ASP A CA 1
ATOM 2695 C C . ASP A 1 331 ? 24.987 9.891 5.666 1.00 36.09 331 ASP A C 1
ATOM 2697 O O . ASP A 1 331 ? 23.997 9.157 5.587 1.00 36.09 331 ASP A O 1
ATOM 2701 N N . ARG A 1 332 ? 26.205 9.406 5.914 1.00 37.84 332 ARG A N 1
ATOM 2702 C CA . ARG A 1 332 ? 26.467 8.048 6.402 1.00 37.84 332 ARG A CA 1
ATOM 2703 C C . ARG A 1 332 ? 27.161 8.145 7.752 1.00 37.84 332 ARG A C 1
ATOM 2705 O O . ARG A 1 332 ? 28.135 8.882 7.890 1.00 37.84 332 ARG A O 1
ATOM 2712 N N . ASP A 1 333 ? 26.649 7.389 8.719 1.00 36.16 333 ASP A N 1
ATOM 2713 C CA . ASP A 1 333 ? 27.201 7.317 10.068 1.00 36.16 333 ASP A CA 1
ATOM 2714 C C . ASP A 1 333 ? 28.648 6.769 10.057 1.00 36.16 333 ASP A C 1
ATOM 2716 O O . ASP A 1 333 ? 28.933 5.791 9.356 1.00 36.16 333 ASP A O 1
ATOM 2720 N N . PRO A 1 334 ? 29.582 7.339 10.847 1.00 41.38 334 PRO A N 1
ATOM 2721 C CA . PRO A 1 334 ? 31.004 6.963 10.835 1.00 41.38 334 PRO A CA 1
ATOM 2722 C C . PRO A 1 334 ? 31.325 5.542 11.335 1.00 41.38 334 PRO A C 1
ATOM 2724 O O . PRO A 1 334 ? 32.473 5.101 11.233 1.00 41.38 334 PRO A O 1
ATOM 2727 N N . THR A 1 335 ? 30.353 4.827 11.902 1.00 41.22 335 THR A N 1
ATOM 2728 C CA . THR A 1 335 ? 30.538 3.514 12.543 1.00 41.22 335 THR A CA 1
ATOM 2729 C C . THR A 1 335 ? 30.433 2.317 11.587 1.00 41.22 335 THR A C 1
ATOM 2731 O O . THR A 1 335 ? 30.767 1.208 11.993 1.00 41.22 335 THR A O 1
ATOM 2734 N N . GLU A 1 336 ? 30.076 2.509 10.311 1.00 44.78 336 GLU A N 1
ATOM 2735 C CA . GLU A 1 336 ? 29.971 1.424 9.307 1.00 44.78 336 GLU A CA 1
ATOM 2736 C C . GLU A 1 336 ? 31.245 1.201 8.456 1.00 44.78 336 GLU A C 1
ATOM 2738 O O . GLU A 1 336 ? 31.214 0.533 7.423 1.00 44.78 336 GLU A O 1
ATOM 2743 N N . LEU A 1 337 ? 32.399 1.739 8.862 1.00 52.00 337 LEU A N 1
ATOM 2744 C CA . LEU A 1 337 ? 33.650 1.660 8.091 1.00 52.00 337 LEU A CA 1
ATOM 2745 C C . LEU A 1 337 ? 34.503 0.422 8.422 1.00 52.00 337 LEU A C 1
ATOM 2747 O O . LEU A 1 337 ? 35.716 0.539 8.601 1.00 52.00 337 LEU A O 1
ATOM 2751 N N . ASP A 1 338 ? 33.896 -0.765 8.479 1.00 61.09 338 ASP A N 1
ATOM 2752 C CA . ASP A 1 338 ? 34.665 -2.011 8.383 1.00 61.09 338 ASP A CA 1
ATOM 2753 C C . ASP A 1 338 ? 34.750 -2.410 6.895 1.00 61.09 338 ASP A C 1
ATOM 2755 O O . ASP A 1 338 ? 33.714 -2.715 6.291 1.00 61.09 338 ASP A O 1
ATOM 2759 N N . PRO A 1 339 ? 35.942 -2.404 6.256 1.00 61.56 339 PRO A N 1
ATOM 2760 C CA . PRO A 1 339 ? 36.102 -2.709 4.829 1.00 61.56 339 PRO A CA 1
ATOM 2761 C C . PRO A 1 339 ? 35.486 -4.045 4.406 1.00 61.56 339 PRO A C 1
ATOM 2763 O O . PRO A 1 339 ? 35.171 -4.233 3.232 1.00 61.56 339 PRO A O 1
ATOM 2766 N N . LYS A 1 340 ? 35.303 -4.967 5.360 1.00 62.97 340 LYS A N 1
ATOM 2767 C CA . LYS A 1 340 ? 34.697 -6.284 5.146 1.00 62.97 340 LYS A CA 1
ATOM 2768 C C . LYS A 1 340 ? 33.178 -6.248 4.946 1.00 62.97 340 LYS A C 1
ATOM 2770 O O . LYS A 1 340 ? 32.649 -7.162 4.323 1.00 62.97 340 LYS A O 1
ATOM 2775 N N . ASN A 1 341 ? 32.492 -5.212 5.434 1.00 62.09 341 ASN A N 1
ATOM 2776 C CA . ASN A 1 341 ? 31.027 -5.103 5.391 1.00 62.09 341 ASN A CA 1
ATOM 2777 C C . ASN A 1 341 ? 30.515 -4.034 4.411 1.00 62.09 341 ASN A C 1
ATOM 2779 O O . ASN A 1 341 ? 29.308 -3.840 4.291 1.00 62.09 341 ASN A O 1
ATOM 2783 N N . SER A 1 342 ? 31.415 -3.358 3.693 1.00 77.88 342 SER A N 1
ATOM 2784 C CA . SER A 1 342 ? 31.054 -2.393 2.653 1.00 77.88 342 SER A CA 1
ATOM 2785 C C . SER A 1 342 ? 30.513 -3.094 1.403 1.00 77.88 342 SER A C 1
ATOM 2787 O O . SER A 1 342 ? 31.060 -4.106 0.965 1.00 77.88 342 SER A O 1
ATOM 2789 N N . ASP A 1 343 ? 29.513 -2.490 0.754 1.00 76.25 343 ASP A N 1
ATOM 2790 C CA . ASP A 1 343 ? 29.025 -2.895 -0.577 1.00 76.25 343 ASP A CA 1
ATOM 2791 C C . ASP A 1 343 ? 30.140 -2.905 -1.651 1.00 76.25 343 ASP A C 1
ATOM 2793 O O . ASP A 1 343 ? 29.965 -3.488 -2.719 1.00 76.25 343 ASP A O 1
ATOM 2797 N N . TYR A 1 344 ? 31.288 -2.283 -1.358 1.00 73.81 344 TYR A N 1
ATOM 2798 C CA . TYR A 1 344 ? 32.466 -2.176 -2.225 1.00 73.81 344 TYR A CA 1
ATOM 2799 C C . TYR A 1 344 ? 33.668 -2.997 -1.726 1.00 73.81 344 TYR A C 1
ATOM 2801 O O . TYR A 1 344 ? 34.803 -2.712 -2.108 1.00 73.81 344 TYR A O 1
ATOM 2809 N N . ALA A 1 345 ? 33.457 -3.992 -0.856 1.00 81.56 345 ALA A N 1
ATOM 2810 C CA . ALA A 1 345 ? 34.539 -4.781 -0.257 1.00 81.56 345 ALA A CA 1
ATOM 2811 C C . ALA A 1 345 ? 35.508 -5.372 -1.303 1.00 81.56 345 ALA A C 1
ATOM 2813 O O . ALA A 1 345 ? 36.725 -5.295 -1.123 1.00 81.56 345 ALA A O 1
ATOM 2814 N N . ASP A 1 346 ? 34.991 -5.878 -2.427 1.00 79.81 346 ASP A N 1
ATOM 2815 C CA . ASP A 1 346 ? 35.801 -6.472 -3.500 1.00 79.81 346 ASP A CA 1
ATOM 2816 C C . ASP A 1 346 ? 36.683 -5.431 -4.215 1.00 79.81 346 ASP A C 1
ATOM 2818 O O . ASP A 1 346 ? 37.849 -5.687 -4.522 1.00 79.81 346 ASP A O 1
ATOM 2822 N N . GLU A 1 347 ? 36.155 -4.226 -4.437 1.00 83.81 347 GLU A N 1
ATOM 2823 C CA . GLU A 1 347 ? 36.871 -3.118 -5.082 1.00 83.81 347 GLU A CA 1
ATOM 2824 C C . GLU A 1 347 ? 37.939 -2.532 -4.149 1.00 83.81 347 GLU A C 1
ATOM 2826 O O . GLU A 1 347 ? 39.066 -2.263 -4.575 1.00 83.81 347 GLU A O 1
ATOM 2831 N N . ILE A 1 348 ? 37.617 -2.420 -2.856 1.00 80.06 348 ILE A N 1
ATOM 2832 C CA . ILE A 1 348 ? 38.554 -2.013 -1.807 1.00 80.06 348 ILE A CA 1
ATOM 2833 C C . ILE A 1 348 ? 39.695 -3.034 -1.696 1.00 80.06 348 ILE A C 1
ATOM 2835 O O . ILE A 1 348 ? 40.863 -2.644 -1.683 1.00 80.06 348 ILE A O 1
ATOM 2839 N N . GLN A 1 349 ? 39.402 -4.339 -1.698 1.00 82.56 349 GLN A N 1
ATOM 2840 C CA . GLN A 1 349 ? 40.438 -5.376 -1.686 1.00 82.56 349 GLN A CA 1
ATOM 2841 C C . GLN A 1 349 ? 41.293 -5.376 -2.958 1.00 82.56 349 GLN A C 1
ATOM 2843 O O . GLN A 1 349 ? 42.511 -5.546 -2.872 1.00 82.56 349 GLN A O 1
ATOM 2848 N N . ALA A 1 350 ? 40.697 -5.159 -4.132 1.00 85.81 350 ALA A N 1
ATOM 2849 C CA . ALA A 1 350 ? 41.441 -5.052 -5.385 1.00 85.81 350 ALA A CA 1
ATOM 2850 C C . ALA A 1 350 ? 42.380 -3.832 -5.402 1.00 85.81 350 ALA A C 1
ATOM 2852 O O . ALA A 1 350 ? 43.498 -3.925 -5.914 1.00 85.81 350 ALA A O 1
ATOM 2853 N N . TYR A 1 351 ? 41.959 -2.707 -4.819 1.00 81.56 351 TYR A N 1
ATOM 2854 C CA . TYR A 1 351 ? 42.784 -1.507 -4.665 1.00 81.56 351 TYR A CA 1
ATOM 2855 C C . TYR A 1 351 ? 43.943 -1.723 -3.679 1.00 81.56 351 TYR A C 1
ATOM 2857 O O . TYR A 1 351 ? 45.087 -1.390 -3.991 1.00 81.56 351 TYR A O 1
ATOM 2865 N N . LEU A 1 352 ? 43.676 -2.359 -2.533 1.00 86.50 352 LEU A N 1
ATOM 2866 C CA . LEU A 1 352 ? 44.705 -2.707 -1.545 1.00 86.50 352 LEU A CA 1
ATOM 2867 C C . LEU A 1 352 ? 45.729 -3.708 -2.113 1.00 86.50 352 LEU A C 1
ATOM 2869 O O . LEU A 1 352 ? 46.929 -3.529 -1.918 1.00 86.50 352 LEU A O 1
ATOM 2873 N N . LYS A 1 353 ? 45.291 -4.710 -2.892 1.00 90.69 353 LYS A N 1
ATOM 2874 C CA . LYS A 1 353 ? 46.188 -5.663 -3.583 1.00 90.69 353 LYS A CA 1
ATOM 2875 C C . LYS A 1 353 ? 47.110 -4.998 -4.608 1.00 90.69 353 LYS A C 1
ATOM 2877 O O . LYS A 1 353 ? 48.186 -5.518 -4.875 1.00 90.69 353 LYS A O 1
ATOM 2882 N N . LYS A 1 354 ? 46.717 -3.849 -5.162 1.00 89.62 354 LYS A N 1
ATOM 2883 C CA . LYS A 1 354 ? 47.554 -3.032 -6.057 1.00 89.62 354 LYS A CA 1
ATOM 2884 C C . LYS A 1 354 ? 48.489 -2.074 -5.302 1.00 89.62 354 LYS A C 1
ATOM 2886 O O . LYS A 1 354 ? 49.077 -1.194 -5.921 1.00 89.62 354 LYS A O 1
ATOM 2891 N N . GLY A 1 355 ? 48.613 -2.216 -3.980 1.00 88.81 355 GLY A N 1
ATOM 2892 C CA . GLY A 1 355 ? 49.464 -1.370 -3.139 1.00 88.81 355 GLY A CA 1
ATOM 2893 C C . GLY A 1 355 ? 48.838 -0.025 -2.757 1.00 88.81 355 GLY A C 1
ATOM 2894 O O . GLY A 1 355 ? 49.523 0.832 -2.197 1.00 88.81 355 GLY A O 1
ATOM 2895 N N . GLY A 1 356 ? 47.548 0.183 -3.038 1.00 86.25 356 GLY A N 1
ATOM 2896 C CA . GLY A 1 356 ? 46.833 1.381 -2.613 1.00 86.25 356 GLY A CA 1
ATOM 2897 C C . GLY A 1 356 ? 46.748 1.468 -1.087 1.00 86.25 356 GLY A C 1
ATOM 2898 O O . GLY A 1 356 ? 46.491 0.472 -0.417 1.00 86.25 356 GLY A O 1
ATOM 2899 N N . LYS A 1 357 ? 46.947 2.661 -0.517 1.00 88.06 357 LYS A N 1
ATOM 2900 C CA . LYS A 1 357 ? 46.779 2.919 0.924 1.00 88.06 357 LYS A CA 1
ATOM 2901 C C . LYS A 1 357 ? 45.548 3.791 1.141 1.00 88.06 357 LYS A C 1
ATOM 2903 O O . LYS A 1 357 ? 45.400 4.821 0.487 1.00 88.06 357 LYS A O 1
ATOM 2908 N N . ILE A 1 358 ? 44.675 3.395 2.064 1.00 81.56 358 ILE A N 1
ATOM 2909 C CA . ILE A 1 358 ? 43.518 4.200 2.472 1.00 81.56 358 ILE A CA 1
ATOM 2910 C C . ILE A 1 358 ? 43.951 5.040 3.672 1.00 81.56 358 ILE A C 1
ATOM 2912 O O . ILE A 1 358 ? 44.247 4.497 4.735 1.00 81.56 358 ILE A O 1
ATOM 2916 N N . LYS A 1 359 ? 44.021 6.363 3.508 1.00 78.06 359 LYS A N 1
ATOM 2917 C CA . LYS A 1 359 ? 44.235 7.286 4.630 1.00 78.06 359 LYS A CA 1
ATOM 2918 C C . LYS A 1 359 ? 42.877 7.689 5.202 1.00 78.06 359 LYS A C 1
ATOM 2920 O O . LYS A 1 359 ? 42.020 8.165 4.462 1.00 78.06 359 LYS A O 1
ATOM 2925 N N . LYS A 1 360 ? 42.691 7.522 6.515 1.00 66.88 360 LYS A N 1
ATOM 2926 C CA . LYS A 1 360 ? 41.568 8.138 7.235 1.00 66.88 360 LYS A CA 1
ATOM 2927 C C . LYS A 1 360 ? 41.797 9.647 7.234 1.00 66.88 360 LYS A C 1
ATOM 2929 O O . LYS A 1 360 ? 42.799 10.108 7.773 1.00 66.88 360 LYS A O 1
ATOM 2934 N N . LEU A 1 361 ? 40.901 10.397 6.603 1.00 57.00 361 LEU A N 1
ATOM 2935 C CA . LEU A 1 361 ? 40.905 11.849 6.733 1.00 57.00 361 LEU A CA 1
ATOM 2936 C C . LEU A 1 361 ? 40.315 12.218 8.102 1.00 57.00 361 LEU A C 1
ATOM 2938 O O . LEU A 1 361 ? 39.304 11.625 8.492 1.00 57.00 361 LEU A O 1
ATOM 2942 N N . PRO A 1 362 ? 40.927 13.155 8.845 1.00 47.84 362 PRO A N 1
ATOM 2943 C CA . PRO A 1 362 ? 40.316 13.693 10.050 1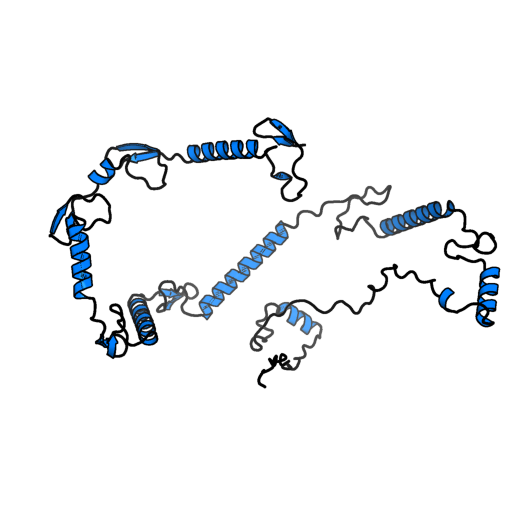.00 47.84 362 PRO A CA 1
ATOM 2944 C C . PRO A 1 362 ? 39.032 14.426 9.653 1.00 47.84 362 PRO A C 1
ATOM 2946 O O . PRO A 1 362 ? 39.035 15.279 8.766 1.00 47.84 362 PRO A O 1
ATOM 2949 N N . VAL A 1 363 ? 37.918 14.055 10.280 1.00 55.09 363 VAL A N 1
ATOM 2950 C CA . VAL A 1 363 ? 36.612 14.664 10.018 1.00 55.09 363 VAL A CA 1
ATOM 2951 C C . VAL A 1 363 ? 36.592 16.024 10.717 1.00 55.09 363 VAL A C 1
ATOM 2953 O O . VAL A 1 363 ? 36.390 16.104 11.926 1.00 55.09 363 VAL A O 1
ATOM 2956 N N . GLY A 1 364 ? 36.879 17.094 9.978 1.00 43.44 364 GLY A N 1
ATOM 2957 C CA . GLY A 1 364 ? 36.693 18.460 10.460 1.00 43.44 364 GLY A CA 1
ATOM 2958 C C . GLY A 1 364 ? 35.207 18.806 10.454 1.00 43.44 364 GLY A C 1
ATOM 2959 O O . GLY A 1 364 ? 34.576 18.790 9.400 1.00 43.44 364 GLY A O 1
ATOM 2960 N N . PHE A 1 365 ? 34.644 19.103 11.625 1.00 39.34 365 PHE A N 1
ATOM 2961 C CA . PHE A 1 365 ? 33.301 19.663 11.754 1.00 39.34 365 PHE A CA 1
ATOM 2962 C C . PHE A 1 365 ? 33.268 21.052 11.103 1.00 39.34 365 PHE A C 1
ATOM 2964 O O . PHE A 1 365 ? 33.756 22.027 11.670 1.00 39.34 365 PHE A O 1
ATOM 2971 N N . CYS A 1 366 ? 32.682 21.159 9.914 1.00 39.16 366 CYS A N 1
ATOM 2972 C CA . CYS A 1 366 ? 32.291 22.447 9.357 1.00 39.16 366 CYS A CA 1
ATOM 2973 C C . CYS A 1 366 ? 31.011 22.894 10.078 1.00 39.16 366 CYS A C 1
ATOM 2975 O O . CYS A 1 366 ? 29.933 22.363 9.816 1.00 39.16 366 CYS A O 1
ATOM 2977 N N . ALA A 1 367 ? 31.126 23.832 11.019 1.00 36.88 367 ALA A N 1
ATOM 2978 C CA . ALA A 1 367 ? 29.967 24.502 11.596 1.00 36.88 367 ALA A CA 1
ATOM 2979 C C . ALA A 1 367 ? 29.281 25.349 10.511 1.00 36.88 367 ALA A C 1
ATOM 2981 O O . ALA A 1 367 ? 29.914 26.193 9.877 1.00 36.88 367 ALA A O 1
ATOM 2982 N N . SER A 1 368 ? 27.991 25.108 10.284 1.00 34.12 368 SER A N 1
ATOM 2983 C CA . SER A 1 368 ? 27.150 25.942 9.423 1.00 34.12 368 SER A CA 1
ATOM 2984 C C . SER A 1 368 ? 27.070 27.379 9.963 1.00 34.12 368 SER A C 1
ATOM 2986 O O . SER A 1 368 ? 27.062 27.558 11.184 1.00 34.12 368 SER A O 1
ATOM 2988 N N . PRO A 1 369 ? 26.935 28.410 9.107 1.00 37.19 369 PRO A N 1
ATOM 2989 C CA . PRO A 1 369 ? 26.720 29.772 9.576 1.00 37.19 369 PRO A CA 1
ATOM 2990 C C . PRO A 1 369 ? 25.340 29.877 10.234 1.00 37.19 369 PRO A C 1
ATOM 2992 O O . PRO A 1 369 ? 24.314 29.606 9.606 1.00 37.19 369 PRO A O 1
ATOM 2995 N N . ILE A 1 370 ? 25.314 30.272 11.505 1.00 34.03 370 ILE A N 1
ATOM 2996 C CA . ILE A 1 370 ? 24.095 30.670 12.210 1.00 34.03 370 ILE A CA 1
ATOM 2997 C C . ILE A 1 370 ? 23.713 32.067 11.711 1.00 34.03 370 ILE A C 1
ATOM 2999 O O . ILE A 1 370 ? 24.478 33.019 11.840 1.00 34.03 370 ILE A O 1
ATOM 3003 N N . MET A 1 371 ? 22.518 32.175 11.133 1.00 40.09 371 MET A N 1
ATOM 3004 C CA . MET A 1 371 ? 21.871 33.437 10.776 1.00 40.09 371 MET A CA 1
ATOM 3005 C C . MET A 1 371 ? 21.508 34.195 12.061 1.00 40.09 371 MET A C 1
ATOM 3007 O O . MET A 1 371 ? 20.723 33.687 12.862 1.00 40.09 371 MET A O 1
ATOM 3011 N N . MET A 1 372 ? 22.041 35.403 12.258 1.00 33.97 372 MET A N 1
ATOM 3012 C CA . MET A 1 372 ? 21.511 36.336 13.256 1.00 33.97 372 MET A CA 1
ATOM 3013 C C . MET A 1 372 ? 20.486 37.258 12.597 1.00 33.97 372 MET A C 1
ATOM 3015 O O . MET A 1 372 ? 20.819 38.071 11.738 1.00 33.97 372 MET A O 1
ATOM 3019 N N . ASN A 1 373 ? 19.227 37.101 13.007 1.00 40.97 373 ASN A N 1
ATOM 3020 C CA . ASN A 1 373 ? 18.160 38.059 12.746 1.00 40.97 373 ASN A CA 1
ATOM 3021 C C . ASN A 1 373 ? 18.375 39.295 13.626 1.00 40.97 373 ASN A C 1
ATOM 3023 O O . ASN A 1 373 ? 18.567 39.167 14.834 1.00 40.97 373 ASN A O 1
ATOM 3027 N N . GLY A 1 374 ? 18.322 40.473 13.006 1.00 40.00 374 GLY A N 1
ATOM 3028 C CA . GLY A 1 374 ? 18.362 41.759 13.689 1.00 40.00 374 GLY A CA 1
ATOM 3029 C C . GLY A 1 374 ? 17.115 41.990 14.538 1.00 40.00 374 GLY A C 1
ATOM 3030 O O . GLY A 1 374 ? 15.984 41.867 14.066 1.00 40.00 374 GLY A O 1
ATOM 3031 N N . SER A 1 375 ? 17.357 42.340 15.794 1.00 44.91 375 SER A N 1
ATOM 3032 C CA . SER A 1 375 ? 16.393 42.912 16.722 1.00 44.91 375 SER A CA 1
ATOM 3033 C C . SER A 1 375 ? 16.143 44.369 16.334 1.00 44.91 375 SER A C 1
ATOM 3035 O O . SER A 1 375 ? 17.079 45.163 16.298 1.00 44.91 375 SER A O 1
ATOM 3037 N N . GLY A 1 376 ? 14.890 44.732 16.074 1.00 44.69 376 GLY A N 1
ATOM 3038 C CA . GLY A 1 376 ? 14.450 46.108 16.274 1.00 44.69 376 GLY A CA 1
ATOM 3039 C C . GLY A 1 376 ? 14.170 46.323 17.757 1.00 44.69 376 GLY A C 1
ATOM 3040 O O . GLY A 1 376 ? 13.561 45.442 18.356 1.00 44.69 376 GLY A O 1
ATOM 3041 N N . VAL A 1 377 ? 14.625 47.445 18.319 1.00 47.91 377 VAL A N 1
ATOM 3042 C CA . VAL A 1 377 ? 13.931 48.303 19.299 1.00 47.91 377 VAL A CA 1
ATOM 3043 C C . VAL A 1 377 ? 14.731 49.615 19.409 1.00 47.91 377 VAL A C 1
ATOM 3045 O O . VAL A 1 377 ? 15.948 49.568 19.581 1.00 47.91 377 VAL A O 1
ATOM 3048 N N . ASN A 1 378 ? 13.975 50.722 19.379 1.00 47.53 378 ASN A N 1
ATOM 3049 C CA . ASN A 1 378 ? 14.296 52.153 19.524 1.00 47.53 378 ASN A CA 1
ATOM 3050 C C . ASN A 1 378 ? 14.801 52.899 18.291 1.00 47.53 378 ASN A C 1
ATOM 3052 O O . ASN A 1 378 ? 15.979 52.740 17.911 1.00 47.53 378 ASN A O 1
#

pLDDT: mean 78.47, std 18.13, range [32.38, 97.06]

Sequence (378 aa):
MKTCVICKKEFFGSKCSWNRERQLCCSAECKKVHRSERDKKRVEARRKFSECRKCGKTFGVTVHNKVYCSQACRIDDLSKMKCLACGELFRRTKSNMYYCTESCKKNSFHWQNVNRKRKVGSIAKCLNCQKTYEITNNTQKFCCTNCQQQFSRRKRGILALEALEKRDCALCSKPFKPQKKNAIYCSENCRDYVKLQQRREHYKALQAKKKALQKPKFEVICGLVGCETRFIPKTKEHKFCCKKHLQAHYRLSAEKEVIKRGKKALPKCSECGVQLKSHFKKFCEKCFFIRRAKVKKGYVPLTEVESCFDANSGDFYRSPWAVIGDRCHLDRDPTELDPKNSDYADEIQAYLKKGGKIKKLPVGFCASPIMMNGSGVN

Foldseek 3Di:
DAAAPQPRDDDQADPPPVCRVPDRHRDPVSVVVVVVVVVVVVQVVVQDWEAAPQPRDIDTDPDPDDRHRDLVSVQVPADFDQAPQPRDTDGDSDPPDRHRDVVSVCCVVCVVLVVQQDDQQDWDAAPQPRDIAGHNGSPDRHNDPVSVVVVVVVVVQVVQQVPFDWAAAPQPRDTAGDSGPPDRHRDPVSVVVVVVVVVVVVVVVVVVVVVVVPDPQDWAAAPAPPGRDTDRAPDPPRRHPDPVSVVVVVVVVVVVVVVVVVPDQAAAAPPPRHGAPDNLDNHHPVVVVVVVVCVVVVVDDPVVVPDSDDPPPPPPPPDPPPPDDDDDDDDDDPPQPDLCRDPCVVVVVVCVVVVHDDDDDPDDDDDDDDDDDDDDDD

Secondary structure (DSSP, 8-state):
-EE-TTT--EEPPPS-GGGTTT---SSHHHHHHHHHHHHHHHHHHT-EEEE-TTT--EEEESSTT---SSHHHHHHHSPEEE-TTT--EEE-SSTT---SSHHHHHHHHHHHHHTT-PPTT-EEE-TTT--EEE-SSTT--SSSHHHHHHHHHHHHHHHHHHS---EE-TTT--EE--SSTT---SSHHHHHHHHHHHHHHHHHHHHHHHHHH-PPPPPEE-SSTT---EE--SSTT---SSHHHHHHHHHHHHHHHHHHHTTSPPPBPTTT-PBPSSTT-SS-HHHHHHHHHHHHTTSS-GGGT---S-TT--GGG--TTS-----------GGG--TTTSTTHHHHHHHHHTT---PPPP----PPPPP-PPPP--